Protein AF-A0A4Y8I7C8-F1 (afdb_monomer)

Structure (mmCIF, N/CA/C/O backbone):
data_AF-A0A4Y8I7C8-F1
#
_entry.id   AF-A0A4Y8I7C8-F1
#
loop_
_atom_site.group_PDB
_atom_site.id
_atom_site.type_symbol
_atom_site.label_atom_id
_atom_site.label_alt_id
_atom_site.label_comp_id
_atom_site.label_asym_id
_atom_site.label_entity_id
_atom_site.label_seq_id
_atom_site.pdbx_PDB_ins_code
_atom_site.Cartn_x
_atom_site.Cartn_y
_atom_site.Cartn_z
_atom_site.occupancy
_atom_site.B_iso_or_equiv
_atom_site.auth_seq_id
_atom_site.auth_comp_id
_atom_site.auth_asym_id
_atom_site.auth_atom_id
_atom_site.pdbx_PDB_model_num
ATOM 1 N N . MET A 1 1 ? -11.464 -66.248 90.314 1.00 51.72 1 MET A N 1
ATOM 2 C CA . MET A 1 1 ? -11.049 -64.907 89.835 1.00 51.72 1 MET A CA 1
ATOM 3 C C . MET A 1 1 ? -11.192 -64.683 88.320 1.00 51.72 1 MET A C 1
ATOM 5 O O . MET A 1 1 ? -11.511 -63.568 87.948 1.00 51.72 1 MET A O 1
ATOM 9 N N . LYS A 1 2 ? -11.080 -65.691 87.433 1.00 46.25 2 LYS A N 1
ATOM 10 C CA . LYS A 1 2 ? -11.240 -65.494 85.967 1.00 46.25 2 LYS A CA 1
ATOM 11 C C . LYS A 1 2 ? -12.678 -65.290 85.439 1.00 46.25 2 LYS A C 1
ATOM 13 O O . LYS A 1 2 ? -12.835 -64.793 84.336 1.00 46.25 2 LYS A O 1
ATOM 18 N N . ARG A 1 3 ? -13.728 -65.633 86.200 1.00 46.12 3 ARG A N 1
ATOM 19 C CA . ARG A 1 3 ? -15.135 -65.464 85.760 1.00 46.12 3 ARG A CA 1
ATOM 20 C C . ARG A 1 3 ? -15.742 -64.089 86.070 1.00 46.12 3 ARG A C 1
ATOM 22 O O . ARG A 1 3 ? -16.698 -63.704 85.417 1.00 46.12 3 ARG A O 1
ATOM 29 N N . VAL A 1 4 ? -15.163 -63.335 87.008 1.00 51.81 4 VAL A N 1
ATOM 30 C CA . VAL A 1 4 ? -15.653 -61.990 87.374 1.00 51.81 4 VAL A CA 1
ATOM 31 C C . VAL A 1 4 ? -15.088 -60.919 86.431 1.00 51.81 4 VAL A C 1
ATOM 33 O O . VAL A 1 4 ? -15.783 -59.962 86.114 1.00 51.81 4 VAL A O 1
ATOM 36 N N . LEU A 1 5 ? -13.884 -61.128 85.880 1.00 47.66 5 LEU A N 1
ATOM 37 C CA . LEU A 1 5 ? -13.314 -60.224 84.871 1.00 47.66 5 LEU A CA 1
ATOM 38 C C . LEU A 1 5 ? -14.030 -60.300 83.510 1.00 47.66 5 LEU A C 1
ATOM 40 O O . LEU A 1 5 ? -14.096 -59.296 82.810 1.00 47.66 5 LEU A O 1
ATOM 44 N N . LEU A 1 6 ? -14.594 -61.458 83.142 1.00 45.94 6 LEU A N 1
ATOM 45 C CA . LEU A 1 6 ? -15.284 -61.622 81.855 1.00 45.94 6 LEU A CA 1
ATOM 46 C C . LEU A 1 6 ? -16.668 -60.943 81.839 1.00 45.94 6 LEU A C 1
ATOM 48 O O . LEU A 1 6 ? -17.082 -60.427 80.809 1.00 45.94 6 LEU A O 1
ATOM 52 N N . LEU A 1 7 ? -17.357 -60.894 82.986 1.00 50.81 7 LEU A N 1
ATOM 53 C CA . LEU A 1 7 ? -18.635 -60.182 83.126 1.00 50.81 7 LEU A CA 1
ATOM 54 C C . LEU A 1 7 ? -18.454 -58.659 83.208 1.00 50.81 7 LEU A C 1
ATOM 56 O O . LEU A 1 7 ? -19.282 -57.929 82.677 1.00 50.81 7 LEU A O 1
ATOM 60 N N . ALA A 1 8 ? -17.356 -58.177 83.798 1.00 54.00 8 ALA A N 1
ATOM 61 C CA . ALA A 1 8 ? -17.040 -56.747 83.815 1.00 54.00 8 ALA A CA 1
ATOM 62 C C . ALA A 1 8 ? -16.600 -56.224 82.433 1.00 54.00 8 ALA A C 1
ATOM 64 O O . ALA A 1 8 ? -16.933 -55.100 82.073 1.00 54.00 8 ALA A O 1
ATOM 65 N N . ALA A 1 9 ? -15.908 -57.048 81.636 1.00 54.12 9 ALA A N 1
ATOM 66 C CA . ALA A 1 9 ? -15.546 -56.703 80.261 1.00 54.12 9 ALA A CA 1
ATOM 67 C C . ALA A 1 9 ? -16.756 -56.727 79.307 1.00 54.12 9 ALA A C 1
ATOM 69 O O . ALA A 1 9 ? -16.841 -55.883 78.424 1.00 54.12 9 ALA A O 1
ATOM 70 N N . LEU A 1 10 ? -17.724 -57.633 79.512 1.00 48.00 10 LEU A N 1
ATOM 71 C CA . LEU A 1 10 ? -18.949 -57.680 78.702 1.00 48.00 10 LEU A CA 1
ATOM 72 C C . LEU A 1 10 ? -19.930 -56.544 79.054 1.00 48.00 10 LEU A C 1
ATOM 74 O O . LEU A 1 10 ? -20.609 -56.038 78.168 1.00 48.00 10 LEU A O 1
ATOM 78 N N . ALA A 1 11 ? -19.949 -56.090 80.312 1.00 51.81 11 ALA A N 1
ATOM 79 C CA . ALA A 1 11 ? -20.750 -54.941 80.745 1.00 51.81 11 ALA A CA 1
ATOM 80 C C . ALA A 1 11 ? -20.164 -53.576 80.321 1.00 51.81 11 ALA A C 1
ATOM 82 O O . ALA A 1 11 ? -20.896 -52.593 80.264 1.00 51.81 11 ALA A O 1
ATOM 83 N N . MET A 1 12 ? -18.864 -53.499 80.004 1.00 50.66 12 MET A N 1
ATOM 84 C CA . MET A 1 12 ? -18.229 -52.268 79.506 1.00 50.66 12 MET A CA 1
ATOM 85 C C . MET A 1 12 ? -18.353 -52.072 77.988 1.00 50.66 12 MET A C 1
ATOM 87 O O . MET A 1 12 ? -18.160 -50.957 77.517 1.00 50.66 12 MET A O 1
ATOM 91 N N . VAL A 1 13 ? -18.715 -53.107 77.219 1.00 52.16 13 VAL A N 1
ATOM 92 C CA . VAL A 1 13 ? -18.935 -52.983 75.762 1.00 52.16 13 VAL A CA 1
ATOM 93 C C . VAL A 1 13 ? -20.366 -52.531 75.429 1.00 52.16 13 VAL A C 1
ATOM 95 O O . VAL A 1 13 ? -20.590 -51.950 74.375 1.00 52.16 13 VAL A O 1
ATOM 98 N N . THR A 1 14 ? -21.331 -52.694 76.341 1.00 49.69 14 THR A N 1
ATOM 99 C CA . THR A 1 14 ? -22.724 -52.243 76.138 1.00 49.69 14 THR A CA 1
ATOM 100 C C . THR A 1 14 ? -22.996 -50.811 76.616 1.00 49.69 14 THR A C 1
ATOM 102 O O . THR A 1 14 ? -24.138 -50.373 76.590 1.00 49.69 14 THR A O 1
ATOM 105 N N . LEU A 1 15 ? -21.968 -50.085 77.070 1.00 48.28 15 LEU A N 1
ATOM 106 C CA . LEU A 1 15 ? -22.030 -48.655 77.423 1.00 48.28 15 LEU A CA 1
ATOM 107 C C . LEU A 1 15 ? -21.358 -47.767 76.357 1.00 48.28 15 LEU A C 1
ATOM 109 O O . LEU A 1 15 ? -21.035 -46.609 76.612 1.00 48.28 15 LEU A O 1
ATOM 113 N N . SER A 1 16 ? -21.129 -48.315 75.162 1.00 42.41 16 SER A N 1
ATOM 114 C CA . SER A 1 16 ? -20.695 -47.558 73.990 1.00 42.41 16 SER A CA 1
ATOM 115 C C . SER A 1 16 ? -21.912 -46.909 73.334 1.00 42.41 16 SER A C 1
ATOM 117 O O . SER A 1 16 ? -22.709 -47.619 72.735 1.00 42.41 16 SER A O 1
ATOM 119 N N . CYS A 1 17 ? -22.009 -45.583 73.479 1.00 49.47 17 CYS A N 1
ATOM 120 C CA . CYS A 1 17 ? -22.892 -44.644 72.775 1.00 49.47 17 CYS A CA 1
ATOM 121 C C . CYS A 1 17 ? -24.228 -45.221 72.294 1.00 49.47 17 CYS A C 1
ATOM 123 O O . CYS A 1 17 ? -24.373 -45.641 71.149 1.00 49.47 17 CYS A O 1
ATOM 125 N N . ASP A 1 18 ? -25.220 -45.140 73.176 1.00 44.62 18 ASP A N 1
ATOM 126 C CA . ASP A 1 18 ? -26.605 -44.985 72.756 1.00 44.62 18 ASP A CA 1
ATOM 127 C C . ASP A 1 18 ? -26.711 -43.571 72.151 1.00 44.62 18 ASP A C 1
ATOM 129 O O . ASP A 1 18 ? -27.015 -42.600 72.846 1.00 44.62 18 ASP A O 1
ATOM 133 N N . ASP A 1 19 ? -26.347 -43.424 70.872 1.00 40.44 19 ASP A N 1
ATOM 134 C CA . ASP A 1 19 ? -26.856 -42.312 70.074 1.00 40.44 19 ASP A CA 1
ATOM 135 C C . ASP A 1 19 ? -28.351 -42.580 69.968 1.00 40.44 19 ASP A C 1
ATOM 137 O O . ASP A 1 19 ? -28.820 -43.302 69.086 1.00 40.44 19 ASP A O 1
ATOM 141 N N . SER A 1 20 ? -29.109 -42.057 70.933 1.00 47.56 20 SER A N 1
ATOM 142 C CA . SER A 1 20 ? -30.548 -41.965 70.797 1.00 47.56 20 SER A CA 1
ATOM 143 C C . SER A 1 20 ? -30.789 -41.271 69.464 1.00 47.56 20 SER A C 1
ATOM 145 O O . SER A 1 20 ? -30.487 -40.082 69.331 1.00 47.56 20 SER A O 1
ATOM 147 N N . ILE A 1 21 ? -31.283 -42.014 68.474 1.00 46.00 21 ILE A N 1
ATOM 148 C CA . ILE A 1 21 ? -31.892 -41.432 67.287 1.00 46.00 21 ILE A CA 1
ATOM 149 C C . ILE A 1 21 ? -33.013 -40.572 67.849 1.00 46.00 21 ILE A C 1
ATOM 151 O O . ILE A 1 21 ? -34.029 -41.074 68.330 1.00 46.00 21 ILE A O 1
ATOM 155 N N . VAL A 1 22 ? -32.752 -39.271 67.931 1.00 49.31 22 VAL A N 1
ATOM 156 C CA . VAL A 1 22 ? -33.736 -38.308 68.383 1.00 49.31 22 VAL A CA 1
ATOM 157 C C . VAL A 1 22 ? -34.758 -38.278 67.259 1.00 49.31 22 VAL A C 1
ATOM 159 O O . VAL A 1 22 ? -34.534 -37.647 66.235 1.00 49.31 22 VAL A O 1
ATOM 162 N N . ASP A 1 23 ? -35.860 -39.002 67.435 1.00 46.59 23 ASP A N 1
ATOM 163 C CA . ASP A 1 23 ? -36.986 -39.107 66.491 1.00 46.59 23 ASP A CA 1
ATOM 164 C C . ASP A 1 23 ? -37.800 -37.795 66.406 1.00 46.59 23 ASP A C 1
ATOM 166 O O . ASP A 1 23 ? -38.983 -37.764 66.081 1.00 46.59 23 ASP A O 1
ATOM 170 N N . VAL A 1 24 ? -37.162 -36.675 66.757 1.00 55.53 24 VAL A N 1
ATOM 171 C CA . VAL A 1 24 ? -37.663 -35.331 66.518 1.00 55.53 24 VAL A CA 1
ATOM 172 C C . VAL A 1 24 ? -36.840 -34.796 65.364 1.00 55.53 24 VAL A C 1
ATOM 174 O O . VAL A 1 24 ? -35.706 -34.351 65.556 1.00 55.53 24 VAL A O 1
ATOM 177 N N . LEU A 1 25 ? -37.420 -34.866 64.166 1.00 59.81 25 LEU A N 1
ATOM 178 C CA . LEU A 1 25 ? -36.919 -34.142 63.005 1.00 59.81 25 LEU A CA 1
ATOM 179 C C . LEU A 1 25 ? -36.680 -32.693 63.447 1.00 59.81 25 LEU A C 1
ATOM 181 O O . LEU A 1 25 ? -37.616 -32.010 63.875 1.00 59.81 25 LEU A O 1
ATOM 185 N N . LYS A 1 26 ? -35.419 -32.247 63.433 1.00 68.50 26 LYS A N 1
ATOM 186 C CA . LYS A 1 26 ? -35.130 -30.828 63.640 1.00 68.50 26 LYS A CA 1
ATOM 187 C C . LYS A 1 26 ? -35.803 -30.079 62.497 1.00 68.50 26 LYS A C 1
ATOM 189 O O . LYS A 1 26 ? -35.711 -30.498 61.349 1.00 68.50 26 LYS A O 1
ATOM 194 N N . GLU A 1 27 ? -36.541 -29.031 62.839 1.00 83.75 27 GLU A N 1
ATOM 195 C CA . GLU A 1 27 ? -37.168 -28.175 61.840 1.00 83.75 27 GLU A CA 1
ATOM 196 C C . GLU A 1 27 ? -36.077 -27.577 60.952 1.00 83.75 27 GLU A C 1
ATOM 198 O O . GLU A 1 27 ? -35.187 -26.906 61.476 1.00 83.75 27 GLU A O 1
ATOM 203 N N . ASN A 1 28 ? -36.173 -27.835 59.645 1.00 85.88 28 ASN A N 1
ATOM 204 C CA . ASN A 1 28 ? -35.195 -27.380 58.670 1.00 85.88 28 ASN A CA 1
ATOM 205 C C . ASN A 1 28 ? -35.090 -25.851 58.676 1.00 85.88 28 ASN A C 1
ATOM 207 O O . ASN A 1 28 ? -36.108 -25.168 58.476 1.00 85.88 28 ASN A O 1
ATOM 211 N N . LYS A 1 29 ? -33.905 -25.281 58.888 1.00 88.50 29 LYS A N 1
ATOM 212 C CA . LYS A 1 29 ? -33.698 -23.824 58.821 1.00 88.50 29 LYS A CA 1
ATOM 213 C C . LYS A 1 29 ? -33.221 -23.421 57.434 1.00 88.50 29 LYS A C 1
ATOM 215 O O . LYS A 1 29 ? -32.786 -24.241 56.656 1.00 88.50 29 LYS A O 1
ATOM 220 N N . ALA A 1 30 ? -33.434 -22.156 57.080 1.00 87.94 30 ALA A N 1
ATOM 221 C CA . ALA A 1 30 ? -32.967 -21.662 55.792 1.00 87.94 30 ALA A CA 1
ATOM 222 C C . ALA A 1 30 ? -31.438 -21.481 55.822 1.00 87.94 30 ALA A C 1
ATOM 224 O O . ALA A 1 30 ? -30.915 -20.979 56.832 1.00 87.94 30 ALA A O 1
ATOM 225 N N . PRO A 1 31 ? -30.730 -21.774 54.719 1.00 90.94 31 PRO A N 1
ATOM 226 C CA . PRO A 1 31 ? -29.319 -21.451 54.601 1.00 90.94 31 PRO A CA 1
ATOM 227 C C . PRO A 1 31 ? -29.101 -19.933 54.538 1.00 90.94 31 PRO A C 1
ATOM 229 O O . PRO A 1 31 ? -29.960 -19.163 54.108 1.00 90.94 31 PRO A O 1
ATOM 232 N N . VAL A 1 32 ? -27.909 -19.485 54.929 1.00 92.38 32 VAL A N 1
ATOM 233 C CA . VAL A 1 32 ? -27.456 -18.093 54.788 1.00 92.38 32 VAL A CA 1
ATOM 234 C C . VAL A 1 32 ? -26.463 -18.010 53.640 1.00 92.38 32 VAL A C 1
ATOM 236 O O . VAL A 1 32 ? -25.497 -18.772 53.604 1.00 92.38 32 VAL A O 1
ATOM 239 N N . VAL A 1 33 ? -26.665 -17.060 52.729 1.00 93.06 33 VAL A N 1
ATOM 240 C CA . VAL A 1 33 ? -25.825 -16.856 51.543 1.00 93.06 33 VAL A CA 1
ATOM 241 C C . VAL A 1 33 ? -25.093 -15.513 51.599 1.00 93.06 33 VAL A C 1
ATOM 243 O O . VAL A 1 33 ? -25.568 -14.546 52.193 1.00 93.06 33 VAL A O 1
ATOM 246 N N . SER A 1 34 ? -23.906 -15.456 51.000 1.00 91.62 34 SER A N 1
ATOM 247 C CA . SER A 1 34 ? -23.077 -14.253 50.892 1.00 91.62 34 SER A CA 1
ATOM 248 C C . SER A 1 34 ? -22.410 -14.173 49.520 1.00 91.62 34 SER A C 1
ATOM 250 O O . SER A 1 34 ? -22.085 -15.203 48.934 1.00 91.62 34 SER A O 1
ATOM 252 N N . VAL A 1 35 ? -22.194 -12.953 49.022 1.00 90.56 35 VAL A N 1
ATOM 253 C CA . VAL A 1 35 ? -21.525 -12.667 47.742 1.00 90.56 35 VAL A CA 1
ATOM 254 C C . VAL A 1 35 ? -20.399 -11.654 47.955 1.00 90.56 35 VAL A C 1
ATOM 256 O O . VAL A 1 35 ? -20.527 -10.751 48.785 1.00 90.56 35 VAL A O 1
ATOM 259 N N . PHE A 1 36 ? -19.291 -11.804 47.231 1.00 86.94 36 PHE A N 1
ATOM 260 C CA . PHE A 1 36 ? -18.123 -10.926 47.307 1.00 86.94 36 PHE A CA 1
ATOM 261 C C . PHE A 1 36 ? -17.328 -10.900 45.987 1.00 86.94 36 PHE A C 1
ATOM 263 O O . PHE A 1 36 ? -17.478 -11.763 45.124 1.00 86.94 36 PHE A O 1
ATOM 270 N N . LEU A 1 37 ? -16.481 -9.880 45.831 1.00 79.12 37 LEU A N 1
ATOM 271 C CA . LEU A 1 37 ? -15.563 -9.702 44.698 1.00 79.12 37 LEU A CA 1
ATOM 272 C C . LEU A 1 37 ? -14.159 -10.214 45.067 1.00 79.12 37 LEU A C 1
ATOM 274 O O . LEU A 1 37 ? -13.793 -10.206 46.245 1.00 79.12 37 LEU A O 1
ATOM 278 N N . SER A 1 38 ? -13.366 -10.640 44.075 1.00 67.06 38 SER A N 1
ATOM 279 C CA . SER A 1 38 ? -11.942 -10.955 44.300 1.00 67.06 38 SER A CA 1
ATOM 280 C C . SER A 1 38 ? -11.193 -9.736 44.844 1.00 67.06 38 SER A C 1
ATOM 282 O O . SER A 1 38 ? -11.460 -8.616 44.426 1.00 67.06 38 SER A O 1
ATOM 284 N N . ALA A 1 39 ? -10.230 -9.946 45.746 1.00 50.97 39 ALA A N 1
ATOM 285 C CA . ALA A 1 39 ? -9.396 -8.876 46.299 1.00 50.97 39 ALA A CA 1
ATOM 286 C C . ALA A 1 39 ? -8.145 -8.564 45.457 1.00 50.97 39 ALA A C 1
ATOM 288 O O . ALA A 1 39 ? -7.562 -7.504 45.651 1.00 50.97 39 ALA A O 1
ATOM 289 N N . ASP A 1 40 ? -7.747 -9.420 44.503 1.00 49.03 40 ASP A N 1
ATOM 290 C CA . ASP A 1 40 ? -6.592 -9.166 43.605 1.00 49.03 40 ASP A CA 1
ATOM 291 C C . ASP A 1 40 ? -6.833 -8.025 42.607 1.00 49.03 40 ASP A C 1
ATOM 293 O O . ASP A 1 40 ? -5.976 -7.638 41.817 1.00 49.03 40 ASP A O 1
ATOM 297 N N . SER A 1 41 ? -8.008 -7.428 42.692 1.00 44.72 41 SER A N 1
ATOM 298 C CA . SER A 1 41 ? -8.453 -6.302 41.918 1.00 44.72 41 SER A CA 1
ATOM 299 C C . SER A 1 41 ? -8.353 -5.014 42.757 1.00 44.72 41 SER A C 1
ATOM 301 O O . SER A 1 41 ? -9.243 -4.171 42.754 1.00 44.72 41 SER A O 1
ATOM 303 N N . VAL A 1 42 ? -7.256 -4.824 43.503 1.00 43.72 42 VAL A N 1
ATOM 304 C CA . VAL A 1 42 ? -6.994 -3.560 44.232 1.00 43.72 42 VAL A CA 1
ATOM 305 C C . VAL A 1 42 ? -6.870 -2.365 43.264 1.00 43.72 42 VAL A C 1
ATOM 307 O O . VAL A 1 42 ? -7.058 -1.223 43.676 1.00 43.72 42 VAL A O 1
ATOM 310 N N . GLU A 1 43 ? -6.681 -2.607 41.960 1.00 44.22 43 GLU A N 1
ATOM 311 C CA . GLU A 1 43 ? -6.890 -1.593 40.912 1.00 44.22 43 GLU A CA 1
ATOM 312 C C . GLU A 1 43 ? -8.366 -1.426 40.466 1.00 44.22 43 GLU A C 1
ATOM 314 O O . GLU A 1 43 ? -8.747 -0.360 39.983 1.00 44.22 43 GLU A O 1
ATOM 319 N N . SER A 1 44 ? -9.241 -2.417 40.682 1.00 43.78 44 SER A N 1
ATOM 320 C CA . SER A 1 44 ? -10.632 -2.441 40.191 1.00 43.78 44 SER A CA 1
ATOM 321 C C . SER A 1 44 ? -11.667 -1.755 41.077 1.00 43.78 44 SER A C 1
ATOM 323 O O . SER A 1 44 ? -12.801 -1.571 40.642 1.00 43.78 44 SER A O 1
ATOM 325 N N . LEU A 1 45 ? -11.313 -1.308 42.285 1.00 42.62 45 LEU A N 1
ATOM 326 C CA . LEU A 1 45 ? -12.215 -0.429 43.039 1.00 42.62 45 LEU A CA 1
ATOM 327 C C . LEU A 1 45 ? -12.358 0.953 42.376 1.00 42.62 45 LEU A C 1
ATOM 329 O O . LEU A 1 45 ? -13.225 1.724 42.781 1.00 42.62 45 LEU A O 1
ATOM 333 N N . ASN A 1 46 ? -11.530 1.269 41.367 1.00 41.94 46 ASN A N 1
ATOM 334 C CA . ASN A 1 46 ? -11.552 2.555 40.671 1.00 41.94 46 ASN A CA 1
ATOM 335 C C . ASN A 1 46 ? -11.913 2.487 39.176 1.00 41.94 46 ASN A C 1
ATOM 337 O O . ASN A 1 46 ? -12.222 3.537 38.613 1.00 41.94 46 ASN A O 1
ATOM 341 N N . ARG A 1 47 ? -11.871 1.313 38.524 1.00 51.06 47 ARG A N 1
ATOM 342 C CA . ARG A 1 47 ? -12.211 1.119 37.097 1.00 51.06 47 ARG A CA 1
ATOM 343 C C . ARG A 1 47 ? -12.648 -0.329 36.867 1.00 51.06 47 ARG A C 1
ATOM 345 O O . ARG A 1 47 ? -11.816 -1.226 36.786 1.00 51.06 47 ARG A O 1
ATOM 352 N N . THR A 1 48 ? -13.948 -0.574 36.866 1.00 56.22 48 THR A N 1
ATOM 353 C CA . THR A 1 48 ? -14.530 -1.900 36.653 1.00 56.22 48 THR A CA 1
ATOM 354 C C . THR A 1 48 ? -14.584 -2.186 35.158 1.00 56.22 48 THR A C 1
ATOM 356 O O . THR A 1 48 ? -15.399 -1.601 34.458 1.00 56.22 48 THR A O 1
ATOM 359 N N . SER A 1 49 ? -13.709 -3.076 34.689 1.00 61.81 49 SER A N 1
ATOM 360 C CA . SER A 1 49 ? -13.753 -3.630 33.332 1.00 61.81 49 SER A CA 1
ATOM 361 C C . SER A 1 49 ? -15.104 -4.288 33.040 1.00 61.81 49 SER A C 1
ATOM 363 O O . SER A 1 49 ? -15.734 -4.831 33.952 1.00 61.81 49 SER A O 1
ATOM 365 N N . SER A 1 50 ? -15.510 -4.350 31.775 1.00 68.06 50 SER A N 1
ATOM 366 C CA . SER A 1 50 ? -16.681 -5.129 31.328 1.00 68.06 50 SER A CA 1
ATOM 367 C C . SER A 1 50 ? -16.700 -6.580 31.846 1.00 68.06 50 SER A C 1
ATOM 369 O O . SER A 1 50 ? -17.765 -7.138 32.060 1.00 68.06 50 SER A O 1
ATOM 371 N N . ASN A 1 51 ? -15.551 -7.201 32.125 1.00 74.06 51 ASN A N 1
ATOM 372 C CA . ASN A 1 51 ? -15.483 -8.542 32.709 1.00 74.06 51 ASN A CA 1
ATOM 373 C C . ASN A 1 51 ? -15.360 -8.491 34.239 1.00 74.06 51 ASN A C 1
ATOM 375 O O . ASN A 1 51 ? -14.391 -7.945 34.771 1.00 74.06 51 ASN A O 1
ATOM 379 N N . GLN A 1 52 ? -16.321 -9.092 34.945 1.00 77.50 52 GLN A N 1
ATOM 380 C CA . GLN A 1 52 ? -16.382 -9.146 36.410 1.00 77.50 52 GLN A CA 1
ATOM 381 C C . GLN A 1 52 ? -16.353 -10.589 36.918 1.00 77.50 52 GLN A C 1
ATOM 383 O O . GLN A 1 52 ? -17.135 -11.425 36.476 1.00 77.50 52 GLN A O 1
ATOM 388 N N . ILE A 1 53 ? -15.484 -10.880 37.891 1.00 83.62 53 ILE A N 1
ATOM 389 C CA . ILE A 1 53 ? -15.422 -12.192 38.552 1.00 83.62 53 ILE A CA 1
ATOM 390 C C . ILE A 1 53 ? -16.084 -12.081 39.925 1.00 83.62 53 ILE A C 1
ATOM 392 O O . ILE A 1 53 ? -15.599 -11.354 40.798 1.00 83.62 53 ILE A O 1
ATOM 396 N N . LEU A 1 54 ? -17.173 -12.821 40.122 1.00 87.38 54 LEU A N 1
ATOM 397 C CA . LEU A 1 54 ? -17.936 -12.844 41.370 1.00 87.38 54 LEU A CA 1
ATOM 398 C C . LEU A 1 54 ? -17.762 -14.175 42.090 1.00 87.38 54 LEU A C 1
ATOM 400 O O . LEU A 1 54 ? -17.651 -15.222 41.457 1.00 87.38 54 LEU A O 1
ATOM 404 N N . TYR A 1 55 ? -17.786 -14.116 43.419 1.00 91.44 55 TYR A N 1
ATOM 405 C CA . TYR A 1 55 ? -17.709 -15.268 44.306 1.00 91.44 55 TYR A CA 1
ATOM 406 C C . TYR A 1 55 ? -18.897 -15.267 45.258 1.00 91.44 55 TYR A C 1
ATOM 408 O O . TYR A 1 55 ? -19.349 -14.212 45.707 1.00 91.44 55 TYR A O 1
ATOM 416 N N . TRP A 1 56 ? -19.378 -16.450 45.607 1.00 93.44 56 TRP A N 1
ATOM 417 C CA . TRP A 1 56 ? -20.439 -16.625 46.586 1.00 93.44 56 TRP A CA 1
ATOM 418 C C . TRP A 1 56 ? -20.208 -17.869 47.435 1.00 93.44 56 TRP A C 1
ATOM 420 O O . TRP A 1 56 ? -19.568 -18.837 47.024 1.00 93.44 56 TRP A O 1
ATOM 430 N N . ASP A 1 57 ? -20.737 -17.831 48.652 1.00 94.25 57 ASP A N 1
ATOM 431 C CA . ASP A 1 57 ? -20.717 -18.968 49.563 1.00 94.25 57 ASP A CA 1
ATOM 432 C C . ASP A 1 57 ? -21.984 -19.009 50.415 1.00 94.25 57 ASP A C 1
ATOM 434 O O . ASP A 1 57 ? -22.637 -17.985 50.644 1.00 94.25 57 ASP A O 1
ATOM 438 N N . GLY A 1 58 ? -22.316 -20.207 50.889 1.00 92.50 58 GLY A N 1
ATOM 439 C CA . GLY A 1 58 ? -23.507 -20.484 51.675 1.00 92.50 58 GLY A CA 1
ATOM 440 C C . GLY A 1 58 ? -23.192 -21.345 52.891 1.00 92.50 58 GLY A C 1
ATOM 441 O O . GLY A 1 58 ? -22.333 -22.227 52.842 1.00 92.50 58 GLY A O 1
ATOM 442 N N . LYS A 1 59 ? -23.901 -21.094 53.991 1.00 92.81 59 LYS A N 1
ATOM 443 C CA . LYS A 1 59 ? -23.821 -21.882 55.223 1.00 92.81 59 LYS A CA 1
ATOM 444 C C . LYS A 1 59 ? -25.213 -22.264 55.672 1.00 92.81 59 LYS A C 1
ATOM 446 O O . LYS A 1 59 ? -26.043 -21.382 55.872 1.00 92.81 59 LYS A O 1
ATOM 451 N N . ASP A 1 60 ? -25.418 -23.553 55.885 1.00 91.56 60 ASP A N 1
ATOM 452 C CA . ASP A 1 60 ? -26.663 -24.060 56.431 1.00 91.56 60 ASP A CA 1
ATOM 453 C C . ASP A 1 60 ? -26.516 -24.370 57.939 1.00 91.56 60 ASP A C 1
ATOM 455 O O . ASP A 1 60 ? -25.510 -24.972 58.334 1.00 91.56 60 ASP A O 1
ATOM 459 N N . PRO A 1 61 ? -27.419 -23.890 58.818 1.00 90.69 61 PRO A N 1
ATOM 460 C CA . PRO A 1 61 ? -27.300 -24.096 60.264 1.00 90.69 61 PRO A CA 1
ATOM 461 C C . PRO A 1 61 ? -27.485 -25.544 60.739 1.00 90.69 61 PRO A C 1
ATOM 463 O O . PRO A 1 61 ? -27.071 -25.860 61.863 1.00 90.69 61 PRO A O 1
ATOM 466 N N . ASP A 1 62 ? -28.146 -26.392 59.956 1.00 88.81 62 ASP A N 1
ATOM 467 C CA . ASP A 1 62 ? -28.606 -27.724 60.358 1.00 88.81 62 ASP A CA 1
ATOM 468 C C . ASP A 1 62 ? -28.364 -28.832 59.320 1.00 88.81 62 ASP A C 1
ATOM 470 O O . ASP A 1 62 ? -28.649 -29.997 59.605 1.00 88.81 62 ASP A O 1
ATOM 474 N N . GLY A 1 63 ? -27.726 -28.495 58.205 1.00 88.50 63 GLY A N 1
ATOM 475 C CA . GLY A 1 63 ? -27.421 -29.370 57.083 1.00 88.50 63 GLY A CA 1
ATOM 476 C C . GLY A 1 63 ? -26.282 -28.834 56.211 1.00 88.50 63 GLY A C 1
ATOM 477 O O . GLY A 1 63 ? -25.286 -28.285 56.702 1.00 88.50 63 GLY A O 1
ATOM 478 N N . LEU A 1 64 ? -26.385 -29.061 54.901 1.00 89.75 64 LEU A N 1
ATOM 479 C CA . LEU A 1 64 ? -25.378 -28.675 53.910 1.00 89.75 64 LEU A CA 1
ATOM 480 C C . LEU A 1 64 ? -26.015 -27.867 52.784 1.00 89.75 64 LEU A C 1
ATOM 482 O O . LEU A 1 64 ? -27.071 -28.218 52.278 1.00 89.75 64 LEU A O 1
ATOM 486 N N . VAL A 1 65 ? -25.308 -26.845 52.301 1.00 90.62 65 VAL A N 1
ATOM 487 C CA . VAL A 1 65 ? -25.677 -26.177 51.046 1.00 90.62 65 VAL A CA 1
ATOM 488 C C . VAL A 1 65 ? -25.296 -27.080 49.874 1.00 90.62 65 VAL A C 1
ATOM 490 O O . VAL A 1 65 ? -24.119 -27.406 49.701 1.00 90.62 65 VAL A O 1
ATOM 493 N N . VAL A 1 66 ? -26.285 -27.473 49.072 1.00 90.12 66 VAL A N 1
ATOM 494 C CA . VAL A 1 66 ? -26.112 -28.370 47.915 1.00 90.12 66 VAL A CA 1
ATOM 495 C C . VAL A 1 66 ? -25.974 -27.622 46.592 1.00 90.12 66 VAL A C 1
ATOM 497 O O . VAL A 1 66 ? -25.536 -28.205 45.603 1.00 90.12 66 VAL A O 1
ATOM 500 N N . GLY A 1 67 ? -26.284 -26.324 46.569 1.00 89.31 67 GLY A N 1
ATOM 501 C CA . GLY A 1 67 ? -26.046 -25.469 45.413 1.00 89.31 67 GLY A CA 1
ATOM 502 C C . GLY A 1 67 ? -26.572 -24.052 45.593 1.00 89.31 67 GLY A C 1
ATOM 503 O O . GLY A 1 67 ? -26.954 -23.635 46.690 1.00 89.31 67 GLY A O 1
ATOM 504 N N . PHE A 1 68 ? -26.583 -23.313 44.490 1.00 90.44 68 PHE A N 1
ATOM 505 C CA . PHE A 1 68 ? -26.954 -21.909 44.443 1.00 90.44 68 PHE A CA 1
ATOM 506 C C . PHE A 1 68 ? -27.835 -21.625 43.238 1.00 90.44 68 PHE A C 1
ATOM 508 O O . PHE A 1 68 ? -27.616 -22.182 42.165 1.00 90.44 68 PHE A O 1
ATOM 515 N N . TYR A 1 69 ? -28.779 -20.707 43.404 1.00 88.12 69 TYR A N 1
ATOM 516 C CA . TYR A 1 69 ? -29.460 -20.057 42.293 1.00 88.12 69 TYR A CA 1
ATOM 517 C C . TYR A 1 69 ? -28.914 -18.647 42.166 1.00 88.12 69 TYR A C 1
ATOM 519 O O . TYR A 1 69 ? -28.918 -17.922 43.154 1.00 88.12 69 TYR A O 1
ATOM 527 N N . TYR A 1 70 ? -28.483 -18.225 40.982 1.00 87.38 70 TYR A N 1
ATOM 528 C CA . TYR A 1 70 ? -28.080 -16.838 40.754 1.00 87.38 70 TYR A CA 1
ATOM 529 C C . TYR A 1 70 ? -28.815 -16.203 39.579 1.00 87.38 70 TYR A C 1
ATOM 531 O O . TYR A 1 70 ? -29.262 -16.880 38.657 1.00 87.38 70 TYR A O 1
ATOM 539 N N . THR A 1 71 ? -28.912 -14.881 39.611 1.00 84.62 71 THR A N 1
ATOM 540 C CA . THR A 1 71 ? -29.427 -14.055 38.523 1.00 84.62 71 THR A CA 1
ATOM 541 C C . THR A 1 71 ? -28.579 -12.802 38.378 1.00 84.62 71 THR A C 1
ATOM 543 O O . THR A 1 71 ? -27.966 -12.323 39.338 1.00 84.62 71 THR A O 1
ATOM 546 N N . PHE A 1 72 ? -28.547 -12.269 37.163 1.00 78.44 72 PHE A N 1
ATOM 547 C CA . PHE A 1 72 ? -27.735 -11.123 36.817 1.00 78.44 72 PHE A CA 1
ATOM 548 C C . PHE A 1 72 ? -28.410 -10.277 35.736 1.00 78.44 72 PHE A C 1
ATOM 550 O O . PHE A 1 72 ? -28.862 -10.805 34.717 1.00 78.44 72 PHE A O 1
ATOM 557 N N . GLY A 1 73 ? -28.470 -8.962 35.942 1.00 73.88 73 GLY A N 1
ATOM 558 C CA . GLY A 1 73 ? -29.084 -8.069 34.967 1.00 73.88 73 GLY A CA 1
ATOM 559 C C . GLY A 1 73 ? -28.827 -6.590 35.214 1.00 73.88 73 GLY A C 1
ATOM 560 O O . GLY A 1 73 ? -28.424 -6.166 36.304 1.00 73.88 73 GLY A O 1
ATOM 561 N N . ASN A 1 74 ? -29.059 -5.803 34.165 1.00 72.06 74 ASN A N 1
ATOM 562 C CA . ASN A 1 74 ? -28.988 -4.352 34.219 1.00 72.06 74 ASN A CA 1
ATOM 563 C C . ASN A 1 74 ? -30.148 -3.817 35.078 1.00 72.06 74 ASN A C 1
ATOM 565 O O . ASN A 1 74 ? -31.314 -4.158 34.863 1.00 72.06 74 ASN A O 1
ATOM 569 N N . THR A 1 75 ? -29.825 -2.977 36.061 1.00 69.00 75 THR A N 1
ATOM 570 C CA . THR A 1 75 ? -30.814 -2.378 36.971 1.00 69.00 75 THR A CA 1
ATOM 571 C C . THR A 1 75 ? -31.647 -1.301 36.268 1.00 69.00 75 THR A C 1
ATOM 573 O O . THR A 1 75 ? -32.801 -1.088 36.633 1.00 69.00 75 THR A O 1
ATOM 576 N N . ASP A 1 76 ? -31.084 -0.658 35.243 1.00 62.47 76 ASP A N 1
ATOM 577 C CA . ASP A 1 76 ? -31.711 0.426 34.483 1.00 62.47 76 ASP A CA 1
ATOM 578 C C . ASP A 1 76 ? -32.590 -0.095 33.333 1.00 62.47 76 ASP A C 1
ATOM 580 O O . ASP A 1 76 ? -33.521 0.582 32.898 1.00 62.47 76 ASP A O 1
ATOM 584 N N . ASN A 1 77 ? -32.343 -1.325 32.868 1.00 59.38 77 ASN A N 1
ATOM 585 C CA . ASN A 1 77 ? -33.180 -2.017 31.889 1.00 59.38 77 ASN A CA 1
ATOM 586 C C . ASN A 1 77 ? -33.430 -3.476 32.319 1.00 59.38 77 ASN A C 1
ATOM 588 O O . ASN A 1 77 ? -32.735 -4.387 31.858 1.00 59.38 77 ASN A O 1
ATOM 592 N N . PRO A 1 78 ? -34.437 -3.725 33.178 1.00 55.28 78 PRO A N 1
ATOM 593 C CA . PRO A 1 78 ? -34.722 -5.059 33.706 1.00 55.28 78 PRO A CA 1
ATOM 594 C C . PRO A 1 78 ? -35.184 -6.079 32.646 1.00 55.28 78 PRO A C 1
ATOM 596 O O . PRO A 1 78 ? -35.311 -7.260 32.949 1.00 55.28 78 PRO A O 1
ATOM 599 N N . SER A 1 79 ? -35.399 -5.653 31.399 1.00 52.12 79 SER A N 1
ATOM 600 C CA . SER A 1 79 ? -35.679 -6.527 30.249 1.00 52.12 79 SER A CA 1
ATOM 601 C C . SER A 1 79 ? -34.440 -7.277 29.730 1.00 52.12 79 SER A C 1
ATOM 603 O O . SER A 1 79 ? -34.604 -8.302 29.079 1.00 52.12 79 SER A O 1
ATOM 605 N N . ASN A 1 80 ? -33.222 -6.790 30.021 1.00 47.12 80 ASN A N 1
ATOM 606 C CA . ASN A 1 80 ? -31.933 -7.364 29.583 1.00 47.12 80 ASN A CA 1
ATOM 607 C C . ASN A 1 80 ? -31.321 -8.334 30.611 1.00 47.12 80 ASN A C 1
ATOM 609 O O . ASN A 1 80 ? -30.112 -8.561 30.637 1.00 47.12 80 ASN A O 1
ATOM 613 N N . TRP A 1 81 ? -32.129 -8.884 31.514 1.00 51.34 81 TRP A N 1
ATOM 614 C CA . TRP A 1 81 ? -31.663 -9.981 32.354 1.00 51.34 81 TRP A CA 1
ATOM 615 C C . TRP A 1 81 ? -31.369 -11.160 31.422 1.00 51.34 81 TRP A C 1
ATOM 617 O O . TRP A 1 81 ? -32.214 -11.536 30.613 1.00 51.34 81 TRP A O 1
ATOM 627 N N . VAL A 1 82 ? -30.141 -11.681 31.451 1.00 43.75 82 VAL A N 1
ATOM 628 C CA . VAL A 1 82 ? -29.703 -12.686 30.476 1.00 43.75 82 VAL A CA 1
ATOM 629 C C . VAL A 1 82 ? -30.373 -14.028 30.792 1.00 43.75 82 VAL A C 1
ATOM 631 O O . VAL A 1 82 ? -29.882 -14.830 31.593 1.00 43.75 82 VAL A O 1
ATOM 634 N N . PHE A 1 83 ? -31.494 -14.284 30.119 1.00 49.22 83 PHE A N 1
ATOM 635 C CA . PHE A 1 83 ? -32.200 -15.563 30.091 1.00 49.22 83 PHE A CA 1
ATOM 636 C C . PHE A 1 83 ? -31.482 -16.501 29.120 1.00 49.22 83 PHE A C 1
ATOM 638 O O . PHE A 1 83 ? -31.783 -16.523 27.929 1.00 49.22 83 PHE A O 1
ATOM 645 N N . LEU A 1 84 ? -30.485 -17.248 29.602 1.00 41.47 84 LEU A N 1
ATOM 646 C CA . LEU A 1 84 ? -29.983 -18.373 28.813 1.00 41.47 84 LEU A CA 1
ATOM 647 C C . LEU A 1 84 ? -30.918 -19.545 29.084 1.00 41.47 84 LEU A C 1
ATOM 649 O O . LEU A 1 84 ? -30.946 -20.078 30.193 1.00 41.47 84 LEU A O 1
ATOM 653 N N . ASP A 1 85 ? -31.691 -19.888 28.057 1.00 40.22 85 ASP A N 1
ATOM 654 C CA . ASP A 1 85 ? -32.162 -21.247 27.827 1.00 40.22 85 ASP A CA 1
ATOM 655 C C . ASP A 1 85 ? -30.937 -22.161 27.867 1.00 40.22 85 ASP A C 1
ATOM 657 O O . ASP A 1 85 ? -30.148 -22.222 26.924 1.00 40.22 85 ASP A O 1
ATOM 661 N N . ASP A 1 86 ? -30.764 -22.826 29.000 1.00 42.78 86 ASP A N 1
ATOM 662 C CA . ASP A 1 86 ? -30.080 -24.100 29.016 1.00 42.78 86 ASP A CA 1
ATOM 663 C C . ASP A 1 86 ? -30.973 -25.107 29.734 1.00 42.78 86 ASP A C 1
ATOM 665 O O . ASP A 1 86 ? -30.992 -25.235 30.960 1.00 42.78 86 ASP A O 1
ATOM 669 N N . SER A 1 87 ? -31.747 -25.818 28.921 1.00 44.88 87 SER A N 1
ATOM 670 C CA . SER A 1 87 ? -32.551 -26.985 29.294 1.00 44.88 87 SER A CA 1
ATOM 671 C C . SER A 1 87 ? -31.763 -28.157 29.918 1.00 44.88 87 SER A C 1
ATOM 673 O O . SER A 1 87 ? -32.336 -29.230 30.101 1.00 44.88 87 SER A O 1
ATOM 675 N N . THR A 1 88 ? -30.480 -27.990 30.272 1.00 43.44 88 THR A N 1
ATOM 676 C CA . THR A 1 88 ? -29.638 -29.053 30.850 1.00 43.44 88 THR A CA 1
ATOM 677 C C . THR A 1 88 ? -29.267 -28.891 32.332 1.00 43.44 88 THR A C 1
ATOM 679 O O . THR A 1 88 ? -28.645 -29.793 32.897 1.00 43.44 88 THR A O 1
ATOM 682 N N . ALA A 1 89 ? -29.686 -27.819 33.015 1.00 45.22 89 ALA A N 1
ATOM 683 C CA . ALA A 1 89 ? -29.464 -27.678 34.459 1.00 45.22 89 ALA A CA 1
ATOM 684 C C . ALA A 1 89 ? -30.522 -28.447 35.281 1.00 45.22 89 ALA A C 1
ATOM 686 O O . ALA A 1 89 ? -31.531 -27.882 35.702 1.00 45.22 89 ALA A O 1
ATOM 687 N N . GLU A 1 90 ? -30.291 -29.737 35.547 1.00 48.34 90 GLU A N 1
ATOM 688 C CA . GLU A 1 90 ? -31.052 -30.486 36.561 1.00 48.34 90 GLU A CA 1
ATOM 689 C C . GLU A 1 90 ? -30.680 -29.989 37.973 1.00 48.34 90 GLU A C 1
ATOM 691 O O . GLU A 1 90 ? -29.730 -30.460 38.598 1.00 48.34 90 GLU A O 1
ATOM 696 N N . GLY A 1 91 ? -31.411 -28.986 38.464 1.00 53.03 91 GLY A N 1
ATOM 697 C CA . GLY A 1 91 ? -31.432 -28.567 39.869 1.00 53.03 91 GLY A CA 1
ATOM 698 C C . GLY A 1 91 ? -32.712 -29.038 40.576 1.00 53.03 91 GLY A C 1
ATOM 699 O O . GLY A 1 91 ? -33.626 -29.539 39.919 1.00 53.03 91 GLY A O 1
ATOM 700 N N . PRO A 1 92 ? -32.824 -28.884 41.908 1.00 54.41 92 PRO A N 1
ATOM 701 C CA . PRO A 1 92 ? -34.065 -29.200 42.615 1.00 54.41 92 PRO A CA 1
ATOM 702 C C . PRO A 1 92 ? -35.253 -28.386 42.052 1.00 54.41 92 PRO A C 1
ATOM 704 O O . PRO A 1 92 ? -35.107 -27.207 41.733 1.00 54.41 92 PRO A O 1
ATOM 707 N N . GLU A 1 93 ? -36.435 -29.003 41.908 1.00 55.66 93 GLU A N 1
ATOM 708 C CA . GLU A 1 93 ? -37.658 -28.418 41.303 1.00 55.66 93 GLU A CA 1
ATOM 709 C C . GLU A 1 93 ? -38.320 -27.324 42.183 1.00 55.66 93 GLU A C 1
ATOM 711 O O . GLU A 1 93 ? -39.514 -27.363 42.476 1.00 55.66 93 GLU A O 1
ATOM 716 N N . LEU A 1 94 ? -37.547 -26.356 42.678 1.00 54.69 94 LEU A N 1
ATOM 717 C CA . LEU A 1 94 ? -38.004 -25.373 43.669 1.00 54.69 94 LEU A CA 1
ATOM 718 C C . LEU A 1 94 ? -38.437 -24.036 43.073 1.00 54.69 94 LEU A C 1
ATOM 720 O O . LEU A 1 94 ? -39.330 -23.387 43.615 1.00 54.69 94 LEU A O 1
ATOM 724 N N . MET A 1 95 ? -37.828 -23.615 41.965 1.00 56.31 95 MET A N 1
ATOM 725 C CA . MET A 1 95 ? -38.236 -22.409 41.246 1.00 56.31 95 MET A CA 1
ATOM 726 C C . MET A 1 95 ? -39.013 -22.818 39.993 1.00 56.31 95 MET A C 1
ATOM 728 O O . MET A 1 95 ? -38.466 -23.422 39.077 1.00 56.31 95 MET A O 1
ATOM 732 N N . ASN A 1 96 ? -40.320 -22.535 39.990 1.00 42.19 96 ASN A N 1
ATOM 733 C CA . ASN A 1 96 ? -41.250 -22.914 38.924 1.00 42.19 96 ASN A CA 1
ATOM 734 C C . ASN A 1 96 ? -40.848 -22.267 37.585 1.00 42.19 96 ASN A C 1
ATOM 736 O O . ASN A 1 96 ? -40.365 -21.138 37.585 1.00 42.19 96 ASN A O 1
ATOM 740 N N . SER A 1 97 ? -41.113 -22.944 36.464 1.00 41.31 97 SER A N 1
ATOM 741 C CA . SER A 1 97 ? -40.740 -22.559 35.084 1.00 41.31 97 SER A CA 1
ATOM 742 C C . SER A 1 97 ? -41.207 -21.171 34.595 1.00 41.31 97 SER A C 1
ATOM 744 O O . SER A 1 97 ? -40.726 -20.698 33.571 1.00 41.31 97 SER A O 1
ATOM 746 N N . ASP A 1 98 ? -42.065 -20.479 35.353 1.00 44.59 98 ASP A N 1
ATOM 747 C CA . ASP A 1 98 ? -42.439 -19.070 35.134 1.00 44.59 98 ASP A CA 1
ATOM 748 C C . ASP A 1 98 ? -41.453 -18.065 35.786 1.00 44.59 98 ASP A C 1
ATOM 750 O O . ASP A 1 98 ? -41.562 -16.854 35.603 1.00 44.59 98 ASP A O 1
ATOM 754 N N . SER A 1 99 ? -40.468 -18.560 36.545 1.00 50.72 99 SER A N 1
ATOM 755 C CA . SER A 1 99 ? -39.392 -17.809 37.215 1.00 50.72 99 SER A CA 1
ATOM 756 C C . SER A 1 99 ? -38.136 -17.781 36.333 1.00 50.72 99 SER A C 1
ATOM 758 O O . SER A 1 99 ? -37.055 -18.143 36.794 1.00 50.72 99 SER A O 1
ATOM 760 N N . ALA A 1 100 ? -38.284 -17.411 35.058 1.00 51.81 100 ALA A N 1
ATOM 761 C CA . ALA A 1 100 ? -37.344 -17.633 33.943 1.00 51.81 100 ALA A CA 1
ATOM 762 C C . ALA A 1 100 ? -35.917 -17.029 34.071 1.00 51.81 100 ALA A C 1
ATOM 764 O O . ALA A 1 100 ? -35.175 -16.974 33.094 1.00 51.81 100 ALA A O 1
ATOM 765 N N . ASN A 1 101 ? -35.511 -16.574 35.258 1.00 68.06 101 ASN A N 1
ATOM 766 C CA . ASN A 1 101 ? -34.431 -15.611 35.452 1.00 68.06 101 ASN A CA 1
ATOM 767 C C . ASN A 1 101 ? -33.287 -16.128 36.341 1.00 68.06 101 ASN A C 1
ATOM 769 O O . ASN A 1 101 ? -32.270 -15.454 36.450 1.00 68.06 101 ASN A O 1
ATOM 773 N N . TRP A 1 102 ? -33.429 -17.289 36.990 1.00 76.81 102 TRP A N 1
ATOM 774 C CA . TRP A 1 102 ? -32.447 -17.812 37.948 1.00 76.81 102 TRP A CA 1
ATOM 775 C C . TRP A 1 102 ? -31.777 -19.086 37.433 1.00 76.81 102 TRP A C 1
ATOM 777 O O . TRP A 1 102 ? -32.454 -20.015 37.001 1.00 76.81 102 TRP A O 1
ATOM 787 N N . ARG A 1 103 ? -30.446 -19.155 37.519 1.00 79.81 103 ARG A N 1
ATOM 788 C CA . ARG A 1 103 ? -29.648 -20.322 37.124 1.00 79.81 103 ARG A CA 1
ATOM 789 C C . ARG A 1 103 ? -29.150 -21.089 38.323 1.00 79.81 103 ARG A C 1
ATOM 791 O O . ARG A 1 103 ? -28.555 -20.498 39.221 1.00 79.81 103 ARG A O 1
ATOM 798 N N . PHE A 1 104 ? -29.336 -22.402 38.294 1.00 84.25 104 PHE A N 1
ATOM 799 C CA . PHE A 1 104 ? -28.738 -23.288 39.277 1.00 84.25 104 PHE A CA 1
ATOM 800 C C . PHE A 1 104 ? -27.258 -23.537 38.968 1.00 84.25 104 PHE A C 1
ATOM 802 O O . PHE A 1 104 ? -26.872 -23.735 37.817 1.00 84.25 104 PHE A O 1
ATOM 809 N N . THR A 1 105 ? -26.426 -23.564 40.002 1.00 86.88 105 THR A N 1
ATOM 810 C CA . THR A 1 105 ? -25.025 -23.968 39.916 1.00 86.88 105 THR A CA 1
ATOM 811 C C . THR A 1 105 ? -24.544 -24.533 41.245 1.00 86.88 105 THR A C 1
ATOM 813 O O . THR A 1 105 ? -24.975 -24.114 42.319 1.00 86.88 105 THR A O 1
ATOM 816 N N . THR A 1 106 ? -23.600 -25.464 41.188 1.00 91.12 106 THR A N 1
ATOM 817 C CA . THR A 1 106 ? -22.843 -25.919 42.363 1.00 91.12 106 THR A CA 1
ATOM 818 C C . THR A 1 106 ? -21.496 -25.204 42.488 1.00 91.12 106 THR A C 1
ATOM 820 O O . THR A 1 106 ? -20.768 -25.417 43.459 1.00 91.12 106 THR A O 1
ATOM 823 N N . ALA A 1 107 ? -21.127 -24.381 41.499 1.00 91.38 107 ALA A N 1
ATOM 824 C CA . ALA A 1 107 ? -19.932 -23.555 41.560 1.00 91.38 107 ALA A CA 1
ATOM 825 C C . ALA A 1 107 ? -20.101 -22.437 42.599 1.00 91.38 107 ALA A C 1
ATOM 827 O O . ALA A 1 107 ? -21.216 -22.053 42.948 1.00 91.38 107 ALA A O 1
ATOM 828 N N . ARG A 1 108 ? -18.973 -21.913 43.085 1.00 91.88 108 ARG A N 1
ATOM 829 C CA . ARG A 1 108 ? -18.899 -20.798 44.049 1.00 91.88 108 ARG A CA 1
ATOM 830 C C . ARG A 1 108 ? -18.369 -19.502 43.435 1.00 91.88 108 ARG A C 1
ATOM 832 O O . ARG A 1 108 ? -18.085 -18.546 44.151 1.00 91.88 108 ARG A O 1
ATOM 839 N N . SER A 1 109 ? -18.166 -19.492 42.125 1.00 90.38 109 SER A N 1
ATOM 840 C CA . SER A 1 109 ? -17.669 -18.340 41.387 1.00 90.38 109 SER A CA 1
ATOM 841 C C . SER A 1 109 ? -17.950 -18.494 39.905 1.00 90.38 109 SER A C 1
ATOM 843 O O . SER A 1 109 ? -17.960 -19.622 39.408 1.00 90.38 109 SER A O 1
ATOM 845 N N . ASP A 1 110 ? -18.082 -17.372 39.208 1.00 86.81 110 ASP A N 1
ATOM 846 C CA . ASP A 1 110 ? -18.177 -17.322 37.749 1.00 86.81 110 ASP A CA 1
ATOM 847 C C . ASP A 1 110 ? -17.695 -15.955 37.224 1.00 86.81 110 ASP A C 1
ATOM 849 O O . ASP A 1 110 ? -17.503 -15.011 38.002 1.00 86.81 110 ASP A O 1
ATOM 853 N N . THR A 1 111 ? -17.460 -15.866 35.914 1.00 81.38 111 THR A N 1
ATOM 854 C CA . THR A 1 111 ? -17.068 -14.636 35.213 1.00 81.38 111 THR A CA 1
ATOM 855 C C . THR A 1 111 ? -18.228 -14.126 34.368 1.00 81.38 111 THR A C 1
ATOM 857 O O . THR A 1 111 ? -18.784 -14.857 33.556 1.00 81.38 111 THR A O 1
ATOM 860 N N . PHE A 1 112 ? -18.566 -12.852 34.533 1.00 77.75 112 PHE A N 1
ATOM 861 C CA . PHE A 1 112 ? -19.670 -12.188 33.852 1.00 77.75 112 PHE A CA 1
ATOM 862 C C . PHE A 1 112 ? -19.127 -11.109 32.918 1.00 77.75 112 PHE A C 1
ATOM 864 O O . PHE A 1 112 ? -18.460 -10.182 33.378 1.00 77.75 112 PHE A O 1
ATOM 871 N N . SER A 1 113 ? -19.429 -11.221 31.624 1.00 74.62 113 SER A N 1
ATOM 872 C CA . SER A 1 113 ? -19.163 -10.178 30.627 1.00 74.62 113 SER A CA 1
ATOM 873 C C . SER A 1 113 ? -20.353 -9.226 30.564 1.00 74.62 113 SER A C 1
ATOM 875 O O . SER A 1 113 ? -21.475 -9.636 30.268 1.00 74.62 113 SER A O 1
ATOM 877 N N . LEU A 1 114 ? -20.116 -7.969 30.919 1.00 75.62 114 LEU A N 1
ATOM 878 C CA . LEU A 1 114 ? -21.130 -6.949 31.139 1.00 75.62 114 LEU A CA 1
ATOM 879 C C . LEU A 1 114 ? -21.227 -6.045 29.918 1.00 75.62 114 LEU A C 1
ATOM 881 O O . LEU A 1 114 ? -20.236 -5.446 29.511 1.00 75.62 114 LEU A O 1
ATOM 885 N N . GLU A 1 115 ? -22.427 -5.906 29.361 1.00 73.88 115 GLU A N 1
ATOM 886 C CA . GLU A 1 115 ? -22.652 -4.976 28.257 1.00 73.88 115 GLU A CA 1
ATOM 887 C C . GLU A 1 115 ? -22.615 -3.534 28.770 1.00 73.88 115 GLU A C 1
ATOM 889 O O . GLU A 1 115 ? -23.338 -3.169 29.706 1.00 73.88 115 GLU A O 1
ATOM 894 N N . ILE A 1 116 ? -21.793 -2.702 28.136 1.00 75.38 116 ILE A N 1
ATOM 895 C CA . ILE A 1 116 ? -21.680 -1.278 28.438 1.00 75.38 116 ILE A CA 1
ATOM 896 C C . ILE A 1 116 ? -22.268 -0.522 27.249 1.00 75.38 116 ILE A C 1
ATOM 898 O O . ILE A 1 116 ? -21.613 -0.331 26.238 1.00 75.38 116 ILE A O 1
ATOM 902 N N . LEU A 1 117 ? -23.544 -0.149 27.345 1.00 71.94 117 LEU A N 1
ATOM 903 C CA . LEU A 1 117 ? -24.255 0.578 26.279 1.00 71.94 117 LEU A CA 1
ATOM 904 C C . LEU A 1 117 ? -24.315 2.092 26.538 1.00 71.94 117 LEU A C 1
ATOM 906 O O . LEU A 1 117 ? -24.875 2.846 25.748 1.00 71.94 117 LEU A O 1
ATOM 910 N N . THR A 1 118 ? -23.798 2.530 27.684 1.00 78.38 118 THR A N 1
ATOM 911 C CA . THR A 1 118 ? -23.830 3.911 28.173 1.00 78.38 118 THR A CA 1
ATOM 912 C C . THR A 1 118 ? -22.566 4.205 28.977 1.00 78.38 118 THR A C 1
ATOM 914 O O . THR A 1 118 ? -21.926 3.287 29.484 1.00 78.38 118 THR A O 1
ATOM 917 N N . ASP A 1 119 ? -22.247 5.486 29.187 1.00 77.44 119 ASP A N 1
ATOM 918 C CA . ASP A 1 119 ? -21.079 5.924 29.979 1.00 77.44 119 ASP A CA 1
ATOM 919 C C . ASP A 1 119 ? -20.984 5.274 31.369 1.00 77.44 119 ASP A C 1
ATOM 921 O O . ASP A 1 119 ? -19.896 5.025 31.889 1.00 77.44 119 ASP A O 1
ATOM 925 N N . THR A 1 120 ? -22.131 5.023 31.996 1.00 79.12 120 THR A N 1
ATOM 926 C CA . THR A 1 120 ? -22.240 4.277 33.249 1.00 79.12 120 THR A CA 1
ATOM 927 C C . THR A 1 120 ? -23.465 3.391 33.206 1.00 79.12 120 THR A C 1
ATOM 929 O O . THR A 1 120 ? -24.522 3.841 32.757 1.00 79.12 120 THR A O 1
ATOM 932 N N . VAL A 1 121 ? -23.352 2.184 33.746 1.00 76.94 121 VAL A N 1
ATOM 933 C CA . VAL A 1 121 ? -24.474 1.264 33.937 1.00 76.94 121 VAL A CA 1
ATOM 934 C C . VAL A 1 121 ? -24.309 0.542 35.268 1.00 76.94 121 VAL A C 1
ATOM 936 O O . VAL A 1 121 ? -23.192 0.280 35.715 1.00 76.94 121 VAL A O 1
ATOM 939 N N . THR A 1 122 ? -25.417 0.261 35.953 1.00 82.00 122 THR A N 1
ATOM 940 C CA . THR A 1 122 ? -25.379 -0.496 37.210 1.00 82.00 122 THR A CA 1
ATOM 941 C C . THR A 1 122 ? -25.996 -1.866 37.023 1.00 82.00 122 THR A C 1
ATOM 943 O O . THR A 1 122 ? -27.202 -2.004 36.811 1.00 82.00 122 THR A O 1
ATOM 946 N N . TYR A 1 123 ? -25.186 -2.899 37.206 1.00 80.75 123 TYR A N 1
ATOM 947 C CA . TYR A 1 123 ? -25.669 -4.269 37.245 1.00 80.75 123 TYR A CA 1
ATOM 948 C C . TYR A 1 123 ? -25.963 -4.711 38.674 1.00 80.75 123 TYR A C 1
ATOM 950 O O . TYR A 1 123 ? -25.274 -4.312 39.614 1.00 80.75 123 TYR A O 1
ATOM 958 N N . THR A 1 124 ? -26.981 -5.550 38.841 1.00 84.94 124 THR A N 1
ATOM 959 C CA . THR A 1 124 ? -27.254 -6.221 40.114 1.00 84.94 124 THR A CA 1
ATOM 960 C C . THR A 1 124 ? -27.073 -7.720 39.925 1.00 84.94 124 THR A C 1
ATOM 962 O O . THR A 1 124 ? -27.730 -8.329 39.081 1.00 84.94 124 THR A O 1
ATOM 965 N N . PHE A 1 125 ? -26.180 -8.303 40.721 1.00 87.31 125 PHE A N 1
ATOM 966 C CA . PHE A 1 125 ? -26.069 -9.747 40.883 1.00 87.31 125 PHE A CA 1
ATOM 967 C C . PHE A 1 125 ? -26.789 -10.153 42.162 1.00 87.31 125 PHE A C 1
ATOM 969 O O . PHE A 1 125 ? -26.567 -9.530 43.205 1.00 87.31 125 PHE A O 1
ATOM 976 N N . SER A 1 126 ? -27.591 -11.211 42.092 1.00 87.88 126 SER A N 1
ATOM 977 C CA . SER A 1 126 ? -28.281 -11.787 43.244 1.00 87.88 126 SER A CA 1
ATOM 978 C C . SER A 1 126 ? -28.094 -13.299 43.267 1.00 87.88 126 SER A C 1
ATOM 980 O O . SER A 1 126 ? -28.177 -13.946 42.226 1.00 87.88 126 SER A O 1
ATOM 982 N N . VAL A 1 127 ? -27.867 -13.862 44.453 1.00 90.81 127 VAL A N 1
ATOM 983 C CA . VAL A 1 127 ? -27.682 -15.302 44.664 1.00 90.81 127 VAL A CA 1
ATOM 984 C C . VAL A 1 127 ? -28.471 -15.788 45.880 1.00 90.81 127 VAL A C 1
ATOM 986 O O . VAL A 1 127 ? -28.523 -15.116 46.910 1.00 90.81 127 VAL A O 1
ATOM 989 N N . LEU A 1 128 ? -29.078 -16.963 45.750 1.00 90.12 128 LEU A N 1
ATOM 990 C CA . LEU A 1 128 ? -29.752 -17.735 46.790 1.00 90.12 128 LEU A CA 1
ATOM 991 C C . LEU A 1 128 ? -28.980 -19.038 47.007 1.00 90.12 128 LEU A C 1
ATOM 993 O O . LEU A 1 128 ? -28.467 -19.616 46.050 1.00 90.12 128 LEU A O 1
ATOM 997 N N . ALA A 1 129 ? -28.920 -19.521 48.244 1.00 91.12 129 ALA A N 1
ATOM 998 C CA . ALA A 1 129 ? -28.424 -20.866 48.544 1.00 91.12 129 ALA A CA 1
ATOM 999 C C . ALA A 1 129 ? -29.600 -21.840 48.678 1.00 91.12 129 ALA A C 1
ATOM 1001 O O . ALA A 1 129 ? -30.671 -21.438 49.132 1.00 91.12 129 ALA A O 1
ATOM 1002 N N . VAL A 1 130 ? -29.392 -23.106 48.314 1.00 89.81 130 VAL A N 1
ATOM 1003 C CA . VAL A 1 130 ? -30.331 -24.207 48.576 1.00 89.81 130 VAL A CA 1
ATOM 1004 C C . VAL A 1 130 ? -29.648 -25.283 49.416 1.00 89.81 130 VAL A C 1
ATOM 1006 O O . VAL A 1 130 ? -28.497 -25.643 49.148 1.00 89.81 130 VAL A O 1
ATOM 1009 N N . ASP A 1 131 ? -30.335 -25.764 50.448 1.00 89.94 131 ASP A N 1
ATOM 1010 C CA . ASP A 1 131 ? -29.847 -26.822 51.337 1.00 89.94 131 ASP A CA 1
ATOM 1011 C C . ASP A 1 131 ? -30.197 -28.245 50.850 1.00 89.94 131 ASP A C 1
ATOM 1013 O O . ASP A 1 131 ? -30.886 -28.442 49.845 1.00 89.94 131 ASP A O 1
ATOM 1017 N N . ASP A 1 132 ? -29.721 -29.258 51.574 1.00 88.56 132 ASP A N 1
ATOM 1018 C CA . ASP A 1 132 ? -29.940 -30.683 51.303 1.00 88.56 132 ASP A CA 1
ATOM 1019 C C . ASP A 1 132 ? -31.374 -31.170 51.565 1.00 88.56 132 ASP A C 1
ATOM 1021 O O . ASP A 1 132 ? -31.715 -32.314 51.255 1.00 88.56 132 ASP A O 1
ATOM 1025 N N . GLN A 1 133 ? -32.231 -30.292 52.081 1.00 86.25 133 GLN A N 1
ATOM 1026 C CA . GLN A 1 133 ? -33.657 -30.510 52.300 1.00 86.25 133 GLN A CA 1
ATOM 1027 C C . GLN A 1 133 ? -34.522 -29.622 51.392 1.00 86.25 133 GLN A C 1
ATOM 1029 O O . GLN A 1 133 ? -35.730 -29.496 51.614 1.00 86.25 133 GLN A O 1
ATOM 1034 N N . ASN A 1 134 ? -33.927 -29.066 50.330 1.00 83.94 134 ASN A N 1
ATOM 1035 C CA . ASN A 1 134 ? -34.592 -28.261 49.313 1.00 83.94 134 ASN A CA 1
ATOM 1036 C C . ASN A 1 134 ? -35.234 -26.965 49.851 1.00 83.94 134 ASN A C 1
ATOM 1038 O O . ASN A 1 134 ? -36.242 -26.496 49.319 1.00 83.94 134 ASN A O 1
ATOM 1042 N N . LYS A 1 135 ? -34.667 -26.353 50.893 1.00 84.56 135 LYS A N 1
ATOM 1043 C CA . LYS A 1 135 ? -35.069 -25.025 51.369 1.00 84.56 135 LYS A CA 1
ATOM 1044 C C . LYS A 1 135 ? -34.092 -23.964 50.873 1.00 84.56 135 LYS A C 1
ATOM 1046 O O . LYS A 1 135 ? -32.874 -24.124 50.923 1.00 84.56 135 LYS A O 1
ATOM 1051 N N . LEU A 1 136 ? -34.656 -22.874 50.356 1.00 86.56 136 LEU A N 1
ATOM 1052 C CA . LEU A 1 136 ? -33.901 -21.710 49.903 1.00 86.56 136 LEU A CA 1
ATOM 1053 C C . LEU A 1 136 ? -33.567 -20.794 51.080 1.00 86.56 136 LEU A C 1
ATOM 1055 O O . LEU A 1 136 ? -34.295 -20.748 52.072 1.00 86.56 136 LEU A O 1
ATOM 1059 N N . SER A 1 137 ? -32.493 -20.023 50.932 1.00 87.50 137 SER A N 1
ATOM 1060 C CA . SER A 1 137 ? -32.215 -18.889 51.811 1.00 87.50 137 SER A CA 1
ATOM 1061 C C . SER A 1 137 ? -33.388 -17.904 51.823 1.00 87.50 137 SER A C 1
ATOM 1063 O O . SER A 1 137 ? -33.943 -17.609 50.765 1.00 87.50 137 SER A O 1
ATOM 1065 N N . ASP A 1 138 ? -33.722 -17.361 52.999 1.00 86.12 138 ASP A N 1
ATOM 1066 C CA . ASP A 1 138 ? -34.882 -16.469 53.177 1.00 86.12 138 ASP A CA 1
ATOM 1067 C C . ASP A 1 138 ? -34.783 -15.181 52.337 1.00 86.12 138 ASP A C 1
ATOM 1069 O O . ASP A 1 138 ? -35.796 -14.658 51.881 1.00 86.12 138 ASP A O 1
ATOM 1073 N N . GLU A 1 139 ? -33.563 -14.683 52.111 1.00 85.62 139 GLU A N 1
ATOM 1074 C CA . GLU A 1 139 ? -33.276 -13.483 51.318 1.00 85.62 139 GLU A CA 1
ATOM 1075 C C . GLU A 1 139 ? -32.064 -13.724 50.400 1.00 85.62 139 GLU A C 1
ATOM 1077 O O . GLU A 1 139 ? -31.098 -14.376 50.819 1.00 85.62 139 GLU A O 1
ATOM 1082 N N . PRO A 1 140 ? -32.056 -13.182 49.168 1.00 87.50 140 PRO A N 1
ATOM 1083 C CA . PRO A 1 140 ? -30.897 -13.262 48.292 1.00 87.50 140 PRO A CA 1
ATOM 1084 C C . PRO A 1 140 ? -29.766 -12.348 48.767 1.00 87.50 140 PRO A C 1
ATOM 1086 O O . PRO A 1 140 ? -29.973 -11.171 49.077 1.00 87.50 140 PRO A O 1
ATOM 1089 N N . ALA A 1 141 ? -28.529 -12.839 48.711 1.00 89.06 141 ALA A N 1
ATOM 1090 C CA . ALA A 1 141 ? -27.366 -11.965 48.794 1.00 89.06 141 ALA A CA 1
ATOM 1091 C C . ALA A 1 141 ? -27.214 -11.229 47.464 1.00 89.06 141 ALA A C 1
ATOM 1093 O O . ALA A 1 141 ? -27.155 -11.857 46.409 1.00 89.06 141 ALA A O 1
ATOM 1094 N N . SER A 1 142 ? -27.157 -9.898 47.513 1.00 88.06 142 SER A N 1
ATOM 1095 C CA . SER A 1 142 ? -27.061 -9.071 46.310 1.00 88.06 142 SER A CA 1
ATOM 1096 C C . SER A 1 142 ? -25.902 -8.088 46.384 1.00 88.06 142 SER A C 1
ATOM 1098 O O . SER A 1 142 ? -25.640 -7.502 47.435 1.00 88.06 142 SER A O 1
ATOM 1100 N N . ILE A 1 143 ? -25.245 -7.867 45.247 1.00 85.50 143 ILE A N 1
ATOM 1101 C CA . ILE A 1 143 ? -24.220 -6.837 45.073 1.00 85.50 143 ILE A CA 1
ATOM 1102 C C . ILE A 1 143 ? -24.552 -5.987 43.849 1.00 85.50 143 ILE A C 1
ATOM 1104 O O . ILE A 1 143 ? -24.952 -6.501 42.803 1.00 85.50 143 ILE A O 1
ATOM 1108 N N . LYS A 1 144 ? -24.404 -4.668 43.997 1.00 84.69 144 LYS A N 1
ATOM 1109 C CA . LYS A 1 144 ? -24.511 -3.720 42.887 1.00 84.69 144 LYS A CA 1
ATOM 1110 C C . LYS A 1 144 ? -23.124 -3.427 42.345 1.00 84.69 144 LYS A C 1
ATOM 1112 O O . LYS A 1 144 ? -22.231 -3.064 43.109 1.00 84.69 144 LYS A O 1
ATOM 1117 N N . LEU A 1 145 ? -22.981 -3.556 41.037 1.00 80.50 145 LEU A N 1
ATOM 1118 C CA . LEU A 1 145 ? -21.753 -3.324 40.295 1.00 80.50 145 LEU A CA 1
ATOM 1119 C C . LEU A 1 145 ? -21.962 -2.095 39.408 1.00 80.50 145 LEU A C 1
ATOM 1121 O O . LEU A 1 145 ? -22.494 -2.227 38.303 1.00 80.50 145 LEU A O 1
ATOM 1125 N N . PRO A 1 146 ? -21.617 -0.888 39.891 1.00 78.50 146 PRO A N 1
ATOM 1126 C CA . PRO A 1 146 ? -21.512 0.258 39.011 1.00 78.50 146 PRO A CA 1
ATOM 1127 C C . PRO A 1 146 ? -20.303 0.035 38.104 1.00 78.50 146 PRO A C 1
ATOM 1129 O O . PRO A 1 146 ? -19.172 -0.112 38.579 1.00 78.50 146 PRO A O 1
ATOM 1132 N N . ILE A 1 147 ? -20.545 -0.001 36.802 1.00 77.81 147 ILE A N 1
ATOM 1133 C CA . ILE A 1 147 ? -19.486 -0.012 35.803 1.00 77.81 147 ILE A CA 1
ATOM 1134 C C . ILE A 1 147 ? -19.518 1.280 35.013 1.00 77.81 147 ILE A C 1
ATOM 1136 O O . ILE A 1 147 ? -20.578 1.865 34.770 1.00 77.81 147 ILE A O 1
ATOM 1140 N N . LYS A 1 148 ? -18.324 1.765 34.696 1.00 80.44 148 LYS A N 1
ATOM 1141 C CA . LYS A 1 148 ? -18.118 2.999 33.959 1.00 80.44 148 LYS A CA 1
ATOM 1142 C C . LYS A 1 148 ? -17.292 2.661 32.737 1.00 80.44 148 LYS A C 1
ATOM 1144 O O . LYS A 1 148 ? -16.180 2.174 32.906 1.00 80.44 148 LYS A O 1
ATOM 1149 N N . ASN A 1 149 ? -17.827 2.998 31.574 1.00 84.88 149 ASN A N 1
ATOM 1150 C CA . ASN A 1 149 ? -17.158 2.812 30.303 1.00 84.88 149 ASN A CA 1
ATOM 1151 C C . ASN A 1 149 ? -15.795 3.521 30.295 1.00 84.88 149 ASN A C 1
ATOM 1153 O O . ASN A 1 149 ? -15.694 4.705 30.665 1.00 84.88 149 ASN A O 1
ATOM 1157 N N . SER A 1 150 ? -14.751 2.826 29.864 1.00 85.50 150 SER A N 1
ATOM 1158 C CA . SER A 1 150 ? -13.524 3.452 29.395 1.00 85.50 150 SER A CA 1
ATOM 1159 C C . SER A 1 150 ? -13.656 3.808 27.926 1.00 85.50 150 SER A C 1
ATOM 1161 O O . SER A 1 150 ? -14.210 3.061 27.142 1.00 85.50 150 SER A O 1
ATOM 1163 N N . ARG A 1 151 ? -13.116 4.970 27.552 1.00 90.12 151 ARG A N 1
ATOM 1164 C CA . ARG A 1 151 ? -12.957 5.294 26.134 1.00 90.12 151 ARG A CA 1
ATOM 1165 C C . ARG A 1 151 ? -11.788 4.484 25.555 1.00 90.12 151 ARG A C 1
ATOM 1167 O O . ARG A 1 151 ? -10.783 4.342 26.266 1.00 90.12 151 ARG A O 1
ATOM 1174 N N . PRO A 1 152 ? -11.835 4.102 24.271 1.00 94.38 152 PRO A N 1
ATOM 1175 C CA . PRO A 1 152 ? -10.701 3.483 23.605 1.00 94.38 152 PRO A CA 1
ATOM 1176 C C . PRO A 1 152 ? -9.483 4.411 23.526 1.00 94.38 152 PRO A C 1
ATOM 1178 O O . PRO A 1 152 ? -9.605 5.639 23.441 1.00 94.38 152 PRO A O 1
ATOM 1181 N N . GLU A 1 153 ? -8.296 3.818 23.440 1.00 94.75 153 GLU A N 1
ATOM 1182 C CA . GLU A 1 153 ? -7.037 4.492 23.125 1.00 94.75 153 GLU A CA 1
ATOM 1183 C C . GLU A 1 153 ? -6.505 4.016 21.770 1.00 94.75 153 GLU A C 1
ATOM 1185 O O . GLU A 1 153 ? -6.489 2.821 21.481 1.00 94.75 153 GLU A O 1
ATOM 1190 N N . LEU A 1 154 ? -6.063 4.955 20.929 1.00 94.38 154 LEU A N 1
ATOM 1191 C CA . LEU A 1 154 ? -5.610 4.688 19.563 1.00 94.38 154 LEU A CA 1
ATOM 1192 C C . LEU A 1 154 ? -4.195 5.222 19.338 1.00 94.38 154 LEU A C 1
ATOM 1194 O O . LEU A 1 154 ? -3.890 6.360 19.706 1.00 94.38 154 LEU A O 1
ATOM 1198 N N . PHE A 1 155 ? -3.361 4.432 18.659 1.00 91.38 155 PHE A N 1
ATOM 1199 C CA . PHE A 1 155 ? -2.003 4.813 18.268 1.00 91.38 155 PHE A CA 1
ATOM 1200 C C . PHE A 1 155 ? -1.738 4.438 16.810 1.00 91.38 155 PHE A C 1
ATOM 1202 O O . PHE A 1 155 ? -2.038 3.322 16.385 1.00 91.38 155 PHE A O 1
ATOM 1209 N N . PHE A 1 156 ? -1.150 5.354 16.041 1.00 90.81 156 PHE A N 1
ATOM 1210 C CA . PHE A 1 156 ? -0.687 5.043 14.691 1.00 90.81 156 PHE A CA 1
ATOM 1211 C C . PHE A 1 156 ? 0.560 4.153 14.729 1.00 90.81 156 PHE A C 1
ATOM 1213 O O . PHE A 1 156 ? 1.393 4.252 15.630 1.00 90.81 156 PHE A O 1
ATOM 1220 N N . LEU A 1 157 ? 0.689 3.285 13.728 1.00 87.50 157 LEU A N 1
ATOM 1221 C CA . LEU A 1 157 ? 1.865 2.454 13.507 1.00 87.50 157 LEU A CA 1
ATOM 1222 C C . LEU A 1 157 ? 2.701 3.003 12.353 1.00 87.50 157 LEU A C 1
ATOM 1224 O O . LEU A 1 157 ? 2.175 3.495 11.357 1.00 87.50 157 LEU A O 1
ATOM 1228 N N . ASN A 1 158 ? 4.018 2.841 12.455 1.00 81.94 158 ASN A N 1
ATOM 1229 C CA . ASN A 1 158 ? 4.918 3.077 11.338 1.00 81.94 158 ASN A CA 1
ATOM 1230 C C . ASN A 1 158 ? 4.936 1.844 10.413 1.00 81.94 158 ASN A C 1
ATOM 1232 O O . ASN A 1 158 ? 5.537 0.821 10.736 1.00 81.94 158 ASN A O 1
ATOM 1236 N N . GLU A 1 159 ? 4.285 1.946 9.250 1.00 76.56 159 GLU A N 1
ATOM 1237 C CA . GLU A 1 159 ? 4.194 0.854 8.263 1.00 76.56 159 GLU A CA 1
ATOM 1238 C C . GLU A 1 159 ? 5.510 0.569 7.514 1.00 76.56 159 GLU A C 1
ATOM 1240 O O . GLU A 1 159 ? 5.625 -0.445 6.819 1.00 76.56 159 GLU A O 1
ATOM 1245 N N . VAL A 1 160 ? 6.497 1.461 7.628 1.00 74.25 160 VAL A N 1
ATOM 1246 C CA . VAL A 1 160 ? 7.820 1.326 7.000 1.00 74.25 160 VAL A CA 1
ATOM 1247 C C . VAL A 1 160 ? 8.823 0.691 7.970 1.00 74.25 160 VAL A C 1
ATOM 1249 O O . VAL A 1 160 ? 9.667 -0.100 7.548 1.00 74.25 160 VAL A O 1
ATOM 1252 N N . ASP A 1 161 ? 8.711 0.996 9.265 1.00 71.62 161 ASP A N 1
ATOM 1253 C CA . ASP A 1 161 ? 9.545 0.452 10.338 1.00 71.62 161 ASP A CA 1
ATOM 1254 C C . ASP A 1 161 ? 8.742 0.262 11.636 1.00 71.62 161 ASP A C 1
ATOM 1256 O O . ASP A 1 161 ? 8.683 1.147 12.488 1.00 71.62 161 ASP A O 1
ATOM 1260 N N . PHE A 1 162 ? 8.181 -0.937 11.816 1.00 68.88 162 PHE A N 1
ATOM 1261 C CA . PHE A 1 162 ? 7.420 -1.316 13.013 1.00 68.88 162 PHE A CA 1
ATOM 1262 C C . PHE A 1 162 ? 8.245 -1.327 14.312 1.00 68.88 162 PHE A C 1
ATOM 1264 O O . PHE A 1 162 ? 7.670 -1.461 15.389 1.00 68.88 162 PHE A O 1
ATOM 1271 N N . SER A 1 163 ? 9.579 -1.224 14.237 1.00 68.69 163 SER A N 1
ATOM 1272 C CA . SER A 1 163 ? 10.436 -1.103 15.425 1.00 68.69 163 SER A CA 1
ATOM 1273 C C . SER A 1 163 ? 10.593 0.343 15.903 1.00 68.69 163 SER A C 1
ATOM 1275 O O . SER A 1 163 ? 11.087 0.580 17.008 1.00 68.69 163 SER A O 1
ATOM 1277 N N . SER A 1 164 ? 10.153 1.310 15.093 1.00 69.94 164 SER A N 1
ATOM 1278 C CA . SER A 1 164 ? 10.178 2.727 15.424 1.00 69.94 164 SER A CA 1
ATOM 1279 C C . SER A 1 164 ? 8.909 3.145 16.160 1.00 69.94 164 SER A C 1
ATOM 1281 O O . SER A 1 164 ? 7.797 2.898 15.702 1.00 69.94 164 SER A O 1
ATOM 1283 N N . SER A 1 165 ? 9.074 3.864 17.271 1.00 65.38 165 SER A N 1
ATOM 1284 C CA . SER A 1 165 ? 7.968 4.545 17.954 1.00 65.38 165 SER A CA 1
ATOM 1285 C C . SER A 1 165 ? 7.580 5.870 17.289 1.00 65.38 165 SER A C 1
ATOM 1287 O O . SER A 1 165 ? 6.635 6.514 17.728 1.00 65.38 165 SER A O 1
ATOM 1289 N N . THR A 1 166 ? 8.327 6.318 16.274 1.00 69.56 166 THR A N 1
ATOM 1290 C CA . THR A 1 166 ? 8.008 7.527 15.513 1.00 69.56 166 THR A CA 1
ATOM 1291 C C . THR A 1 166 ? 7.225 7.136 14.272 1.00 69.56 166 THR A C 1
ATOM 1293 O O . THR A 1 166 ? 7.752 6.473 13.374 1.00 69.56 166 THR A O 1
ATOM 1296 N N . VAL A 1 167 ? 5.976 7.582 14.202 1.00 76.06 167 VAL A N 1
ATOM 1297 C CA . VAL A 1 167 ? 5.164 7.471 12.994 1.00 76.06 167 VAL A CA 1
ATOM 1298 C C . VAL A 1 167 ? 5.659 8.519 12.008 1.00 76.06 167 VAL A C 1
ATOM 1300 O O . VAL A 1 167 ? 5.732 9.702 12.324 1.00 76.06 167 VAL A O 1
ATOM 1303 N N . LYS A 1 168 ? 6.060 8.076 10.817 1.00 70.56 168 LYS A N 1
ATOM 1304 C CA . LYS A 1 168 ? 6.433 8.966 9.719 1.00 70.56 168 LYS A CA 1
ATOM 1305 C C . LYS A 1 168 ? 5.477 8.724 8.574 1.00 70.56 168 LYS A C 1
ATOM 1307 O O . LYS A 1 168 ? 5.425 7.609 8.060 1.00 70.56 168 LYS A O 1
ATOM 1312 N N . ILE A 1 169 ? 4.763 9.765 8.173 1.00 75.12 169 ILE A N 1
ATOM 1313 C CA . ILE A 1 169 ? 4.108 9.778 6.871 1.00 75.12 169 ILE A CA 1
ATOM 1314 C C . ILE A 1 169 ? 5.060 10.386 5.839 1.00 75.12 169 ILE A C 1
ATOM 1316 O O . ILE A 1 169 ? 5.945 11.162 6.213 1.00 75.12 169 ILE A O 1
ATOM 1320 N N . PRO A 1 170 ? 4.926 10.026 4.556 1.00 77.25 170 PRO A N 1
ATOM 1321 C CA . PRO A 1 170 ? 5.613 10.740 3.497 1.00 77.25 170 PRO A CA 1
ATOM 1322 C C . PRO A 1 170 ? 5.250 12.222 3.503 1.00 77.25 170 PRO A C 1
ATOM 1324 O O . PRO A 1 170 ? 4.083 12.562 3.688 1.00 77.25 170 PRO A O 1
ATOM 1327 N N . ASP A 1 171 ? 6.211 13.089 3.187 1.00 84.69 171 ASP A N 1
ATOM 1328 C CA . ASP A 1 171 ? 5.912 14.502 2.915 1.00 84.69 171 ASP A CA 1
ATOM 1329 C C . ASP A 1 171 ? 5.018 14.619 1.663 1.00 84.69 171 ASP A C 1
ATOM 1331 O O . ASP A 1 171 ? 4.242 15.568 1.515 1.00 84.69 171 ASP A O 1
ATOM 1335 N N . ARG A 1 172 ? 5.136 13.644 0.746 1.00 88.25 172 ARG A N 1
ATOM 1336 C CA . ARG A 1 172 ? 4.417 13.592 -0.520 1.00 88.25 172 ARG A CA 1
ATOM 1337 C C . ARG A 1 172 ? 3.962 12.178 -0.892 1.00 88.25 172 ARG A C 1
ATOM 1339 O O . ARG A 1 172 ? 4.664 11.185 -0.723 1.00 88.25 172 ARG A O 1
ATOM 1346 N N . THR A 1 173 ? 2.772 12.089 -1.468 1.00 90.75 173 THR A N 1
ATOM 1347 C CA . THR A 1 173 ? 2.232 10.866 -2.077 1.00 90.75 173 THR A CA 1
ATOM 1348 C C . THR A 1 173 ? 1.591 11.203 -3.418 1.00 90.75 173 THR A C 1
ATOM 1350 O O . THR A 1 173 ? 1.297 12.366 -3.680 1.00 90.75 173 THR A O 1
ATOM 1353 N N . PHE A 1 174 ? 1.354 10.201 -4.269 1.00 91.25 174 PHE A N 1
ATOM 1354 C CA . PHE A 1 174 ? 0.344 10.365 -5.320 1.00 91.25 174 PHE A CA 1
ATOM 1355 C C . PHE A 1 174 ? -1.055 10.278 -4.692 1.00 91.25 174 PHE A C 1
ATOM 1357 O O . PHE A 1 174 ? -1.207 10.371 -3.477 1.00 91.25 174 PHE A O 1
ATOM 1364 N N . THR A 1 175 ? -2.090 10.012 -5.481 1.00 90.81 175 THR A N 1
ATOM 1365 C CA . THR A 1 175 ? -3.469 9.835 -4.996 1.00 90.81 175 THR A CA 1
ATOM 1366 C C . THR A 1 175 ? -3.689 8.533 -4.198 1.00 90.81 175 THR A C 1
ATOM 1368 O O . THR A 1 175 ? -4.780 7.971 -4.224 1.00 90.81 175 THR A O 1
ATOM 1371 N N . ILE A 1 176 ? -2.643 8.004 -3.550 1.00 90.12 176 ILE A N 1
ATOM 1372 C CA . ILE A 1 176 ? -2.627 6.758 -2.781 1.00 90.12 176 ILE A CA 1
ATOM 1373 C C . ILE A 1 176 ? -1.845 6.989 -1.489 1.00 90.12 176 ILE A C 1
ATOM 1375 O O . ILE A 1 176 ? -0.656 7.309 -1.534 1.00 90.12 176 ILE A O 1
ATOM 1379 N N . ALA A 1 177 ? -2.482 6.749 -0.346 1.00 89.31 177 ALA A N 1
ATOM 1380 C CA . ALA A 1 177 ? -1.836 6.750 0.965 1.00 89.31 177 ALA A CA 1
ATOM 1381 C C . ALA A 1 177 ? -2.320 5.560 1.795 1.00 89.31 177 ALA A C 1
ATOM 1383 O O . ALA A 1 177 ? -3.440 5.087 1.612 1.00 89.31 177 ALA A O 1
ATOM 1384 N N . SER A 1 178 ? -1.487 5.068 2.709 1.00 89.25 178 SER A N 1
ATOM 1385 C CA . SER A 1 178 ? -1.884 4.039 3.669 1.00 89.25 178 SER A CA 1
ATOM 1386 C C . SER A 1 178 ? -1.634 4.502 5.091 1.00 89.25 178 SER A C 1
ATOM 1388 O O . SER A 1 178 ? -0.705 5.268 5.350 1.00 89.25 178 SER A O 1
ATOM 1390 N N . PHE A 1 179 ? -2.480 4.022 5.994 1.00 89.94 179 PHE A N 1
ATOM 1391 C CA . PHE A 1 179 ? -2.366 4.274 7.420 1.00 89.94 179 PHE A CA 1
ATOM 1392 C C . PHE A 1 179 ? -2.649 2.980 8.170 1.00 89.94 179 PHE A C 1
ATOM 1394 O O . PHE A 1 179 ? -3.586 2.258 7.823 1.00 89.94 179 PHE A O 1
ATOM 1401 N N . ALA A 1 180 ? -1.881 2.707 9.221 1.00 91.31 180 ALA A N 1
ATOM 1402 C CA . ALA A 1 180 ? -2.097 1.581 10.121 1.00 91.31 180 ALA A CA 1
ATOM 1403 C C . ALA A 1 180 ? -2.132 2.050 11.574 1.00 91.31 180 ALA A C 1
ATOM 1405 O O . ALA A 1 180 ? -1.501 3.044 11.933 1.00 91.31 180 ALA A O 1
ATOM 1406 N N . TRP A 1 181 ? -2.871 1.333 12.413 1.00 92.69 181 TRP A N 1
ATOM 1407 C CA . TRP A 1 181 ? -3.078 1.692 13.811 1.00 92.69 181 TRP A CA 1
ATOM 1408 C C . TRP A 1 181 ? -3.260 0.463 14.698 1.00 92.69 181 TRP A C 1
ATOM 1410 O O . TRP A 1 181 ? -3.582 -0.636 14.241 1.00 92.69 181 TRP A O 1
ATOM 1420 N N . VAL A 1 182 ? -3.090 0.689 15.995 1.00 93.06 182 VAL A N 1
ATOM 1421 C CA . VAL A 1 182 ? -3.509 -0.206 17.075 1.00 93.06 182 VAL A CA 1
ATOM 1422 C C . VAL A 1 182 ? -4.525 0.511 17.950 1.00 93.06 182 VAL A C 1
ATOM 1424 O O . VAL A 1 182 ? -4.524 1.741 18.043 1.00 93.06 182 VAL A O 1
ATOM 1427 N N . VAL A 1 183 ? -5.397 -0.270 18.575 1.00 94.19 183 VAL A N 1
ATOM 1428 C CA . VAL A 1 183 ? -6.412 0.213 19.507 1.00 94.19 183 VAL A CA 1
ATOM 1429 C C . VAL A 1 183 ? -6.380 -0.660 20.747 1.00 94.19 183 VAL A C 1
ATOM 1431 O O . VAL A 1 183 ? -6.149 -1.860 20.638 1.00 94.19 183 VAL A O 1
ATOM 1434 N N . THR A 1 184 ? -6.603 -0.058 21.903 1.00 91.44 184 THR A N 1
ATOM 1435 C CA . THR A 1 184 ? -6.761 -0.764 23.173 1.00 91.44 184 THR A CA 1
ATOM 1436 C C . THR A 1 184 ? -7.915 -0.153 23.944 1.00 91.44 184 THR A C 1
ATOM 1438 O O . THR A 1 184 ? -8.095 1.061 23.908 1.00 91.44 184 THR A O 1
ATOM 1441 N N . ASP A 1 185 ? -8.650 -0.973 24.682 1.00 88.56 185 ASP A N 1
ATOM 1442 C CA . ASP A 1 185 ? -9.698 -0.522 25.594 1.00 88.56 185 ASP A CA 1
ATOM 1443 C C . ASP A 1 185 ? -9.572 -1.288 26.918 1.00 88.56 185 ASP A C 1
ATOM 1445 O O . ASP A 1 185 ? -9.279 -2.488 26.906 1.00 88.56 185 ASP A O 1
ATOM 1449 N N . LEU A 1 186 ? -9.762 -0.613 28.058 1.00 83.94 186 LEU A N 1
ATOM 1450 C CA . LEU A 1 186 ? -9.746 -1.282 29.367 1.00 83.94 186 LEU A CA 1
ATOM 1451 C C . LEU A 1 186 ? -10.959 -2.209 29.532 1.00 83.94 186 LEU A C 1
ATOM 1453 O O . LEU A 1 186 ? -10.879 -3.180 30.288 1.00 83.94 186 LEU A O 1
ATOM 1457 N N . ASP A 1 187 ? -12.039 -1.943 28.798 1.00 79.25 187 ASP A N 1
ATOM 1458 C CA . ASP A 1 187 ? -13.222 -2.797 28.727 1.00 79.25 187 ASP A CA 1
ATOM 1459 C C . ASP A 1 187 ? -13.062 -3.963 27.736 1.00 79.25 187 ASP A C 1
ATOM 1461 O O . ASP A 1 187 ? -13.914 -4.852 27.689 1.00 79.25 187 ASP A O 1
ATOM 1465 N N . GLY A 1 188 ? -11.927 -4.027 27.031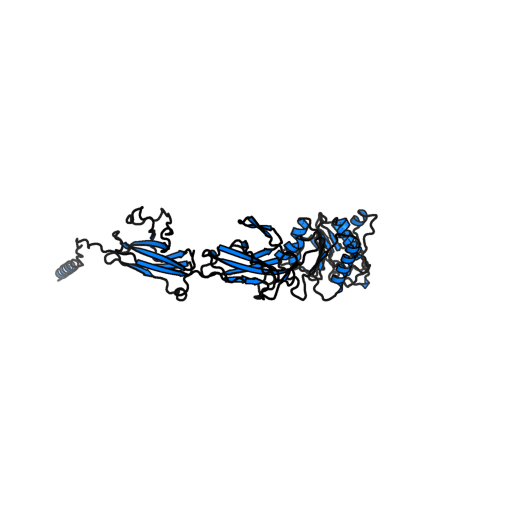 1.00 80.62 188 GLY A N 1
ATOM 1466 C CA . GLY A 1 188 ? -11.548 -5.081 26.091 1.00 80.62 188 GLY A CA 1
ATOM 1467 C C . GLY A 1 188 ? -11.668 -4.647 24.631 1.00 80.62 188 GLY A C 1
ATOM 1468 O O . GLY A 1 188 ? -12.578 -3.928 24.262 1.00 80.62 188 GLY A O 1
ATOM 1469 N N . GLU A 1 189 ? -10.773 -5.110 23.754 1.00 82.50 189 GLU A N 1
ATOM 1470 C CA . GLU A 1 189 ? -10.804 -4.712 22.331 1.00 82.50 189 GLU A CA 1
ATOM 1471 C C . GLU A 1 189 ? -12.075 -5.154 21.582 1.00 82.50 189 GLU A C 1
ATOM 1473 O O . GLU A 1 189 ? -12.408 -4.578 20.547 1.00 82.50 189 GLU A O 1
ATOM 1478 N N . ASP A 1 190 ? -12.796 -6.149 22.102 1.00 83.69 190 ASP A N 1
ATOM 1479 C CA . ASP A 1 190 ? -14.066 -6.608 21.532 1.00 83.69 190 ASP A CA 1
ATOM 1480 C C . ASP A 1 190 ? -15.215 -5.605 21.766 1.00 83.69 190 ASP A C 1
ATOM 1482 O O . ASP A 1 190 ? -16.282 -5.756 21.173 1.00 83.69 190 ASP A O 1
ATOM 1486 N N . THR A 1 191 ? -15.012 -4.567 22.593 1.00 86.31 191 THR A N 1
ATOM 1487 C CA . THR A 1 191 ? -15.980 -3.471 22.787 1.00 86.31 191 THR A CA 1
ATOM 1488 C C . THR A 1 191 ? -15.876 -2.385 21.720 1.00 86.31 191 THR A C 1
ATOM 1490 O O . THR A 1 191 ? -16.714 -1.484 21.695 1.00 86.31 191 THR A O 1
ATOM 1493 N N . ILE A 1 192 ? -14.888 -2.449 20.822 1.00 92.44 192 ILE A N 1
ATOM 1494 C CA . ILE A 1 192 ? -14.774 -1.506 19.708 1.00 92.44 192 ILE A CA 1
ATOM 1495 C C . ILE A 1 192 ? -15.890 -1.793 18.698 1.00 92.44 192 ILE A C 1
ATOM 1497 O O . ILE A 1 192 ? -15.895 -2.836 18.047 1.00 92.44 192 ILE A O 1
ATOM 1501 N N . ASP A 1 193 ? -16.809 -0.842 18.532 1.00 93.88 193 ASP A N 1
ATOM 1502 C CA . ASP A 1 193 ? -17.922 -0.927 17.580 1.00 93.88 193 ASP A CA 1
ATOM 1503 C C . ASP A 1 193 ? -17.465 -0.570 16.163 1.00 93.88 193 ASP A C 1
ATOM 1505 O O . ASP A 1 193 ? -17.802 -1.244 15.189 1.00 93.88 193 ASP A O 1
ATOM 1509 N N . LYS A 1 194 ? -16.636 0.473 16.034 1.00 95.56 194 LYS A N 1
ATOM 1510 C CA . LYS A 1 194 ? -16.133 0.958 14.741 1.00 95.56 194 LYS A CA 1
ATOM 1511 C C . LYS A 1 194 ? -14.922 1.866 14.880 1.00 95.56 194 LYS A C 1
ATOM 1513 O O . LYS A 1 194 ? -14.635 2.408 15.945 1.00 95.56 194 LYS A O 1
ATOM 1518 N N . PHE A 1 195 ? -14.253 2.110 13.757 1.00 96.88 195 PHE A N 1
ATOM 1519 C CA . PHE A 1 195 ? -13.409 3.294 13.617 1.00 96.88 195 PHE A CA 1
ATOM 1520 C C . PHE A 1 195 ? -14.091 4.311 12.722 1.00 96.88 195 PHE A C 1
ATOM 1522 O O . PHE A 1 195 ? -14.903 3.965 11.868 1.00 96.88 195 PHE A O 1
ATOM 1529 N N . GLN A 1 196 ? -13.717 5.567 12.900 1.00 95.12 196 GLN A N 1
ATOM 1530 C CA . GLN A 1 196 ? -14.130 6.651 12.033 1.00 95.12 196 GLN A CA 1
ATOM 1531 C C . GLN A 1 196 ? -12.890 7.362 11.530 1.00 95.12 196 GLN A C 1
ATOM 1533 O O . GLN A 1 196 ? -12.045 7.751 12.341 1.00 95.12 196 GLN A O 1
ATOM 1538 N N . TYR A 1 197 ? -12.786 7.545 10.218 1.00 92.88 197 TYR A N 1
ATOM 1539 C CA . TYR A 1 197 ? -11.726 8.353 9.626 1.00 92.88 197 TYR A CA 1
ATOM 1540 C C . TYR A 1 197 ? -12.285 9.568 8.894 1.00 92.88 197 TYR A C 1
ATOM 1542 O O . TYR A 1 197 ? -13.444 9.577 8.481 1.00 92.88 197 TYR A O 1
ATOM 1550 N N . ALA A 1 198 ? -11.452 10.589 8.736 1.00 90.56 198 ALA A N 1
ATOM 1551 C CA . ALA A 1 198 ? -11.758 11.761 7.934 1.00 90.56 198 ALA A CA 1
ATOM 1552 C C . ALA A 1 198 ? -10.491 12.316 7.278 1.00 90.56 198 ALA A C 1
ATOM 1554 O O . ALA A 1 198 ? -9.384 12.148 7.792 1.00 90.56 198 ALA A O 1
ATOM 1555 N N . ILE A 1 199 ? -10.665 13.005 6.155 1.00 89.25 199 ILE A N 1
ATOM 1556 C CA . ILE A 1 199 ? -9.598 13.728 5.460 1.00 89.25 199 ILE A CA 1
ATOM 1557 C C . ILE A 1 199 ? -9.987 15.202 5.456 1.00 89.25 199 ILE A C 1
ATOM 1559 O O . ILE A 1 199 ? -11.144 15.536 5.198 1.00 89.25 199 ILE A O 1
ATOM 1563 N N . THR A 1 200 ? -9.038 16.079 5.766 1.00 88.75 200 THR A N 1
ATOM 1564 C CA . THR A 1 200 ? -9.249 17.528 5.699 1.00 88.75 200 THR A CA 1
ATOM 1565 C C . THR A 1 200 ? -8.176 18.200 4.864 1.00 88.75 200 THR A C 1
ATOM 1567 O O . THR A 1 200 ? -6.988 17.931 5.062 1.00 88.75 200 THR A O 1
ATOM 1570 N N . ASP A 1 201 ? -8.594 19.151 4.038 1.00 87.75 201 ASP A N 1
ATOM 1571 C CA . ASP A 1 201 ? -7.689 19.993 3.264 1.00 87.75 201 ASP A CA 1
ATOM 1572 C C . ASP A 1 201 ? -7.155 21.165 4.096 1.00 87.75 201 ASP A C 1
ATOM 1574 O O . ASP A 1 201 ? -7.863 21.741 4.933 1.00 87.75 201 ASP A O 1
ATOM 1578 N N . SER A 1 202 ? -5.920 21.579 3.815 1.00 84.81 202 SER A N 1
ATOM 1579 C CA . SER A 1 202 ? -5.331 22.777 4.419 1.00 84.81 202 SER A CA 1
ATOM 1580 C C . SER A 1 202 ? -6.182 24.023 4.148 1.00 84.81 202 SER A C 1
ATOM 1582 O O . SER A 1 202 ? -6.527 24.335 3.007 1.00 84.81 202 SER A O 1
ATOM 1584 N N . GLY A 1 203 ? -6.522 24.754 5.212 1.00 76.06 203 GLY A N 1
ATOM 1585 C CA . GLY A 1 203 ? -7.318 25.981 5.134 1.00 76.06 203 GLY A CA 1
ATOM 1586 C C . GLY A 1 203 ? -8.820 25.769 4.917 1.00 76.06 203 GLY A C 1
ATOM 1587 O O . GLY A 1 203 ? -9.550 26.758 4.812 1.00 76.06 203 GLY A O 1
ATOM 1588 N N . SER A 1 204 ? -9.302 24.522 4.874 1.00 77.06 204 SER A N 1
ATOM 1589 C CA . SER A 1 204 ? -10.737 24.239 4.856 1.00 77.06 204 SER A CA 1
ATOM 1590 C C . SER A 1 204 ? -11.380 24.590 6.200 1.00 77.06 204 SER A C 1
ATOM 1592 O O . SER A 1 204 ? -10.868 24.251 7.263 1.00 77.06 204 SER A O 1
ATOM 1594 N N . THR A 1 205 ? -12.529 25.263 6.149 1.00 71.69 205 THR A N 1
ATOM 1595 C CA . THR A 1 205 ? -13.393 25.524 7.314 1.00 71.69 205 THR A CA 1
ATOM 1596 C C . THR A 1 205 ? -14.655 24.664 7.292 1.00 71.69 205 THR A C 1
ATOM 1598 O O . THR A 1 205 ? -15.593 24.946 8.035 1.00 71.69 205 THR A O 1
ATOM 1601 N N . ALA A 1 206 ? -14.738 23.703 6.367 1.00 73.38 206 ALA A N 1
ATOM 1602 C CA . ALA A 1 206 ? -15.876 22.802 6.275 1.00 73.38 206 ALA A CA 1
ATOM 1603 C C . ALA A 1 206 ? -15.889 21.836 7.464 1.00 73.38 206 ALA A C 1
ATOM 1605 O O . ALA A 1 206 ? -14.836 21.482 7.997 1.00 73.38 206 ALA A O 1
ATOM 1606 N N . ASP A 1 207 ? -17.084 21.395 7.853 1.00 75.06 207 ASP A N 1
ATOM 1607 C CA . ASP A 1 207 ? -17.226 20.378 8.888 1.00 75.06 207 ASP A CA 1
ATOM 1608 C C . ASP A 1 207 ? -16.516 19.087 8.462 1.00 75.06 207 ASP A C 1
ATOM 1610 O O . ASP A 1 207 ? -16.622 18.640 7.316 1.00 75.06 207 ASP A O 1
ATOM 1614 N N . THR A 1 208 ? -15.789 18.477 9.398 1.00 80.62 208 THR A N 1
ATOM 1615 C CA . THR A 1 208 ? -15.114 17.196 9.186 1.00 80.62 208 THR A CA 1
ATOM 1616 C C . THR A 1 208 ? -16.144 16.103 8.905 1.00 80.62 208 THR A C 1
ATOM 1618 O O . THR A 1 208 ? -16.961 15.770 9.767 1.00 80.62 208 THR A O 1
ATOM 1621 N N . ILE A 1 209 ? -16.086 15.520 7.708 1.00 84.12 209 ILE A N 1
ATOM 1622 C CA . ILE A 1 209 ? -16.947 14.403 7.315 1.00 84.12 209 ILE A CA 1
ATOM 1623 C C . ILE A 1 209 ? -16.286 13.100 7.764 1.00 84.12 209 ILE A C 1
ATOM 1625 O O . ILE A 1 209 ? -15.208 12.751 7.287 1.00 84.12 209 ILE A O 1
ATOM 1629 N N . TRP A 1 210 ? -16.942 12.393 8.681 1.00 89.00 210 TRP A N 1
ATOM 1630 C CA . TRP A 1 210 ? -16.475 11.118 9.218 1.00 89.00 210 TRP A CA 1
ATOM 1631 C C . TRP A 1 210 ? -17.045 9.938 8.437 1.00 89.00 210 TRP A C 1
ATOM 1633 O O . TRP A 1 210 ? -18.234 9.912 8.123 1.00 89.00 210 TRP A O 1
ATOM 1643 N N . VAL A 1 211 ? -16.197 8.945 8.186 1.00 87.94 211 VAL A N 1
ATOM 1644 C CA . VAL A 1 211 ? -16.553 7.684 7.533 1.00 87.94 211 VAL A CA 1
ATOM 1645 C C . VAL A 1 211 ? -16.337 6.534 8.491 1.00 87.94 211 VAL A C 1
ATOM 1647 O O . VAL A 1 211 ? -15.226 6.336 8.986 1.00 87.94 211 VAL A O 1
ATOM 1650 N N . ASP A 1 212 ? -17.393 5.759 8.704 1.00 91.56 212 ASP A N 1
ATOM 1651 C CA . ASP A 1 212 ? -17.364 4.568 9.540 1.00 91.56 212 ASP A CA 1
ATOM 1652 C C . ASP A 1 212 ? -16.673 3.416 8.797 1.00 91.56 212 ASP A C 1
ATOM 1654 O O . ASP A 1 212 ? -16.982 3.108 7.644 1.00 91.56 212 ASP A O 1
ATOM 1658 N N . ILE A 1 213 ? -15.740 2.748 9.472 1.00 91.62 213 ILE A N 1
ATOM 1659 C CA . ILE A 1 213 ? -15.074 1.538 8.990 1.00 91.62 213 ILE A CA 1
ATOM 1660 C C . ILE A 1 213 ? -15.119 0.447 10.059 1.00 91.62 213 ILE A C 1
ATOM 1662 O O . ILE A 1 213 ? -15.133 0.715 11.260 1.00 91.62 213 ILE A O 1
ATOM 1666 N N . SER A 1 214 ? -15.109 -0.803 9.595 1.00 93.50 214 SER A N 1
ATOM 1667 C CA . SER A 1 214 ? -15.234 -2.001 10.434 1.00 93.50 214 SER A CA 1
ATOM 1668 C C . SER A 1 214 ? -14.273 -2.010 11.638 1.00 93.50 214 SER A C 1
ATOM 1670 O O . SER A 1 214 ? -13.079 -1.742 11.450 1.00 93.50 214 SER A O 1
ATOM 1672 N N . PRO A 1 215 ? -14.728 -2.442 12.832 1.00 92.06 215 PRO A N 1
ATOM 1673 C CA . PRO A 1 215 ? -13.909 -2.524 14.050 1.00 92.06 215 PRO A CA 1
ATOM 1674 C C . PRO A 1 215 ? -12.774 -3.553 13.962 1.00 92.06 215 PRO A C 1
ATOM 1676 O O . PRO A 1 215 ? -11.832 -3.535 14.752 1.00 92.06 215 PRO A O 1
ATOM 1679 N N . THR A 1 216 ? -12.810 -4.444 12.968 1.00 92.69 216 THR A N 1
ATOM 1680 C CA . THR A 1 216 ? -11.745 -5.427 12.709 1.00 92.69 216 THR A CA 1
ATOM 1681 C C . THR A 1 216 ? -10.584 -4.868 11.886 1.00 92.69 216 THR A C 1
ATOM 1683 O O . THR A 1 216 ? -9.553 -5.527 11.738 1.00 92.69 216 THR A O 1
ATOM 1686 N N . LYS A 1 217 ? -10.717 -3.661 11.319 1.00 92.94 217 LYS A N 1
ATOM 1687 C CA . LYS A 1 217 ? -9.640 -3.034 10.546 1.00 92.94 217 LYS A CA 1
ATOM 1688 C C . LYS A 1 217 ? -8.518 -2.569 11.476 1.00 92.94 217 LYS A C 1
ATOM 1690 O O . LYS A 1 217 ? -8.747 -2.129 12.597 1.00 92.94 217 LYS A O 1
ATOM 1695 N N . ARG A 1 218 ? -7.283 -2.679 10.995 1.00 92.12 218 ARG A N 1
ATOM 1696 C CA . ARG A 1 218 ? -6.072 -2.127 11.635 1.00 92.12 218 ARG A CA 1
ATOM 1697 C C . ARG A 1 218 ? -5.213 -1.334 10.647 1.00 92.12 218 ARG A C 1
ATOM 1699 O O . ARG A 1 218 ? -4.132 -0.866 10.985 1.00 92.12 218 ARG A O 1
ATOM 1706 N N . SER A 1 219 ? -5.689 -1.214 9.411 1.00 91.81 219 SER A N 1
ATOM 1707 C CA . SER A 1 219 ? -5.110 -0.370 8.379 1.00 91.81 219 SER A CA 1
ATOM 1708 C C . SER A 1 219 ? -6.145 -0.015 7.315 1.00 91.81 219 SER A C 1
ATOM 1710 O O . SER A 1 219 ? -7.165 -0.701 7.154 1.00 91.81 219 SER A O 1
ATOM 1712 N N . ILE A 1 220 ? -5.864 1.058 6.581 1.00 89.94 220 ILE A N 1
ATOM 1713 C CA . ILE A 1 220 ? -6.634 1.529 5.433 1.00 89.94 220 ILE A CA 1
ATOM 1714 C C . ILE A 1 220 ? -5.686 1.977 4.320 1.00 89.94 220 ILE A C 1
ATOM 1716 O O . ILE A 1 220 ? -4.583 2.452 4.588 1.00 89.94 220 ILE A O 1
ATOM 1720 N N . ILE A 1 221 ? -6.125 1.814 3.073 1.00 89.12 221 ILE A N 1
ATOM 1721 C CA . ILE A 1 221 ? -5.497 2.418 1.898 1.00 89.12 221 ILE A CA 1
ATOM 1722 C C . ILE A 1 221 ? -6.526 3.371 1.299 1.00 89.12 221 ILE A C 1
ATOM 1724 O O . ILE A 1 221 ? -7.617 2.938 0.931 1.00 89.12 221 ILE A O 1
ATOM 1728 N N . LEU A 1 222 ? -6.171 4.646 1.224 1.00 88.38 222 LEU A N 1
ATOM 1729 C CA . LEU A 1 222 ? -6.936 5.680 0.539 1.00 88.38 222 LEU A CA 1
ATOM 1730 C C . LEU A 1 222 ? -6.500 5.704 -0.920 1.00 88.38 222 LEU A C 1
ATOM 1732 O O . LEU A 1 222 ? -5.300 5.641 -1.193 1.00 88.38 222 LEU A O 1
ATOM 1736 N N . SER A 1 223 ? -7.455 5.745 -1.848 1.00 79.88 223 SER A N 1
ATOM 1737 C CA . SER A 1 223 ? -7.162 5.574 -3.280 1.00 79.88 223 SER A CA 1
ATOM 1738 C C . SER A 1 223 ? -8.003 6.405 -4.244 1.00 79.88 223 SER A C 1
ATOM 1740 O O . SER A 1 223 ? -7.847 6.257 -5.457 1.00 79.88 223 SER A O 1
ATOM 1742 N N . GLY A 1 224 ? -8.877 7.281 -3.745 1.00 66.00 224 GLY A N 1
ATOM 1743 C CA . GLY A 1 224 ? -9.840 7.993 -4.591 1.00 66.00 224 GLY A CA 1
ATOM 1744 C C . GLY A 1 224 ? -10.981 7.088 -5.080 1.00 66.00 224 GLY A C 1
ATOM 1745 O O . GLY A 1 224 ? -11.516 7.306 -6.167 1.00 66.00 224 GLY A O 1
ATOM 1746 N N . THR A 1 225 ? -11.303 6.030 -4.328 1.00 56.16 225 THR A N 1
ATOM 1747 C CA . THR A 1 225 ? -12.458 5.164 -4.560 1.00 56.16 225 THR A CA 1
ATOM 1748 C C . THR A 1 225 ? -13.689 5.731 -3.851 1.00 56.16 225 THR A C 1
ATOM 1750 O O . THR A 1 225 ? -13.683 5.989 -2.650 1.00 56.16 225 THR A O 1
ATOM 1753 N N . GLN A 1 226 ? -14.792 5.862 -4.587 1.00 54.78 226 GLN A N 1
ATOM 1754 C CA . GLN A 1 226 ? -16.071 6.268 -4.009 1.00 54.78 226 GLN A CA 1
ATOM 1755 C C . GLN A 1 226 ? -16.661 5.153 -3.145 1.00 54.78 226 GLN A C 1
ATOM 1757 O O . GLN A 1 226 ? -16.817 4.020 -3.604 1.00 54.78 226 GLN A O 1
ATOM 1762 N N . TYR A 1 227 ? -17.027 5.500 -1.915 1.00 53.09 227 TYR A N 1
ATOM 1763 C CA . TYR A 1 227 ? -17.816 4.661 -1.027 1.00 53.09 227 TYR A CA 1
ATOM 1764 C C . TYR A 1 227 ? -19.251 5.187 -0.982 1.00 53.09 227 TYR A C 1
ATOM 1766 O O . TYR A 1 227 ? -19.493 6.381 -0.779 1.00 53.09 227 TYR A O 1
ATOM 1774 N N . GLU A 1 228 ? -20.216 4.290 -1.163 1.00 48.19 228 GLU A N 1
ATOM 1775 C CA . GLU A 1 228 ? -21.606 4.574 -0.821 1.00 48.19 228 GLU A CA 1
ATOM 1776 C C . GLU A 1 228 ? -21.751 4.452 0.697 1.00 48.19 228 GLU A C 1
ATOM 1778 O O . GLU A 1 228 ? -21.398 3.429 1.284 1.00 48.19 228 GLU A O 1
ATOM 1783 N N . THR A 1 229 ? -22.228 5.515 1.339 1.00 53.03 229 THR A N 1
ATOM 1784 C CA . THR A 1 229 ? -22.660 5.461 2.739 1.00 53.03 229 THR A CA 1
ATOM 1785 C C . THR A 1 229 ? -24.176 5.266 2.790 1.00 53.03 229 THR A C 1
ATOM 1787 O O . THR A 1 229 ? -24.881 5.682 1.869 1.00 53.03 229 THR A O 1
ATOM 1790 N N . ASP A 1 230 ? -24.699 4.699 3.885 1.00 50.84 230 ASP A N 1
ATOM 1791 C CA . ASP A 1 230 ? -26.144 4.479 4.113 1.00 50.84 230 ASP A CA 1
ATOM 1792 C C . ASP A 1 230 ? -27.000 5.767 4.033 1.00 50.84 230 ASP A C 1
ATOM 1794 O O . ASP A 1 230 ? -28.230 5.710 4.034 1.00 50.84 230 ASP A O 1
ATOM 1798 N N . ALA A 1 231 ? -26.364 6.941 3.959 1.00 52.41 231 ALA A N 1
ATOM 1799 C CA . ALA A 1 231 ? -26.992 8.257 3.933 1.00 52.41 231 ALA A CA 1
ATOM 1800 C C . ALA A 1 231 ? -27.193 8.854 2.523 1.00 52.41 231 ALA A C 1
ATOM 1802 O O . ALA A 1 231 ? -27.447 10.054 2.424 1.00 52.41 231 ALA A O 1
ATOM 1803 N N . ASP A 1 232 ? -27.067 8.077 1.437 1.00 44.41 232 ASP A N 1
ATOM 1804 C CA . ASP A 1 232 ? -27.121 8.596 0.049 1.00 44.41 232 ASP A CA 1
ATOM 1805 C C . ASP A 1 232 ? -26.006 9.638 -0.240 1.00 44.41 232 ASP A C 1
ATOM 1807 O O . ASP A 1 232 ? -26.047 10.399 -1.210 1.00 44.41 232 ASP A O 1
ATOM 1811 N N . VAL A 1 233 ? -24.976 9.678 0.617 1.00 48.34 233 VAL A N 1
ATOM 1812 C CA . VAL A 1 233 ? -23.781 10.510 0.460 1.00 48.34 233 VAL A CA 1
ATOM 1813 C C . VAL A 1 233 ? -22.694 9.639 -0.149 1.00 48.34 233 VAL A C 1
ATOM 1815 O O . VAL A 1 233 ? -22.192 8.708 0.485 1.00 48.34 233 VAL A O 1
ATOM 1818 N N . THR A 1 234 ? -22.315 9.949 -1.386 1.00 47.00 234 THR A N 1
ATOM 1819 C CA . THR A 1 234 ? -21.089 9.428 -1.986 1.00 47.00 234 THR A CA 1
ATOM 1820 C C . THR A 1 234 ? -19.914 10.053 -1.239 1.00 47.00 234 THR A C 1
ATOM 1822 O O . THR A 1 234 ? -19.597 11.225 -1.454 1.00 47.00 234 THR A O 1
ATOM 1825 N N . PHE A 1 235 ? -19.294 9.305 -0.325 1.00 50.03 235 PHE A N 1
ATOM 1826 C CA . PHE A 1 235 ? -18.016 9.723 0.233 1.00 50.03 235 PHE A CA 1
ATOM 1827 C C . PHE A 1 235 ? -16.950 9.386 -0.795 1.00 50.03 235 PHE A C 1
ATOM 1829 O O . PHE A 1 235 ? -16.699 8.225 -1.115 1.00 50.03 235 PHE A O 1
ATOM 1836 N N . ASP A 1 236 ? -16.350 10.424 -1.349 1.00 59.62 236 ASP A N 1
ATOM 1837 C CA . ASP A 1 236 ? -15.171 10.281 -2.171 1.00 59.62 236 ASP A CA 1
ATOM 1838 C C . ASP A 1 236 ? -13.984 10.425 -1.220 1.00 59.62 236 ASP A C 1
ATOM 1840 O O . ASP A 1 236 ? -13.781 11.509 -0.673 1.00 59.62 236 ASP A O 1
ATOM 1844 N N . ASP A 1 237 ? -13.186 9.371 -1.012 1.00 65.69 237 ASP A N 1
ATOM 1845 C CA . ASP A 1 237 ? -11.891 9.471 -0.311 1.00 65.69 237 ASP A CA 1
ATOM 1846 C C . ASP A 1 237 ? -10.855 10.214 -1.180 1.00 65.69 237 ASP A C 1
ATOM 1848 O O . ASP A 1 237 ? -9.663 9.915 -1.129 1.00 65.69 237 ASP A O 1
ATOM 1852 N N . ARG A 1 238 ? -11.349 11.153 -2.002 1.00 61.03 238 ARG A N 1
ATOM 1853 C CA . ARG A 1 238 ? -10.729 11.897 -3.086 1.00 61.03 238 ARG A CA 1
ATOM 1854 C C . ARG A 1 238 ? -9.432 12.484 -2.561 1.00 61.03 238 ARG A C 1
ATOM 1856 O O . ARG A 1 238 ? -9.385 13.597 -2.051 1.00 61.03 238 ARG A O 1
ATOM 1863 N N . MET A 1 239 ? -8.368 11.708 -2.716 1.00 80.69 239 MET A N 1
ATOM 1864 C CA . MET A 1 239 ? -6.985 12.135 -2.579 1.00 80.69 239 MET A CA 1
ATOM 1865 C C . MET A 1 239 ? -6.702 13.080 -3.751 1.00 80.69 239 MET A C 1
ATOM 1867 O O . MET A 1 239 ? -6.014 12.718 -4.703 1.00 80.69 239 MET A O 1
ATOM 1871 N N . THR A 1 240 ? -7.340 14.250 -3.753 1.00 84.19 240 THR A N 1
ATOM 1872 C CA . THR A 1 240 ? -7.149 15.282 -4.769 1.00 84.19 240 THR A CA 1
ATOM 1873 C C . THR A 1 240 ? -5.796 15.927 -4.582 1.00 84.19 240 THR A C 1
ATOM 1875 O O . THR A 1 240 ? -5.261 15.944 -3.477 1.00 84.19 240 THR A O 1
ATOM 1878 N N . GLU A 1 241 ? -5.252 16.507 -5.645 1.00 89.00 241 GLU A N 1
ATOM 1879 C CA . GLU A 1 241 ? -4.026 17.281 -5.515 1.00 89.00 241 GLU A CA 1
ATOM 1880 C C . GLU A 1 241 ? -4.187 18.394 -4.467 1.00 89.00 241 GLU A C 1
ATOM 1882 O O . GLU A 1 241 ? -5.170 19.139 -4.492 1.00 89.00 241 GLU A O 1
ATOM 1887 N N . GLY A 1 242 ? -3.242 18.493 -3.531 1.00 91.44 242 GLY A N 1
ATOM 1888 C CA . GLY A 1 242 ? -3.307 19.472 -2.449 1.00 91.44 242 GLY A CA 1
ATOM 1889 C C . GLY A 1 242 ? -2.682 19.006 -1.140 1.00 91.44 242 GLY A C 1
ATOM 1890 O O . GLY A 1 242 ? -2.035 17.966 -1.069 1.00 91.44 242 GLY A O 1
ATOM 1891 N N . LEU A 1 243 ? -2.854 19.820 -0.100 1.00 92.56 243 LEU A N 1
ATOM 1892 C CA . LEU A 1 243 ? -2.356 19.554 1.248 1.00 92.56 243 LEU A CA 1
ATOM 1893 C C . LEU A 1 243 ? -3.457 18.937 2.103 1.00 92.56 243 LEU A C 1
ATOM 1895 O O . LEU A 1 243 ? -4.510 19.552 2.265 1.00 92.56 243 LEU A O 1
ATOM 1899 N N . HIS A 1 244 ? -3.171 17.781 2.695 1.00 91.38 244 HIS A N 1
ATOM 1900 C CA . HIS A 1 244 ? -4.141 16.963 3.418 1.00 91.38 244 HIS A CA 1
ATOM 1901 C C . HIS A 1 244 ? -3.680 16.615 4.830 1.00 91.38 244 HIS A C 1
ATOM 1903 O O . HIS A 1 244 ? -2.484 16.608 5.140 1.00 91.38 244 HIS A O 1
ATOM 1909 N N . ALA A 1 245 ? -4.661 16.321 5.679 1.00 91.88 245 ALA A N 1
ATOM 1910 C CA . ALA A 1 245 ? -4.479 15.734 6.996 1.00 91.88 245 ALA A CA 1
ATOM 1911 C C . ALA A 1 245 ? -5.501 14.615 7.239 1.00 91.88 245 ALA A C 1
ATOM 1913 O O . ALA A 1 245 ? -6.672 14.725 6.871 1.00 91.88 245 ALA A O 1
ATOM 1914 N N . PHE A 1 246 ? -5.053 13.536 7.875 1.00 92.81 246 PHE A N 1
ATOM 1915 C CA . PHE A 1 246 ? -5.794 12.298 8.060 1.00 92.81 246 PHE A CA 1
ATOM 1916 C C . PHE A 1 246 ? -6.143 12.191 9.526 1.00 92.81 246 PHE A C 1
ATOM 1918 O O . PHE A 1 246 ? -5.260 12.279 10.375 1.00 92.81 246 PHE A O 1
ATOM 1925 N N . HIS A 1 247 ? -7.419 11.996 9.811 1.00 93.50 247 HIS A N 1
ATOM 1926 C CA . HIS A 1 247 ? -7.951 11.924 11.157 1.00 93.50 247 HIS A CA 1
ATOM 1927 C C . HIS A 1 247 ? -8.527 10.540 11.394 1.00 93.50 247 HIS A C 1
ATOM 1929 O O . HIS A 1 247 ? -9.173 9.980 10.510 1.00 93.50 247 HIS A O 1
ATOM 1935 N N . LEU A 1 248 ? -8.322 10.004 12.591 1.00 95.94 248 LEU A N 1
ATOM 1936 C CA . LEU A 1 248 ? -8.823 8.694 12.979 1.00 95.94 248 LEU A CA 1
ATOM 1937 C C . LEU A 1 248 ? -9.231 8.691 14.449 1.00 95.94 248 LEU A C 1
ATOM 1939 O O . LEU A 1 248 ? -8.518 9.217 15.306 1.00 95.94 248 LEU A O 1
ATOM 1943 N N . ARG A 1 249 ? -10.360 8.053 14.745 1.00 97.12 249 ARG A N 1
ATOM 1944 C CA . ARG A 1 249 ? -10.790 7.736 16.109 1.00 97.12 249 ARG A CA 1
ATOM 1945 C C . ARG A 1 249 ? -11.469 6.374 16.160 1.00 97.12 249 ARG A C 1
ATOM 1947 O O . ARG A 1 249 ? -12.064 5.941 15.175 1.00 97.12 249 ARG A O 1
ATOM 1954 N N . ALA A 1 250 ? -11.382 5.714 17.305 1.00 97.50 250 ALA A N 1
ATOM 1955 C CA . ALA A 1 250 ? -12.172 4.526 17.609 1.00 97.50 250 ALA A CA 1
ATOM 1956 C C . ALA A 1 250 ? -13.442 4.934 18.361 1.00 97.50 250 ALA A C 1
ATOM 1958 O O . ALA A 1 250 ? -13.426 5.925 19.093 1.00 97.50 250 ALA A O 1
ATOM 1959 N N . VAL A 1 251 ? -14.523 4.186 18.170 1.00 95.88 251 VAL A N 1
ATOM 1960 C CA . VAL A 1 251 ? -15.790 4.339 18.891 1.00 95.88 251 VAL A CA 1
ATOM 1961 C C . VAL A 1 251 ? -16.167 2.973 19.449 1.00 95.88 251 VAL A C 1
ATOM 1963 O O . VAL A 1 251 ? -16.148 1.984 18.715 1.00 95.88 251 VAL A O 1
ATOM 1966 N N . ASP A 1 252 ? -16.465 2.917 20.741 1.00 93.25 252 ASP A N 1
ATOM 1967 C CA . ASP A 1 252 ? -16.923 1.697 21.405 1.00 93.25 252 ASP A CA 1
ATOM 1968 C C . ASP A 1 252 ? -18.446 1.492 21.289 1.00 93.25 252 ASP A C 1
ATOM 1970 O O . ASP A 1 252 ? -19.182 2.342 20.779 1.00 93.25 252 ASP A O 1
ATOM 1974 N N . VAL A 1 253 ? -18.927 0.352 21.785 1.00 88.75 253 VAL A N 1
ATOM 1975 C CA . VAL A 1 253 ? -20.353 -0.019 21.827 1.00 88.75 253 VAL A CA 1
ATOM 1976 C C . VAL A 1 253 ? -21.214 0.885 22.722 1.00 88.75 253 VAL A C 1
ATOM 1978 O O . VAL A 1 253 ? -22.435 0.913 22.554 1.00 88.75 253 VAL A O 1
ATOM 1981 N N . ALA A 1 254 ? -20.610 1.652 23.635 1.00 87.31 254 ALA A N 1
ATOM 1982 C CA . ALA A 1 254 ? -21.294 2.677 24.427 1.00 87.31 254 ALA A CA 1
ATOM 1983 C C . ALA A 1 254 ? -21.384 4.027 23.689 1.00 87.31 254 ALA A C 1
ATOM 1985 O O . ALA A 1 254 ? -22.025 4.965 24.172 1.00 87.31 254 ALA A O 1
ATOM 1986 N N . GLY A 1 255 ? -20.747 4.138 22.519 1.00 90.19 255 GLY A N 1
ATOM 1987 C CA . GLY A 1 255 ? -20.662 5.347 21.712 1.00 90.19 255 GLY A CA 1
ATOM 1988 C C . GLY A 1 255 ? -19.577 6.326 22.163 1.00 90.19 255 GLY A C 1
ATOM 1989 O O . GLY A 1 255 ? -19.509 7.433 21.615 1.00 90.19 255 GLY A O 1
ATOM 1990 N N . ALA A 1 256 ? -18.729 5.970 23.133 1.00 91.38 256 ALA A N 1
ATOM 1991 C CA . ALA A 1 256 ? -17.627 6.832 23.528 1.00 91.38 256 ALA A CA 1
ATOM 1992 C C . ALA A 1 256 ? -16.500 6.747 22.493 1.00 91.38 256 ALA A C 1
ATOM 1994 O O . ALA A 1 256 ? -16.089 5.680 22.038 1.00 91.38 256 ALA A O 1
ATOM 1995 N N . ALA A 1 257 ? -16.005 7.917 22.093 1.00 95.19 257 ALA A N 1
ATOM 1996 C CA . ALA A 1 257 ? -14.922 8.024 21.130 1.00 95.19 257 ALA A CA 1
ATOM 1997 C C . ALA A 1 257 ? -13.569 8.171 21.833 1.00 95.19 257 ALA A C 1
ATOM 1999 O O . ALA A 1 257 ? -13.450 8.867 22.851 1.00 95.19 257 ALA A O 1
ATOM 2000 N N . SER A 1 258 ? -12.532 7.585 21.237 1.00 97.00 258 SER A N 1
ATOM 2001 C CA . SER A 1 258 ? -11.146 7.910 21.567 1.00 97.00 258 SER A CA 1
ATOM 2002 C C . SER A 1 258 ? -10.848 9.381 21.275 1.00 97.00 258 SER A C 1
ATOM 2004 O O . SER A 1 258 ? -11.561 10.053 20.517 1.00 97.00 258 SER A O 1
ATOM 2006 N N . ASP A 1 259 ? -9.720 9.871 21.789 1.00 95.94 259 ASP A N 1
ATOM 2007 C CA . ASP A 1 259 ? -9.148 11.105 21.257 1.00 95.94 259 ASP A CA 1
ATOM 2008 C C . ASP A 1 259 ? -8.922 10.942 19.746 1.00 95.94 259 ASP A C 1
ATOM 2010 O O . ASP A 1 259 ? -8.528 9.871 19.268 1.00 95.94 259 ASP A O 1
ATOM 2014 N N . THR A 1 260 ? -9.192 12.004 18.988 1.00 95.56 260 THR A N 1
ATOM 2015 C CA . THR A 1 260 ? -8.920 12.010 17.550 1.00 95.56 260 THR A CA 1
ATOM 2016 C C . THR A 1 260 ? -7.419 12.109 17.332 1.00 95.56 260 THR A C 1
ATOM 2018 O O . THR A 1 260 ? -6.777 13.046 17.805 1.00 95.56 260 THR A O 1
ATOM 2021 N N . LYS A 1 261 ? -6.856 11.137 16.617 1.00 94.56 261 LYS A N 1
ATOM 2022 C CA . LYS A 1 261 ? -5.468 11.175 16.160 1.00 94.56 261 LYS A CA 1
ATOM 2023 C C . LYS A 1 261 ? -5.405 11.764 14.761 1.00 94.56 261 LYS A C 1
ATOM 2025 O O . LYS A 1 261 ? -6.308 11.533 13.960 1.00 94.56 261 LYS A O 1
ATOM 2030 N N . ARG A 1 262 ? -4.336 12.508 14.483 1.00 92.19 262 ARG A N 1
ATOM 2031 C CA . ARG A 1 262 ? -4.099 13.206 13.217 1.00 92.19 262 ARG A CA 1
ATOM 2032 C C . ARG A 1 262 ? -2.733 12.833 12.645 1.00 92.19 262 ARG A C 1
ATOM 2034 O O . ARG A 1 262 ? -1.791 12.638 13.409 1.00 92.19 262 ARG A O 1
ATOM 2041 N N . LEU A 1 263 ? -2.637 12.748 11.320 1.00 91.06 263 LEU A N 1
ATOM 2042 C CA . LEU A 1 263 ? -1.376 12.687 10.584 1.00 91.06 263 LEU A CA 1
ATOM 2043 C C . LEU A 1 263 ? -1.343 13.753 9.468 1.00 91.06 263 LEU A C 1
ATOM 2045 O O . LEU A 1 263 ? -2.269 13.769 8.652 1.00 91.06 263 LEU A O 1
ATOM 2049 N N . PRO A 1 264 ? -0.299 14.612 9.403 1.00 90.31 264 PRO A N 1
ATOM 2050 C CA . PRO A 1 264 ? 0.780 14.781 10.395 1.00 90.31 264 PRO A CA 1
ATOM 2051 C C . PRO A 1 264 ? 0.276 15.082 11.816 1.00 90.31 264 PRO A C 1
ATOM 2053 O O . PRO A 1 264 ? -0.868 15.490 11.995 1.00 90.31 264 PRO A O 1
ATOM 2056 N N . GLU A 1 265 ? 1.103 14.853 12.837 1.00 89.50 265 GLU A N 1
ATOM 2057 C CA . GLU A 1 265 ? 0.694 15.107 14.231 1.00 89.50 265 GLU A CA 1
ATOM 2058 C C . GLU A 1 265 ? 0.607 16.608 14.550 1.00 89.50 265 GLU A C 1
ATOM 2060 O O . GLU A 1 265 ? -0.256 17.015 15.324 1.00 89.50 265 GLU A O 1
ATOM 2065 N N . ASP A 1 266 ? 1.466 17.429 13.937 1.00 88.44 266 ASP A N 1
ATOM 2066 C CA . ASP A 1 266 ? 1.431 18.887 14.067 1.00 88.44 266 ASP A CA 1
ATOM 2067 C C . ASP A 1 266 ? 0.282 19.471 13.227 1.00 88.44 266 ASP A C 1
ATOM 2069 O O . ASP A 1 266 ? 0.193 19.227 12.022 1.00 88.44 266 ASP A O 1
ATOM 2073 N N . GLU A 1 267 ? -0.606 20.244 13.858 1.00 87.81 267 GLU A N 1
ATOM 2074 C CA . GLU A 1 267 ? -1.771 20.873 13.220 1.00 87.81 267 GLU A CA 1
ATOM 2075 C C . GLU A 1 267 ? -1.392 21.896 12.133 1.00 87.81 267 GLU A C 1
ATOM 2077 O O . GLU A 1 267 ? -2.195 22.165 11.231 1.00 87.81 267 GLU A O 1
ATOM 2082 N N . GLU A 1 268 ? -0.172 22.439 12.185 1.00 88.31 268 GLU A N 1
ATOM 2083 C CA . GLU A 1 268 ? 0.372 23.340 11.166 1.00 88.31 268 GLU A CA 1
ATOM 2084 C C . GLU A 1 268 ? 0.943 22.581 9.952 1.00 88.31 268 GLU A C 1
ATOM 2086 O O . GLU A 1 268 ? 1.123 23.169 8.881 1.00 88.31 268 GLU A O 1
ATOM 2091 N N . GLU A 1 269 ? 1.180 21.272 10.077 1.00 90.50 269 GLU A N 1
ATOM 2092 C CA . GLU A 1 269 ? 1.736 20.425 9.022 1.00 90.50 269 GLU A CA 1
ATOM 2093 C C . GLU A 1 269 ? 0.659 19.643 8.258 1.00 90.50 269 GLU A C 1
ATOM 2095 O O . GLU A 1 269 ? -0.374 19.235 8.796 1.00 90.50 269 GLU A O 1
ATOM 2100 N N . TYR A 1 270 ? 0.930 19.400 6.974 1.00 91.44 270 TYR A N 1
ATOM 2101 C CA . TYR A 1 270 ? 0.087 18.645 6.045 1.00 91.44 270 TYR A CA 1
ATOM 2102 C C . TYR A 1 270 ? 0.986 17.834 5.108 1.00 91.44 270 TYR A C 1
ATOM 2104 O O . TYR A 1 270 ? 2.076 18.300 4.764 1.00 91.44 270 TYR A O 1
ATOM 2112 N N . TRP A 1 271 ? 0.534 16.663 4.648 1.00 91.56 271 TRP A N 1
ATOM 2113 C CA . TRP A 1 271 ? 1.220 15.983 3.541 1.00 91.56 271 TRP A CA 1
ATOM 2114 C C . TRP A 1 271 ? 0.656 16.455 2.206 1.00 91.56 271 TRP A C 1
ATOM 2116 O O . TRP A 1 271 ? -0.522 16.803 2.099 1.00 91.56 271 TRP A O 1
ATOM 2126 N N . TYR A 1 272 ? 1.493 16.459 1.173 1.00 91.88 272 TYR A N 1
ATOM 2127 C CA . TYR A 1 272 ? 1.065 16.817 -0.172 1.00 91.88 272 TYR A CA 1
ATOM 2128 C C . TYR A 1 272 ? 0.628 15.580 -0.959 1.00 91.88 272 TYR A C 1
ATOM 2130 O O . TYR A 1 272 ? 1.372 14.605 -1.088 1.00 91.88 272 TYR A O 1
ATOM 2138 N N . VAL A 1 273 ? -0.563 15.635 -1.536 1.00 92.00 273 VAL A N 1
ATOM 2139 C CA . VAL A 1 273 ? -1.026 14.700 -2.559 1.00 92.00 273 VAL A CA 1
ATOM 2140 C C . VAL A 1 273 ? -0.759 15.320 -3.921 1.00 92.00 273 VAL A C 1
ATOM 2142 O O . VAL A 1 273 ? -1.182 16.440 -4.188 1.00 92.00 273 VAL A O 1
ATOM 2145 N N . GLU A 1 274 ? -0.056 14.590 -4.778 1.00 90.88 274 GLU A N 1
ATOM 2146 C CA . GLU A 1 274 ? 0.242 14.967 -6.159 1.00 90.88 274 GLU A CA 1
ATOM 2147 C C . GLU A 1 274 ? -0.641 14.167 -7.126 1.00 90.88 274 GLU A C 1
ATOM 2149 O O . GLU A 1 274 ? -0.756 12.942 -7.012 1.00 90.88 274 GLU A O 1
ATOM 2154 N N . GLU A 1 275 ? -1.247 14.834 -8.112 1.00 89.50 275 GLU A N 1
ATOM 2155 C CA . GLU A 1 275 ? -1.947 14.123 -9.182 1.00 89.50 275 GLU A CA 1
ATOM 2156 C C . GLU A 1 275 ? -0.924 13.479 -10.144 1.00 89.50 275 GLU A C 1
ATOM 2158 O O . GLU A 1 275 ? -0.070 14.173 -10.702 1.00 89.50 275 GLU A O 1
ATOM 2163 N N . PRO A 1 276 ? -0.963 12.150 -10.362 1.00 89.00 276 PRO A N 1
ATOM 2164 C CA . PRO A 1 276 ? 0.021 11.464 -11.188 1.00 89.00 276 PRO A CA 1
ATOM 2165 C C . PRO A 1 276 ? -0.179 11.747 -12.680 1.00 89.00 276 PRO A C 1
ATOM 2167 O O . PRO A 1 276 ? -1.291 11.716 -13.214 1.00 89.00 276 PRO A O 1
ATOM 2170 N N . ALA A 1 277 ? 0.931 11.851 -13.401 1.00 83.44 277 ALA A N 1
ATOM 2171 C CA . ALA A 1 277 ? 0.966 11.720 -14.846 1.00 83.44 277 ALA A CA 1
ATOM 2172 C C . ALA A 1 277 ? 0.795 10.240 -15.234 1.00 83.44 277 ALA A C 1
ATOM 2174 O O . ALA A 1 277 ? 1.748 9.465 -15.263 1.00 83.44 277 ALA A O 1
ATOM 2175 N N . ARG A 1 278 ? -0.447 9.839 -15.519 1.00 80.06 278 ARG A N 1
ATOM 2176 C CA . ARG A 1 278 ? -0.921 8.438 -15.590 1.00 80.06 278 ARG A CA 1
ATOM 2177 C C . ARG A 1 278 ? -0.302 7.534 -16.675 1.00 80.06 278 ARG A C 1
ATOM 2179 O O . ARG A 1 278 ? -0.684 6.368 -16.776 1.00 80.06 278 ARG A O 1
ATOM 2186 N N . ASP A 1 279 ? 0.615 8.015 -17.514 1.00 88.56 279 ASP A N 1
ATOM 2187 C CA . ASP A 1 279 ? 1.200 7.185 -18.576 1.00 88.56 279 ASP A CA 1
ATOM 2188 C C . ASP A 1 279 ? 2.404 6.383 -18.068 1.00 88.56 279 ASP A C 1
ATOM 2190 O O . ASP A 1 279 ? 2.393 5.151 -18.144 1.00 88.56 279 ASP A O 1
ATOM 2194 N N . ILE A 1 280 ? 3.427 7.055 -17.533 1.00 93.62 280 ILE A N 1
ATOM 2195 C CA . ILE A 1 280 ? 4.699 6.421 -17.165 1.00 93.62 280 ILE A CA 1
ATOM 2196 C C . ILE A 1 280 ? 5.085 6.778 -15.727 1.00 93.62 280 ILE A C 1
ATOM 2198 O O . ILE A 1 280 ? 5.174 7.948 -15.366 1.00 93.62 280 ILE A O 1
ATOM 2202 N N . LEU A 1 281 ? 5.418 5.773 -14.922 1.00 95.62 281 LEU A N 1
ATOM 2203 C CA . LEU A 1 281 ? 6.104 5.964 -13.649 1.00 95.62 281 LEU A CA 1
ATOM 2204 C C . LEU A 1 281 ? 7.594 5.675 -13.805 1.00 95.62 281 LEU A C 1
ATOM 2206 O O . LEU A 1 281 ? 7.979 4.551 -14.128 1.00 95.62 281 LEU A O 1
ATOM 2210 N N . LEU A 1 282 ? 8.439 6.659 -13.516 1.00 94.75 282 LEU A N 1
ATOM 2211 C CA . LEU A 1 282 ? 9.868 6.445 -13.313 1.00 94.75 282 LEU A CA 1
ATOM 2212 C C . LEU A 1 282 ? 10.124 6.159 -11.829 1.00 94.75 282 LEU A C 1
ATOM 2214 O O . LEU A 1 282 ? 9.984 7.048 -10.993 1.00 94.75 282 LEU A O 1
ATOM 2218 N N . VAL A 1 283 ? 10.525 4.933 -11.501 1.00 94.19 283 VAL A N 1
ATOM 2219 C CA . VAL A 1 283 ? 10.936 4.561 -10.144 1.00 94.19 283 VAL A CA 1
ATOM 2220 C C . VAL A 1 283 ? 12.448 4.712 -10.013 1.00 94.19 283 VAL A C 1
ATOM 2222 O O . VAL A 1 283 ? 13.221 4.004 -10.663 1.00 94.19 283 VAL A O 1
ATOM 2225 N N . ASP A 1 284 ? 12.843 5.651 -9.160 1.00 91.00 284 ASP A N 1
ATOM 2226 C CA . ASP A 1 284 ? 14.218 5.962 -8.788 1.00 91.00 284 ASP A CA 1
ATOM 2227 C C . ASP A 1 284 ? 14.597 5.157 -7.537 1.00 91.00 284 ASP A C 1
ATOM 2229 O O . ASP A 1 284 ? 14.309 5.541 -6.402 1.00 91.00 284 ASP A O 1
ATOM 2233 N N . ASP A 1 285 ? 15.202 3.989 -7.756 1.00 90.00 285 ASP A N 1
ATOM 2234 C CA . ASP A 1 285 ? 15.697 3.076 -6.718 1.00 90.00 285 ASP A CA 1
ATOM 2235 C C . ASP A 1 285 ? 17.236 3.095 -6.673 1.00 90.00 285 ASP A C 1
ATOM 2237 O O . ASP A 1 285 ? 17.917 2.074 -6.528 1.00 90.00 285 ASP A O 1
ATOM 2241 N N . TRP A 1 286 ? 17.824 4.276 -6.841 1.00 85.06 286 TRP A N 1
ATOM 2242 C CA . TRP A 1 286 ? 19.268 4.469 -6.905 1.00 85.06 286 TRP A CA 1
ATOM 2243 C C . TRP A 1 286 ? 19.780 5.214 -5.670 1.00 85.06 286 TRP A C 1
ATOM 2245 O O . TRP A 1 286 ? 19.375 6.338 -5.399 1.00 85.06 286 TRP A O 1
ATOM 2255 N N . ALA A 1 287 ? 20.686 4.601 -4.901 1.00 70.50 287 ALA A N 1
ATOM 2256 C CA . ALA A 1 287 ? 21.071 5.104 -3.577 1.00 70.50 287 ALA A CA 1
ATOM 2257 C C . ALA A 1 287 ? 22.108 6.240 -3.598 1.00 70.50 287 ALA A C 1
ATOM 2259 O O . ALA A 1 287 ? 22.348 6.870 -2.569 1.00 70.50 287 ALA A O 1
ATOM 2260 N N . THR A 1 288 ? 22.817 6.450 -4.713 1.00 62.38 288 THR A N 1
ATOM 2261 C CA . THR A 1 288 ? 24.004 7.323 -4.713 1.00 62.38 288 THR A CA 1
ATOM 2262 C C . THR A 1 288 ? 23.706 8.734 -5.206 1.00 62.38 288 THR A C 1
ATOM 2264 O O . THR A 1 288 ? 23.021 8.922 -6.204 1.00 62.38 288 THR A O 1
ATOM 2267 N N . ASN A 1 289 ? 24.358 9.720 -4.580 1.00 51.16 289 ASN A N 1
ATOM 2268 C CA . ASN A 1 289 ? 24.374 11.142 -4.961 1.00 51.16 289 ASN A CA 1
ATOM 2269 C C . ASN A 1 289 ? 25.013 11.423 -6.338 1.00 51.16 289 ASN A C 1
ATOM 2271 O O . ASN A 1 289 ? 25.377 12.564 -6.627 1.00 51.16 289 ASN A O 1
ATOM 2275 N N . SER A 1 290 ? 25.221 10.403 -7.176 1.00 54.09 290 SER A N 1
ATOM 2276 C CA . SER A 1 290 ? 25.613 10.633 -8.560 1.00 54.09 290 SER A CA 1
ATOM 2277 C C . SER A 1 290 ? 24.369 11.083 -9.317 1.00 54.09 290 SER A C 1
ATOM 2279 O O . SER A 1 290 ? 23.443 10.315 -9.554 1.00 54.09 290 SER A O 1
ATOM 2281 N N . SER A 1 291 ? 24.357 12.356 -9.699 1.00 51.28 291 SER A N 1
ATOM 2282 C CA . SER A 1 291 ? 23.323 13.011 -10.505 1.00 51.28 291 SER A CA 1
ATOM 2283 C C . SER A 1 291 ? 23.049 12.343 -11.860 1.00 51.28 291 SER A C 1
ATOM 2285 O O . SER A 1 291 ? 22.198 12.812 -12.603 1.00 51.28 291 SER A O 1
ATOM 2287 N N . ASP A 1 292 ? 23.756 11.272 -12.211 1.00 66.94 292 ASP A N 1
ATOM 2288 C CA . ASP A 1 292 ? 23.840 10.777 -13.579 1.00 66.94 292 ASP A CA 1
ATOM 2289 C C . ASP A 1 292 ? 22.645 9.897 -13.968 1.00 66.94 292 ASP A C 1
ATOM 2291 O O . ASP A 1 292 ? 22.165 10.000 -15.092 1.00 66.94 292 ASP A O 1
ATOM 2295 N N . GLY A 1 293 ? 22.139 9.052 -13.059 1.00 78.25 293 GLY A N 1
ATOM 2296 C CA . GLY A 1 293 ? 21.032 8.130 -13.349 1.00 78.25 293 GLY A CA 1
ATOM 2297 C C . GLY A 1 293 ? 19.709 8.865 -13.569 1.00 78.25 293 GLY A C 1
ATOM 2298 O O . GLY A 1 293 ? 19.174 8.864 -14.680 1.00 78.25 293 GLY A O 1
ATOM 2299 N N . ARG A 1 294 ? 19.216 9.543 -12.522 1.00 85.69 294 ARG A N 1
ATOM 2300 C CA . ARG A 1 294 ? 17.959 10.305 -12.560 1.00 85.69 294 ARG A CA 1
ATOM 2301 C C . ARG A 1 294 ? 17.968 11.351 -13.667 1.00 85.69 294 ARG A C 1
ATOM 2303 O O . ARG A 1 294 ? 17.067 11.350 -14.497 1.00 85.69 294 ARG A O 1
ATOM 2310 N N . ALA A 1 295 ? 19.006 12.191 -13.734 1.00 86.75 295 ALA A N 1
ATOM 2311 C CA . ALA A 1 295 ? 19.070 13.244 -14.746 1.00 86.75 295 ALA A CA 1
ATOM 2312 C C . ALA A 1 295 ? 19.057 12.676 -16.170 1.00 86.75 295 ALA A C 1
ATOM 2314 O O . ALA A 1 295 ? 18.419 13.260 -17.043 1.00 86.75 295 ALA A O 1
ATOM 2315 N N . LEU A 1 296 ? 19.704 11.529 -16.410 1.00 86.88 296 LEU A N 1
ATOM 2316 C CA . LEU A 1 296 ? 19.671 10.889 -17.720 1.00 86.88 296 LEU A CA 1
ATOM 2317 C C . LEU A 1 296 ? 18.274 10.368 -18.074 1.00 86.88 296 LEU A C 1
ATOM 2319 O O . LEU A 1 296 ? 17.803 10.628 -19.181 1.00 86.88 296 LEU A O 1
ATOM 2323 N N . TYR A 1 297 ? 17.613 9.633 -17.175 1.00 90.44 297 TYR A N 1
ATOM 2324 C CA . TYR A 1 297 ? 16.267 9.121 -17.452 1.00 90.44 297 TYR A CA 1
ATOM 2325 C C . TYR A 1 297 ? 15.258 10.258 -17.622 1.00 90.44 297 TYR A C 1
ATOM 2327 O O . TYR A 1 297 ? 14.500 10.234 -18.586 1.00 90.44 297 TYR A O 1
ATOM 2335 N N . THR A 1 298 ? 15.302 11.289 -16.774 1.00 90.50 298 THR A N 1
ATOM 2336 C CA . THR A 1 298 ? 14.486 12.504 -16.917 1.00 90.50 298 THR A CA 1
ATOM 2337 C C . THR A 1 298 ? 14.754 13.190 -18.261 1.00 90.50 298 THR A C 1
ATOM 2339 O O . THR A 1 298 ? 13.812 13.438 -19.004 1.00 90.50 298 THR A O 1
ATOM 2342 N N . GLN A 1 299 ? 16.019 13.390 -18.660 1.00 90.38 299 GLN A N 1
ATOM 2343 C CA . GLN A 1 299 ? 16.365 13.971 -19.967 1.00 90.38 299 GLN A CA 1
ATOM 2344 C C . GLN A 1 299 ? 15.805 13.151 -21.140 1.00 90.38 299 GLN A C 1
ATOM 2346 O O . GLN A 1 299 ? 15.338 13.712 -22.138 1.00 90.38 299 GLN A O 1
ATOM 2351 N N . ILE A 1 300 ? 15.876 11.821 -21.047 1.00 89.44 300 ILE A N 1
ATOM 2352 C CA . ILE A 1 300 ? 15.323 10.922 -22.058 1.00 89.44 300 ILE A CA 1
ATOM 2353 C C . ILE A 1 300 ? 13.802 11.054 -22.106 1.00 89.44 300 ILE A C 1
ATOM 2355 O O . ILE A 1 300 ? 13.262 11.266 -23.189 1.00 89.44 300 ILE A O 1
ATOM 2359 N N . LEU A 1 301 ? 13.117 10.955 -20.967 1.00 91.19 301 LEU A N 1
ATOM 2360 C CA . LEU A 1 301 ? 11.658 11.020 -20.901 1.00 91.19 301 LEU A CA 1
ATOM 2361 C C . LEU A 1 301 ? 11.132 12.390 -21.337 1.00 91.19 301 LEU A C 1
ATOM 2363 O O . LEU A 1 301 ? 10.179 12.444 -22.106 1.00 91.19 301 LEU A O 1
ATOM 2367 N N . ASP A 1 302 ? 11.808 13.482 -20.980 1.00 90.88 302 ASP A N 1
ATOM 2368 C CA . ASP A 1 302 ? 11.501 14.824 -21.483 1.00 90.88 302 ASP A CA 1
ATOM 2369 C C . ASP A 1 302 ? 11.632 14.907 -23.007 1.00 90.88 302 ASP A C 1
ATOM 2371 O O . ASP A 1 302 ? 10.762 15.465 -23.681 1.00 90.88 302 ASP A O 1
ATOM 2375 N N . SER A 1 303 ? 12.687 14.307 -23.567 1.00 87.81 303 SER A N 1
ATOM 2376 C CA . SER A 1 303 ? 12.873 14.236 -25.019 1.00 87.81 303 SER A CA 1
ATOM 2377 C C . SER A 1 303 ? 11.754 13.422 -25.677 1.00 87.81 303 SER A C 1
ATOM 2379 O O . SER A 1 303 ? 11.175 13.867 -26.664 1.00 87.81 303 SER A O 1
ATOM 2381 N N . LEU A 1 304 ? 11.394 12.262 -25.122 1.00 84.75 304 LEU A N 1
ATOM 2382 C CA . LEU A 1 304 ? 10.322 11.414 -25.651 1.00 84.75 304 LEU A CA 1
ATOM 2383 C C . LEU A 1 304 ? 8.944 12.077 -25.548 1.00 84.75 304 LEU A C 1
ATOM 2385 O O . LEU A 1 304 ? 8.159 11.968 -26.492 1.00 84.75 304 LEU A O 1
ATOM 2389 N N . ARG A 1 305 ? 8.678 12.796 -24.454 1.00 81.94 305 ARG A N 1
ATOM 2390 C CA . ARG A 1 305 ? 7.485 13.628 -24.264 1.00 81.94 305 ARG A CA 1
ATOM 2391 C C . ARG A 1 305 ? 7.402 14.743 -25.300 1.00 81.94 305 ARG A C 1
ATOM 2393 O O . ARG A 1 305 ? 6.345 14.955 -25.883 1.00 81.94 305 ARG A O 1
ATOM 2400 N N . SER A 1 306 ? 8.519 15.411 -25.597 1.00 72.00 306 SER A N 1
ATOM 2401 C CA . SER A 1 306 ? 8.557 16.478 -26.611 1.00 72.00 306 SER A CA 1
ATOM 2402 C C . SER A 1 306 ? 8.227 15.997 -28.033 1.00 72.00 306 SER A C 1
ATOM 2404 O O . SER A 1 306 ?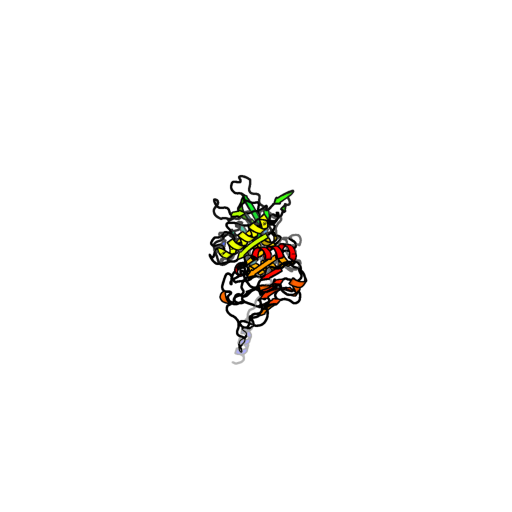 7.861 16.803 -28.886 1.00 72.00 306 SER A O 1
ATOM 2406 N N . ILE A 1 307 ? 8.341 14.689 -28.286 1.00 67.62 307 ILE A N 1
ATOM 2407 C CA . ILE A 1 307 ? 8.120 14.069 -29.598 1.00 67.62 307 ILE A CA 1
ATOM 2408 C C . ILE A 1 307 ? 6.669 13.580 -29.763 1.00 67.62 307 ILE A C 1
ATOM 2410 O O . ILE A 1 307 ? 6.142 13.617 -30.875 1.00 67.62 307 ILE A O 1
ATOM 2414 N N . LYS A 1 308 ? 6.005 13.131 -28.688 1.00 67.25 308 LYS A N 1
ATOM 2415 C CA . LYS A 1 308 ? 4.638 12.581 -28.725 1.00 67.25 308 LYS A CA 1
ATOM 2416 C C . LYS A 1 308 ? 3.854 13.034 -27.489 1.00 67.25 308 LYS A C 1
ATOM 2418 O O . LYS A 1 308 ? 4.231 12.704 -26.368 1.00 67.25 308 LYS A O 1
ATOM 2423 N N . ALA A 1 309 ? 2.738 13.735 -27.704 1.00 62.00 309 ALA A N 1
ATOM 2424 C CA . ALA A 1 309 ? 1.766 14.020 -26.646 1.00 62.00 309 ALA A CA 1
ATOM 2425 C C . ALA A 1 309 ? 1.215 12.704 -26.051 1.00 62.00 309 ALA A C 1
ATOM 2427 O O . ALA A 1 309 ? 0.997 11.749 -26.799 1.00 62.00 309 ALA A O 1
ATOM 2428 N N . GLY A 1 310 ? 0.991 12.648 -24.730 1.00 62.09 310 GLY A N 1
ATOM 2429 C CA . GLY A 1 310 ? 0.578 11.415 -24.027 1.00 62.09 310 GLY A CA 1
ATOM 2430 C C . GLY A 1 310 ? 1.741 10.521 -23.573 1.00 62.09 310 GLY A C 1
ATOM 2431 O O . GLY A 1 310 ? 1.650 9.297 -23.628 1.00 62.09 310 GLY A O 1
ATOM 2432 N N . ARG A 1 311 ? 2.869 11.137 -23.201 1.00 73.44 311 ARG A N 1
ATOM 2433 C CA . ARG A 1 311 ? 4.021 10.502 -22.533 1.00 73.44 311 ARG A CA 1
ATOM 2434 C C . ARG A 1 311 ? 4.405 11.286 -21.284 1.00 73.44 311 ARG A C 1
ATOM 2436 O O . ARG A 1 311 ? 5.585 11.518 -21.015 1.00 73.44 311 ARG A O 1
ATOM 2443 N N . GLU A 1 312 ? 3.394 11.770 -20.576 1.00 86.31 312 GLU A N 1
ATOM 2444 C CA . GLU A 1 312 ? 3.635 12.408 -19.292 1.00 86.31 312 GLU A CA 1
ATOM 2445 C C . GLU A 1 312 ? 4.138 11.348 -18.312 1.00 86.31 312 GLU A C 1
ATOM 2447 O O . GLU A 1 312 ? 3.767 10.173 -18.387 1.00 86.31 312 GLU A O 1
ATOM 2452 N N . TYR A 1 313 ? 5.023 11.749 -17.413 1.00 92.75 313 TYR A N 1
ATOM 2453 C CA . TYR A 1 313 ? 5.591 10.824 -16.451 1.00 92.75 313 TYR A CA 1
AT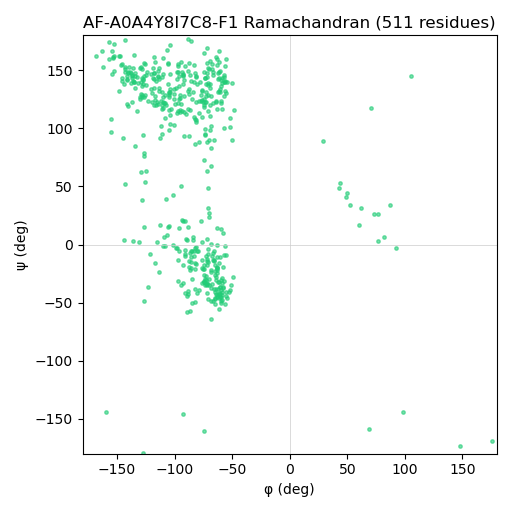OM 2454 C C . TYR A 1 313 ? 5.678 11.454 -15.075 1.00 92.75 313 TYR A C 1
ATOM 2456 O O . TYR A 1 313 ? 5.910 12.656 -14.942 1.00 92.75 313 TYR A O 1
ATOM 2464 N N . SER A 1 314 ? 5.524 10.616 -14.058 1.00 93.19 314 SER A N 1
ATOM 2465 C CA . SER A 1 314 ? 5.801 10.974 -12.672 1.00 93.19 314 SER A CA 1
ATOM 2466 C C . SER A 1 314 ? 7.035 10.232 -12.180 1.00 93.19 314 SER A C 1
ATOM 2468 O O . SER A 1 314 ? 7.444 9.221 -12.756 1.00 93.19 314 SER A O 1
ATOM 2470 N N . ILE A 1 315 ? 7.645 10.738 -11.110 1.00 91.81 315 ILE A N 1
ATOM 2471 C CA . ILE A 1 315 ? 8.827 10.127 -10.505 1.00 91.81 315 ILE A CA 1
ATOM 2472 C C . ILE A 1 315 ? 8.490 9.690 -9.085 1.00 91.81 315 ILE A C 1
ATOM 2474 O O . ILE A 1 315 ? 8.043 10.505 -8.285 1.00 91.81 315 ILE A O 1
ATOM 2478 N N . LEU A 1 316 ? 8.771 8.430 -8.763 1.00 91.62 316 LEU A N 1
ATOM 2479 C CA . LEU A 1 316 ? 8.736 7.910 -7.401 1.00 91.62 316 LEU A CA 1
ATOM 2480 C C . LEU A 1 316 ? 10.160 7.614 -6.940 1.00 91.62 316 LEU A C 1
ATOM 2482 O O . LEU A 1 316 ? 10.832 6.762 -7.516 1.00 91.62 316 LEU A O 1
ATOM 2486 N N . ASN A 1 317 ? 10.618 8.303 -5.898 1.00 88.81 317 ASN A N 1
ATOM 2487 C CA . ASN A 1 317 ? 11.934 8.066 -5.312 1.00 88.81 317 ASN A CA 1
ATOM 2488 C C . ASN A 1 317 ? 11.827 7.110 -4.121 1.00 88.81 317 ASN A C 1
ATOM 2490 O O . ASN A 1 317 ? 11.254 7.471 -3.101 1.00 88.81 317 ASN A O 1
ATOM 2494 N N . LEU A 1 318 ? 12.393 5.907 -4.230 1.00 86.94 318 LEU A N 1
ATOM 2495 C CA . LEU A 1 318 ? 12.356 4.898 -3.159 1.00 86.94 318 LEU A CA 1
ATOM 2496 C C . LEU A 1 318 ? 13.548 4.973 -2.203 1.00 86.94 318 LEU A C 1
ATOM 2498 O O . LEU A 1 318 ? 13.564 4.299 -1.168 1.00 86.94 318 LEU A O 1
ATOM 2502 N N . LYS A 1 319 ? 14.559 5.774 -2.540 1.00 82.38 319 LYS A N 1
ATOM 2503 C CA . LYS A 1 319 ? 15.722 6.041 -1.689 1.00 82.38 319 LYS A CA 1
ATOM 2504 C C . LYS A 1 319 ? 15.903 7.554 -1.490 1.00 82.38 319 LYS A C 1
ATOM 2506 O O . LYS A 1 319 ? 16.983 8.080 -1.773 1.00 82.38 319 LYS A O 1
ATOM 2511 N N . PRO A 1 320 ? 14.863 8.276 -1.029 1.00 74.69 320 PRO A N 1
ATOM 2512 C CA . PRO A 1 320 ? 14.963 9.711 -0.822 1.00 74.69 320 PRO A CA 1
ATOM 2513 C C . PRO A 1 320 ? 15.948 10.023 0.314 1.00 74.69 320 PRO A C 1
ATOM 2515 O O . PRO A 1 320 ? 16.105 9.246 1.257 1.00 74.69 320 PRO A O 1
ATOM 2518 N N . GLN A 1 321 ? 16.637 11.167 0.225 1.00 68.69 321 GLN A N 1
ATOM 2519 C CA . GLN A 1 321 ? 17.484 11.654 1.329 1.00 68.69 321 GLN A CA 1
ATOM 2520 C C . GLN A 1 321 ? 16.646 12.167 2.518 1.00 68.69 321 GLN A C 1
ATOM 2522 O O . GLN A 1 321 ? 17.151 12.313 3.629 1.00 68.69 321 GLN A O 1
ATOM 2527 N N . ASN A 1 322 ? 15.371 12.442 2.262 1.00 68.44 322 ASN A N 1
ATOM 2528 C CA . ASN A 1 322 ? 14.333 13.001 3.122 1.00 68.44 322 ASN A CA 1
ATOM 2529 C C . ASN A 1 322 ? 13.082 12.096 3.097 1.00 68.44 322 ASN A C 1
ATOM 2531 O O . ASN A 1 322 ? 13.075 11.063 2.437 1.00 68.44 322 ASN A O 1
ATOM 2535 N N . SER A 1 323 ? 12.012 12.444 3.811 1.00 66.25 323 SER A N 1
ATOM 2536 C CA . SER A 1 323 ? 10.772 11.651 3.893 1.00 66.25 323 SER A CA 1
ATOM 2537 C C . SER A 1 323 ? 9.857 11.767 2.663 1.00 66.25 323 SER A C 1
ATOM 2539 O O . SER A 1 323 ? 8.684 11.432 2.757 1.00 66.25 323 SER A O 1
ATOM 2541 N N . GLU A 1 324 ? 10.369 12.183 1.499 1.00 63.91 324 GLU A N 1
ATOM 2542 C CA . GLU A 1 324 ? 9.547 12.592 0.348 1.00 63.91 324 GLU A CA 1
ATOM 2543 C C . GLU A 1 324 ? 8.537 11.519 -0.096 1.00 63.91 324 GLU A C 1
ATOM 2545 O O . GLU A 1 324 ? 7.395 11.861 -0.352 1.00 63.91 324 GLU A O 1
ATOM 2550 N N . TYR A 1 325 ? 8.921 10.235 -0.123 1.00 67.56 325 TYR A N 1
ATOM 2551 C CA . TYR A 1 325 ? 8.074 9.126 -0.597 1.00 67.56 325 TYR A CA 1
ATOM 2552 C C . TYR A 1 325 ? 8.261 7.835 0.222 1.00 67.56 325 TYR A C 1
ATOM 2554 O O . TYR A 1 325 ? 8.523 6.754 -0.313 1.00 67.56 325 TYR A O 1
ATOM 2562 N N . LEU A 1 326 ? 8.149 7.924 1.549 1.00 72.81 326 LEU A N 1
ATOM 2563 C CA . LEU A 1 326 ? 8.228 6.755 2.439 1.00 72.81 326 LEU A CA 1
ATOM 2564 C C . LEU A 1 326 ? 6.948 5.895 2.391 1.00 72.81 326 LEU A C 1
ATOM 2566 O O . LEU A 1 326 ? 6.141 5.903 3.314 1.00 72.81 326 LEU A O 1
ATOM 2570 N N . LEU A 1 327 ? 6.742 5.158 1.301 1.00 80.69 327 LEU A N 1
ATOM 2571 C CA . LEU A 1 327 ? 5.547 4.333 1.109 1.00 80.69 327 LEU A CA 1
ATOM 2572 C C . LEU A 1 327 ? 5.660 2.970 1.802 1.00 80.69 327 LEU A C 1
ATOM 2574 O O . LEU A 1 327 ? 6.682 2.283 1.712 1.00 80.69 327 LEU A O 1
ATOM 2578 N N . SER A 1 328 ? 4.559 2.527 2.410 1.00 85.56 328 SER A N 1
ATOM 2579 C CA . SER A 1 328 ? 4.390 1.126 2.792 1.00 85.56 328 SER A CA 1
ATOM 2580 C C . SER A 1 328 ? 4.387 0.227 1.545 1.00 85.56 328 SER A C 1
ATOM 2582 O O . SER A 1 328 ? 4.111 0.659 0.421 1.00 85.56 328 SER A O 1
ATOM 2584 N N . LYS A 1 329 ? 4.658 -1.071 1.726 1.00 86.06 329 LYS A N 1
ATOM 2585 C CA . LYS A 1 329 ? 4.630 -2.038 0.612 1.00 86.06 329 LYS A CA 1
ATOM 2586 C C . LYS A 1 329 ? 3.235 -2.169 -0.017 1.00 86.06 329 LYS A C 1
ATOM 2588 O O . LYS A 1 329 ? 3.129 -2.417 -1.217 1.00 86.06 329 LYS A O 1
ATOM 2593 N N . SER A 1 330 ? 2.179 -2.018 0.780 1.00 85.69 330 SER A N 1
ATOM 2594 C CA . SER A 1 330 ? 0.787 -2.030 0.323 1.00 85.69 330 SER A CA 1
ATOM 2595 C C . SER A 1 330 ? 0.453 -0.769 -0.474 1.00 85.69 330 SER A C 1
ATOM 2597 O O . SER A 1 330 ? -0.065 -0.892 -1.581 1.00 85.69 330 SER A O 1
ATOM 2599 N N . ALA A 1 331 ? 0.827 0.417 0.018 1.00 89.06 331 ALA A N 1
ATOM 2600 C CA . ALA A 1 331 ? 0.655 1.665 -0.722 1.00 89.06 331 ALA A CA 1
ATOM 2601 C C . ALA A 1 331 ? 1.427 1.640 -2.046 1.00 89.06 331 ALA A C 1
ATOM 2603 O O . ALA A 1 331 ? 0.859 1.949 -3.084 1.00 89.06 331 ALA A O 1
ATOM 2604 N N . LEU A 1 332 ? 2.686 1.183 -2.050 1.00 91.62 332 LEU A N 1
ATOM 2605 C CA . LEU A 1 332 ? 3.480 1.050 -3.274 1.00 91.62 332 LEU A CA 1
ATOM 2606 C C . LEU A 1 332 ? 2.779 0.183 -4.331 1.00 91.62 332 LEU A C 1
ATOM 2608 O O . LEU A 1 332 ? 2.754 0.553 -5.505 1.00 91.62 332 LEU A O 1
ATOM 2612 N N . ARG A 1 333 ? 2.206 -0.956 -3.921 1.00 91.56 333 ARG A N 1
ATOM 2613 C CA . ARG A 1 333 ? 1.473 -1.859 -4.817 1.00 91.56 333 ARG A CA 1
ATOM 2614 C C . ARG A 1 333 ? 0.278 -1.173 -5.477 1.00 91.56 333 ARG A C 1
ATOM 2616 O O . ARG A 1 333 ? 0.019 -1.442 -6.645 1.00 91.56 333 ARG A O 1
ATOM 2623 N N . GLU A 1 334 ? -0.452 -0.332 -4.755 1.00 91.19 334 GLU A N 1
ATOM 2624 C CA . GLU A 1 334 ? -1.590 0.398 -5.319 1.00 91.19 334 GLU A CA 1
ATOM 2625 C C . GLU A 1 334 ? -1.129 1.605 -6.152 1.00 91.19 334 GLU A C 1
ATOM 2627 O O . GLU A 1 334 ? -1.627 1.813 -7.257 1.00 91.19 334 GLU A O 1
ATOM 2632 N N . THR A 1 335 ? -0.091 2.321 -5.711 1.00 92.12 335 THR A N 1
ATOM 2633 C CA . THR A 1 335 ? 0.507 3.461 -6.421 1.00 92.12 335 THR A CA 1
ATOM 2634 C C . THR A 1 335 ? 0.929 3.115 -7.843 1.00 92.12 335 THR A C 1
ATOM 2636 O O . THR A 1 335 ? 0.630 3.855 -8.776 1.00 92.12 335 THR A O 1
ATOM 2639 N N . ILE A 1 336 ? 1.604 1.983 -8.053 1.00 94.00 336 ILE A N 1
ATOM 2640 C CA . ILE A 1 336 ? 2.064 1.617 -9.400 1.00 94.00 336 ILE A CA 1
ATOM 2641 C C . ILE A 1 336 ? 0.909 1.345 -10.381 1.00 94.00 336 ILE A C 1
ATOM 2643 O O . ILE A 1 336 ? 1.097 1.484 -11.588 1.00 94.00 336 ILE A O 1
ATOM 2647 N N . LYS A 1 337 ? -0.295 1.003 -9.891 1.00 92.50 337 LYS A N 1
ATOM 2648 C CA . LYS A 1 337 ? -1.476 0.742 -10.735 1.00 92.50 337 LYS A CA 1
ATOM 2649 C C . LYS A 1 337 ? -2.051 2.015 -11.350 1.00 92.50 337 LYS A C 1
ATOM 2651 O O . LYS A 1 337 ? -2.830 1.926 -12.294 1.00 92.50 337 LYS A O 1
ATOM 2656 N N . LEU A 1 338 ? -1.652 3.187 -10.853 1.00 91.38 338 LEU A N 1
ATOM 2657 C CA . LEU A 1 338 ? -2.031 4.482 -11.419 1.00 91.38 338 LEU A CA 1
ATOM 2658 C C . LEU A 1 338 ? -1.426 4.722 -12.815 1.00 91.38 338 LEU A C 1
ATOM 2660 O O . LEU A 1 338 ? -1.859 5.643 -13.510 1.00 91.38 338 LEU A O 1
ATOM 2664 N N . PHE A 1 339 ? -0.443 3.912 -13.226 1.00 93.56 339 PHE A N 1
ATOM 2665 C CA . PHE A 1 339 ? 0.361 4.123 -14.428 1.00 93.56 339 PHE A CA 1
ATOM 2666 C C . PHE A 1 339 ? 0.246 2.964 -15.421 1.00 93.56 339 PHE A C 1
ATOM 2668 O O . PHE A 1 339 ? 0.162 1.795 -15.035 1.00 93.56 339 PHE A O 1
ATOM 2675 N N . LYS A 1 340 ? 0.312 3.268 -16.723 1.00 93.12 340 LYS A N 1
ATOM 2676 C CA . LYS A 1 340 ? 0.311 2.248 -17.793 1.00 93.12 340 LYS A CA 1
ATOM 2677 C C . LYS A 1 340 ? 1.639 1.502 -17.896 1.00 93.12 340 LYS A C 1
ATOM 2679 O O . LYS A 1 340 ? 1.648 0.312 -18.215 1.00 93.12 340 LYS A O 1
ATOM 2684 N N . ALA A 1 341 ? 2.744 2.203 -17.645 1.00 94.81 341 ALA A N 1
ATOM 2685 C CA . ALA A 1 341 ? 4.083 1.634 -17.632 1.00 94.81 341 ALA A CA 1
ATOM 2686 C C . ALA A 1 341 ? 4.899 2.088 -16.420 1.00 94.81 341 ALA A C 1
ATOM 2688 O O . ALA A 1 341 ? 4.807 3.232 -15.983 1.00 94.81 341 ALA A O 1
ATOM 2689 N N . VAL A 1 342 ? 5.769 1.205 -15.941 1.00 97.12 342 VAL A N 1
ATOM 2690 C CA . VAL A 1 342 ? 6.741 1.451 -14.879 1.00 97.12 342 VAL A CA 1
ATOM 2691 C C . VAL A 1 342 ? 8.144 1.221 -15.431 1.00 97.12 342 VAL A C 1
ATOM 2693 O O . VAL A 1 342 ? 8.473 0.132 -15.900 1.00 97.12 342 VAL A O 1
ATOM 2696 N N . ILE A 1 343 ? 8.990 2.243 -15.347 1.00 96.19 343 ILE A N 1
ATOM 2697 C CA . ILE A 1 343 ? 10.428 2.151 -15.596 1.00 96.19 343 ILE A CA 1
ATOM 2698 C C . ILE A 1 343 ? 11.114 2.185 -14.239 1.00 96.19 343 ILE A C 1
ATOM 2700 O O . ILE A 1 343 ? 11.234 3.240 -13.624 1.00 96.19 343 ILE A O 1
ATOM 2704 N N . TRP A 1 344 ? 11.567 1.031 -13.769 1.00 95.50 344 TRP A N 1
ATOM 2705 C CA . TRP A 1 344 ? 12.264 0.897 -12.499 1.00 95.50 344 TRP A CA 1
ATOM 2706 C C . TRP A 1 344 ? 13.747 0.700 -12.757 1.00 95.50 344 TRP A C 1
ATOM 2708 O O . TRP A 1 344 ? 14.156 -0.313 -13.330 1.00 95.50 344 TRP A O 1
ATOM 2718 N N . TYR A 1 345 ? 14.570 1.649 -12.318 1.00 92.25 345 TYR A N 1
ATOM 2719 C CA . TYR A 1 345 ? 16.019 1.507 -12.393 1.00 92.25 345 TYR A CA 1
ATOM 2720 C C . TYR A 1 345 ? 16.645 1.529 -11.002 1.00 92.25 345 TYR A C 1
ATOM 2722 O O . TYR A 1 345 ? 16.229 2.282 -10.126 1.00 92.25 345 TYR A O 1
ATOM 2730 N N . SER A 1 346 ? 17.671 0.705 -10.815 1.00 89.50 346 SER A N 1
ATOM 2731 C CA . SER A 1 346 ? 18.391 0.594 -9.552 1.00 89.50 346 SER A CA 1
ATOM 2732 C C . SER A 1 346 ? 19.890 0.366 -9.754 1.00 89.50 346 SER A C 1
ATOM 2734 O O . SER A 1 346 ? 20.371 0.281 -10.886 1.00 89.50 346 SER A O 1
ATOM 2736 N N . ASP A 1 347 ? 20.628 0.341 -8.646 1.00 81.75 347 ASP A N 1
ATOM 2737 C CA . ASP A 1 347 ? 22.059 0.077 -8.544 1.00 81.75 347 ASP A CA 1
ATOM 2738 C C . ASP A 1 347 ? 22.342 -1.414 -8.281 1.00 81.75 347 ASP A C 1
ATOM 2740 O O . ASP A 1 347 ? 21.688 -2.297 -8.831 1.00 81.75 347 ASP A O 1
ATOM 2744 N N . VAL A 1 348 ? 23.392 -1.709 -7.514 1.00 80.31 348 VAL A N 1
ATOM 2745 C CA . VAL A 1 348 ? 23.764 -3.068 -7.089 1.00 80.31 348 VAL A CA 1
ATOM 2746 C C . VAL A 1 348 ? 22.950 -3.571 -5.892 1.00 80.31 348 VAL A C 1
ATOM 2748 O O . VAL A 1 348 ? 23.126 -4.728 -5.503 1.00 80.31 348 VAL A O 1
ATOM 2751 N N . ASN A 1 349 ? 22.103 -2.712 -5.313 1.00 82.00 349 ASN A N 1
ATOM 2752 C CA . ASN A 1 349 ? 21.294 -2.940 -4.119 1.00 82.00 349 ASN A CA 1
ATOM 2753 C C . ASN A 1 349 ? 19.815 -2.566 -4.376 1.00 82.00 349 ASN A C 1
ATOM 2755 O O . ASN A 1 349 ? 19.299 -1.647 -3.725 1.00 82.00 349 ASN A O 1
ATOM 2759 N N . PRO A 1 350 ? 19.118 -3.232 -5.313 1.00 86.06 350 PRO A N 1
ATOM 2760 C CA . PRO A 1 350 ? 17.707 -2.957 -5.568 1.00 86.06 350 PRO A CA 1
ATOM 2761 C C . PRO A 1 350 ? 16.819 -3.246 -4.362 1.00 86.06 350 PRO A C 1
ATOM 2763 O O . PRO A 1 350 ? 17.047 -4.201 -3.615 1.00 86.06 350 PRO A O 1
ATOM 2766 N N . LYS A 1 351 ? 15.751 -2.458 -4.227 1.00 87.75 351 LYS A N 1
ATOM 2767 C CA . LYS A 1 351 ? 14.603 -2.699 -3.341 1.00 87.75 351 LYS A CA 1
ATOM 2768 C C . LYS A 1 351 ? 13.757 -3.854 -3.893 1.00 87.75 351 LYS A C 1
ATOM 2770 O O . LYS A 1 351 ? 12.631 -3.685 -4.356 1.00 87.75 351 LYS A O 1
ATOM 2775 N N . LEU A 1 352 ? 14.364 -5.042 -3.941 1.00 86.88 352 LEU A N 1
ATOM 2776 C CA . LEU A 1 352 ? 13.840 -6.199 -4.666 1.00 86.88 352 LEU A CA 1
ATOM 2777 C C . LEU A 1 352 ? 12.592 -6.792 -4.005 1.00 86.88 352 LEU A C 1
ATOM 2779 O O . LEU A 1 352 ? 11.680 -7.230 -4.702 1.00 86.88 352 LEU A O 1
ATOM 2783 N N . ASP A 1 353 ? 12.520 -6.759 -2.674 1.00 85.62 353 ASP A N 1
ATOM 2784 C CA . ASP A 1 353 ? 11.331 -7.189 -1.938 1.00 85.62 353 ASP A CA 1
ATOM 2785 C C . ASP A 1 353 ? 10.131 -6.294 -2.282 1.00 85.62 353 ASP A C 1
ATOM 2787 O O . ASP A 1 353 ? 9.033 -6.791 -2.524 1.00 85.62 353 ASP A O 1
ATOM 2791 N N . GLU A 1 354 ? 10.330 -4.979 -2.337 1.00 88.81 354 GLU A N 1
ATOM 2792 C CA . GLU A 1 354 ? 9.324 -3.996 -2.735 1.00 88.81 354 GLU A CA 1
ATOM 2793 C C . GLU A 1 354 ? 8.914 -4.179 -4.201 1.00 88.81 354 GLU A C 1
ATOM 2795 O O . GLU A 1 354 ? 7.721 -4.260 -4.502 1.00 88.81 354 GLU A O 1
ATOM 2800 N N . ALA A 1 355 ? 9.892 -4.336 -5.099 1.00 91.19 355 ALA A N 1
ATOM 2801 C CA . ALA A 1 355 ? 9.658 -4.603 -6.515 1.00 91.19 355 ALA A CA 1
ATOM 2802 C C . ALA A 1 355 ? 8.842 -5.889 -6.724 1.00 91.19 355 ALA A C 1
ATOM 2804 O O . ALA A 1 355 ? 7.889 -5.886 -7.501 1.00 91.19 355 ALA A O 1
ATOM 2805 N N . SER A 1 356 ? 9.150 -6.967 -5.993 1.00 88.81 356 SER A N 1
ATOM 2806 C CA . SER A 1 356 ? 8.418 -8.238 -6.088 1.00 88.81 356 SER A CA 1
ATOM 2807 C C . SER A 1 356 ? 6.949 -8.104 -5.676 1.00 88.81 356 SER A C 1
ATOM 2809 O O . SER A 1 356 ? 6.065 -8.678 -6.311 1.00 88.81 356 SER A O 1
ATOM 2811 N N . VAL A 1 357 ? 6.674 -7.301 -4.640 1.00 87.44 357 VAL A N 1
ATOM 2812 C CA . VAL A 1 357 ? 5.326 -7.077 -4.099 1.00 87.44 357 VAL A CA 1
ATOM 2813 C C . VAL A 1 357 ? 4.470 -6.224 -5.023 1.00 87.44 357 VAL A C 1
ATOM 2815 O O . VAL A 1 357 ? 3.252 -6.422 -5.066 1.00 87.44 357 VAL A O 1
ATOM 2818 N N . ALA A 1 358 ? 5.095 -5.275 -5.714 1.00 92.44 358 ALA A N 1
ATOM 2819 C CA . ALA A 1 358 ? 4.416 -4.326 -6.574 1.00 92.44 358 ALA A CA 1
ATOM 2820 C C . ALA A 1 358 ? 4.292 -4.881 -8.010 1.00 92.44 358 ALA A C 1
ATOM 2822 O O . ALA A 1 358 ? 3.192 -5.077 -8.520 1.00 92.44 358 ALA A O 1
ATOM 2823 N N . LEU A 1 359 ? 5.408 -5.218 -8.660 1.00 94.00 359 LEU A N 1
ATOM 2824 C CA . LEU A 1 359 ? 5.460 -5.469 -10.106 1.00 94.00 359 LEU A CA 1
ATOM 2825 C C . LEU A 1 359 ? 4.852 -6.814 -10.538 1.00 94.00 359 LEU A C 1
ATOM 2827 O O . LEU A 1 359 ? 4.400 -6.942 -11.681 1.00 94.00 359 LEU A O 1
ATOM 2831 N N . GLY A 1 360 ? 4.835 -7.815 -9.652 1.00 87.06 360 GLY A N 1
ATOM 2832 C CA . GLY A 1 360 ? 4.372 -9.165 -9.982 1.00 87.06 360 GLY A CA 1
ATOM 2833 C C . GLY A 1 360 ? 2.905 -9.217 -10.407 1.00 87.06 360 GLY A C 1
ATOM 2834 O O . GLY A 1 360 ? 2.598 -9.677 -11.505 1.00 87.06 360 GLY A O 1
ATOM 2835 N N . ASP A 1 361 ? 1.997 -8.709 -9.574 1.00 87.94 361 ASP A N 1
ATOM 2836 C CA . ASP A 1 361 ? 0.567 -8.666 -9.911 1.00 87.94 361 ASP A CA 1
ATOM 2837 C C . ASP A 1 361 ? 0.260 -7.580 -10.946 1.00 87.94 361 ASP A C 1
ATOM 2839 O O . ASP A 1 361 ? -0.627 -7.747 -11.780 1.00 87.94 361 ASP A O 1
ATOM 2843 N N . TYR A 1 362 ? 1.009 -6.477 -10.931 1.00 95.31 362 TYR A N 1
ATOM 2844 C CA . TYR A 1 362 ? 0.840 -5.387 -11.887 1.00 95.31 362 TYR A CA 1
ATOM 2845 C C . TYR A 1 362 ? 1.052 -5.837 -13.337 1.00 95.31 362 TYR A C 1
ATOM 2847 O O . TYR A 1 362 ? 0.181 -5.621 -14.180 1.00 95.31 362 TYR A O 1
ATOM 2855 N N . SER A 1 363 ? 2.162 -6.526 -13.619 1.00 94.25 363 SER A N 1
ATOM 2856 C CA . SER A 1 363 ? 2.466 -7.022 -14.970 1.00 94.25 363 SER A CA 1
ATOM 2857 C C . SER A 1 363 ? 1.466 -8.078 -15.450 1.00 94.25 363 SER A C 1
ATOM 2859 O O . SER A 1 363 ? 0.979 -8.013 -16.579 1.00 94.25 363 SER A O 1
ATOM 2861 N N . LYS A 1 364 ? 1.060 -9.000 -14.564 1.00 89.75 364 LYS A N 1
ATOM 2862 C CA . LYS A 1 364 ? 0.024 -10.010 -14.854 1.00 89.75 364 LYS A CA 1
ATOM 2863 C C . LYS A 1 364 ? -1.330 -9.395 -15.218 1.00 89.75 364 LYS A C 1
ATOM 2865 O O . LYS A 1 364 ? -2.063 -9.986 -16.005 1.00 89.75 364 LYS A O 1
ATOM 2870 N N . ASN A 1 365 ? -1.647 -8.216 -14.683 1.00 91.19 365 ASN A N 1
ATOM 2871 C CA . ASN A 1 365 ? -2.883 -7.482 -14.964 1.00 91.19 365 ASN A CA 1
ATOM 2872 C C . ASN A 1 365 ? -2.743 -6.468 -16.117 1.00 91.19 365 ASN A C 1
ATOM 2874 O O . ASN A 1 365 ? -3.547 -5.547 -16.238 1.00 91.19 365 ASN A O 1
ATOM 2878 N N . GLY A 1 366 ? -1.737 -6.636 -16.983 1.00 91.75 366 GLY A N 1
ATOM 2879 C CA . GLY A 1 366 ? -1.560 -5.841 -18.202 1.00 91.75 366 GLY A CA 1
ATOM 2880 C C . GLY A 1 366 ? -0.683 -4.599 -18.045 1.00 91.75 366 GLY A C 1
ATOM 2881 O O . GLY A 1 366 ? -0.397 -3.943 -19.049 1.00 91.75 366 GLY A O 1
ATOM 2882 N N . GLY A 1 367 ? -0.216 -4.306 -16.828 1.00 95.69 367 GLY A N 1
ATOM 2883 C CA . GLY A 1 367 ? 0.796 -3.286 -16.579 1.00 95.69 367 GLY A CA 1
ATOM 2884 C C . GLY A 1 367 ? 2.103 -3.599 -17.307 1.00 95.69 367 GLY A C 1
ATOM 2885 O O . GLY A 1 367 ? 2.439 -4.760 -17.549 1.00 95.69 367 GLY A O 1
ATOM 2886 N N . LYS A 1 368 ? 2.843 -2.559 -17.689 1.00 96.81 368 LYS A N 1
ATOM 2887 C CA . LYS A 1 368 ? 4.070 -2.699 -18.480 1.00 96.81 368 LYS A CA 1
ATOM 2888 C C . LYS A 1 368 ? 5.295 -2.336 -17.654 1.00 96.81 368 LYS A C 1
ATOM 2890 O O . LYS A 1 368 ? 5.304 -1.298 -17.007 1.00 96.81 368 LYS A O 1
ATOM 2895 N N . VAL A 1 369 ? 6.333 -3.166 -17.655 1.00 97.69 369 VAL A N 1
ATOM 2896 C CA . VAL A 1 369 ? 7.482 -3.007 -16.752 1.00 97.69 369 VAL A CA 1
ATOM 2897 C C . VAL A 1 369 ? 8.797 -3.063 -17.517 1.00 97.69 369 VAL A C 1
ATOM 2899 O O . VAL A 1 369 ? 9.095 -4.056 -18.171 1.00 97.69 369 VAL A O 1
ATOM 2902 N N . ILE A 1 370 ? 9.626 -2.031 -17.364 1.00 96.75 370 ILE A N 1
ATOM 2903 C CA . ILE A 1 370 ? 11.059 -2.079 -17.671 1.00 96.75 370 ILE A CA 1
ATOM 2904 C C . ILE A 1 370 ? 11.789 -2.066 -16.333 1.00 96.75 370 ILE A C 1
ATOM 2906 O O . ILE A 1 370 ? 11.820 -1.036 -15.664 1.00 96.75 370 ILE A O 1
ATOM 2910 N N . PHE A 1 371 ? 12.383 -3.190 -15.941 1.00 95.50 371 PHE A N 1
ATOM 2911 C CA . PHE A 1 371 ? 13.152 -3.293 -14.705 1.00 95.50 371 PHE A CA 1
ATOM 2912 C C . PHE A 1 371 ? 14.638 -3.453 -15.017 1.00 95.50 371 PHE A C 1
ATOM 2914 O O . PHE A 1 371 ? 15.046 -4.372 -15.724 1.00 95.50 371 PHE A O 1
ATOM 2921 N N . SER A 1 372 ? 15.465 -2.545 -14.508 1.00 92.12 372 SER A N 1
ATOM 2922 C CA . SER A 1 372 ? 16.886 -2.467 -14.833 1.00 92.12 372 SER A CA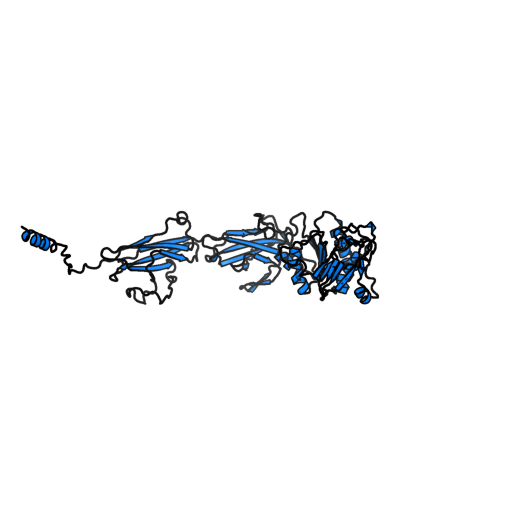 1
ATOM 2923 C C . SER A 1 372 ? 17.729 -2.322 -13.573 1.00 92.12 372 SER A C 1
ATOM 2925 O O . SER A 1 372 ? 17.658 -1.314 -12.877 1.00 92.12 372 SER A O 1
ATOM 2927 N N . THR A 1 373 ? 18.548 -3.329 -13.277 1.00 88.69 373 THR A N 1
ATOM 2928 C CA . THR A 1 373 ? 19.329 -3.376 -12.032 1.00 88.69 373 THR A CA 1
ATOM 2929 C C . THR A 1 373 ? 20.598 -4.207 -12.196 1.00 88.69 373 THR A C 1
ATOM 2931 O O . THR A 1 373 ? 20.686 -5.015 -13.118 1.00 88.69 373 THR A O 1
ATOM 2934 N N . LEU A 1 374 ? 21.582 -4.034 -11.305 1.00 82.19 374 LEU A N 1
ATOM 2935 C CA . LEU A 1 374 ? 22.666 -5.007 -11.130 1.00 82.19 374 LEU A CA 1
ATOM 2936 C C . LEU A 1 374 ? 22.312 -5.997 -10.023 1.00 82.19 374 LEU A C 1
ATOM 2938 O O . LEU A 1 374 ? 21.713 -5.633 -9.014 1.00 82.19 374 LEU A O 1
ATOM 2942 N N . PHE A 1 375 ? 22.766 -7.238 -10.183 1.00 74.00 375 PHE A N 1
ATOM 2943 C CA . PHE A 1 375 ? 22.622 -8.287 -9.179 1.00 74.00 375 PHE A CA 1
ATOM 2944 C C . PHE A 1 375 ? 23.998 -8.628 -8.611 1.00 74.00 375 PHE A C 1
ATOM 2946 O O . PHE A 1 375 ? 24.799 -9.307 -9.255 1.00 74.00 375 PHE A O 1
ATOM 2953 N N . SER A 1 376 ? 24.295 -8.126 -7.411 1.00 61.09 376 SER A N 1
ATOM 2954 C CA . SER A 1 376 ? 25.582 -8.369 -6.758 1.00 61.09 376 SER A CA 1
ATOM 2955 C C . SER A 1 376 ? 25.613 -9.726 -6.042 1.00 61.09 376 SER A C 1
ATOM 2957 O O . SER A 1 376 ? 26.549 -10.490 -6.281 1.00 61.09 376 SER A O 1
ATOM 2959 N N . GLN A 1 377 ? 24.603 -10.052 -5.218 1.00 56.62 377 GLN A N 1
ATOM 2960 C CA . GLN A 1 377 ? 24.424 -11.332 -4.502 1.00 56.62 377 GLN A CA 1
ATOM 2961 C C . GLN A 1 377 ? 22.928 -11.584 -4.195 1.00 56.62 377 GLN A C 1
ATOM 2963 O O . GLN A 1 377 ? 22.185 -10.632 -3.969 1.00 56.62 377 GLN A O 1
ATOM 2968 N N . PHE A 1 378 ? 22.480 -12.850 -4.192 1.00 55.44 378 PHE A N 1
ATOM 2969 C CA . PHE A 1 378 ? 21.090 -13.217 -3.873 1.00 55.44 378 PHE A CA 1
ATOM 2970 C C . PHE A 1 378 ? 20.842 -13.216 -2.368 1.00 55.44 378 PHE A C 1
ATOM 2972 O O . PHE A 1 378 ? 21.470 -13.970 -1.629 1.00 55.44 378 PHE A O 1
ATOM 2979 N N . GLY A 1 379 ? 19.862 -12.428 -1.946 1.00 52.06 379 GLY A N 1
ATOM 2980 C CA . GLY A 1 379 ? 19.207 -12.556 -0.655 1.00 52.06 379 GLY A CA 1
ATOM 2981 C C . GLY A 1 379 ? 17.818 -11.951 -0.766 1.00 52.06 379 GLY A C 1
ATOM 2982 O O . GLY A 1 379 ? 17.690 -10.739 -0.889 1.00 52.06 379 GLY A O 1
ATOM 2983 N N . SER A 1 380 ? 16.789 -12.793 -0.770 1.00 55.91 380 SER A N 1
ATOM 2984 C CA . SER A 1 380 ? 15.411 -12.369 -0.531 1.00 55.91 380 SER A CA 1
ATOM 2985 C C . SER A 1 380 ? 14.937 -13.093 0.722 1.00 55.91 380 SER A C 1
ATOM 2987 O O . SER A 1 380 ? 15.276 -14.260 0.937 1.00 55.91 380 SER A O 1
ATOM 2989 N N . ASN A 1 381 ? 14.132 -12.423 1.538 1.00 58.88 381 ASN A N 1
ATOM 2990 C CA . ASN A 1 381 ? 13.489 -13.063 2.684 1.00 58.88 381 ASN A CA 1
ATOM 2991 C C . ASN A 1 381 ? 12.182 -13.781 2.282 1.00 58.88 381 ASN A C 1
ATOM 2993 O O . ASN A 1 381 ? 11.435 -14.217 3.156 1.00 58.88 381 ASN A O 1
ATOM 2997 N N . ARG A 1 382 ? 11.861 -13.860 0.978 1.00 61.12 382 ARG A N 1
ATOM 2998 C CA . ARG A 1 382 ? 10.530 -14.223 0.454 1.00 61.12 382 ARG A CA 1
ATOM 2999 C C . ARG A 1 382 ? 10.507 -15.377 -0.556 1.00 61.12 382 ARG A C 1
ATOM 3001 O O . ARG A 1 382 ? 9.486 -15.586 -1.199 1.00 61.12 382 ARG A O 1
ATOM 3008 N N . GLY A 1 383 ? 11.577 -16.162 -0.662 1.00 69.50 383 GLY A N 1
ATOM 3009 C CA . GLY A 1 383 ? 11.661 -17.269 -1.623 1.00 69.50 383 GLY A CA 1
ATOM 3010 C C . GLY A 1 383 ? 12.430 -16.870 -2.878 1.00 69.50 383 GLY A C 1
ATOM 3011 O O . GLY A 1 383 ? 13.416 -16.140 -2.770 1.00 69.50 383 GLY A O 1
ATOM 3012 N N . ASP A 1 384 ? 12.022 -17.367 -4.048 1.00 79.88 384 ASP A N 1
ATOM 3013 C CA . ASP A 1 384 ? 12.717 -17.086 -5.307 1.00 79.88 384 ASP A CA 1
ATOM 3014 C C . ASP A 1 384 ? 12.544 -15.606 -5.719 1.00 79.88 384 ASP A C 1
ATOM 3016 O O . ASP A 1 384 ? 11.447 -15.195 -6.104 1.00 79.88 384 ASP A O 1
ATOM 3020 N N . PRO A 1 385 ? 13.613 -14.784 -5.679 1.00 77.88 385 PRO A N 1
ATOM 3021 C CA . PRO A 1 385 ? 13.537 -13.368 -6.032 1.00 77.88 385 PRO A CA 1
ATOM 3022 C C . PRO A 1 385 ? 13.237 -13.100 -7.512 1.00 77.88 385 PRO A C 1
ATOM 3024 O O . PRO A 1 385 ? 13.072 -11.940 -7.885 1.00 77.88 385 PRO A O 1
ATOM 3027 N N . LEU A 1 386 ? 13.211 -14.123 -8.369 1.00 86.19 386 LEU A N 1
ATOM 3028 C CA . LEU A 1 386 ? 12.982 -13.983 -9.808 1.00 86.19 386 LEU A CA 1
ATOM 3029 C C . LEU A 1 386 ? 11.631 -14.495 -10.268 1.00 86.19 386 LEU A C 1
ATOM 3031 O O . LEU A 1 386 ? 11.298 -14.345 -11.449 1.00 86.19 386 LEU A O 1
ATOM 3035 N N . GLU A 1 387 ? 10.823 -15.025 -9.352 1.00 88.69 387 GLU A N 1
ATOM 3036 C CA . GLU A 1 387 ? 9.517 -15.593 -9.668 1.00 88.69 387 GLU A CA 1
ATOM 3037 C C . GLU A 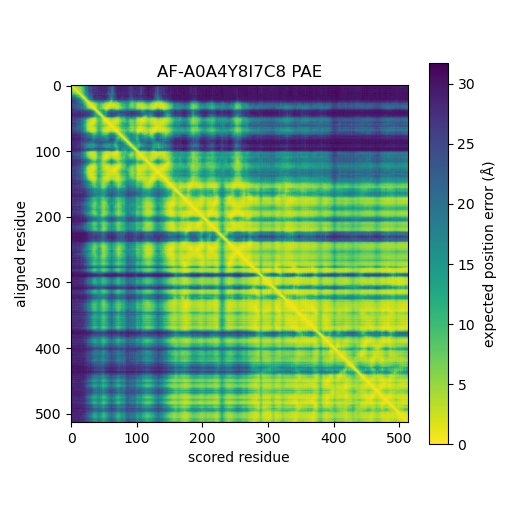1 387 ? 8.645 -14.610 -10.469 1.00 88.69 387 GLU A C 1
ATOM 3039 O O . GLU A 1 387 ? 8.026 -14.993 -11.463 1.00 88.69 387 GLU A O 1
ATOM 3044 N N . PHE A 1 388 ? 8.672 -13.325 -10.106 1.00 90.50 388 PHE A N 1
ATOM 3045 C CA . PHE A 1 388 ? 7.893 -12.262 -10.748 1.00 90.50 388 PHE A CA 1
ATOM 3046 C C . PHE A 1 388 ? 8.510 -11.703 -12.044 1.00 90.50 388 PHE A C 1
ATOM 3048 O O . PHE A 1 388 ? 7.923 -10.828 -12.674 1.00 90.50 388 PHE A O 1
ATOM 3055 N N . THR A 1 389 ? 9.688 -12.185 -12.444 1.00 93.31 389 THR A N 1
ATOM 3056 C CA . THR A 1 389 ? 10.449 -11.700 -13.606 1.00 93.31 389 THR A CA 1
ATOM 3057 C C . THR A 1 389 ? 10.380 -12.698 -14.773 1.00 93.31 389 THR A C 1
ATOM 3059 O O . THR A 1 389 ? 10.002 -13.856 -14.576 1.00 93.31 389 THR A O 1
ATOM 3062 N N . PRO A 1 390 ? 10.785 -12.328 -16.002 1.00 95.50 390 PRO A N 1
ATOM 3063 C CA . PRO A 1 390 ? 10.873 -13.276 -17.117 1.00 95.50 390 PRO A CA 1
ATOM 3064 C C . PRO A 1 390 ? 12.089 -14.220 -17.060 1.00 95.50 390 PRO A C 1
ATOM 3066 O O . PRO A 1 390 ? 12.294 -15.022 -17.976 1.00 95.50 390 PRO A O 1
ATOM 3069 N N . VAL A 1 391 ? 12.914 -14.132 -16.019 1.00 94.00 391 VAL A N 1
ATOM 3070 C CA . VAL A 1 391 ? 14.164 -14.882 -15.870 1.00 94.00 391 VAL A CA 1
ATOM 3071 C C . VAL A 1 391 ? 13.981 -15.993 -14.842 1.00 94.00 391 VAL A C 1
ATOM 3073 O O . VAL A 1 391 ? 13.313 -15.802 -13.834 1.00 94.00 391 VAL A O 1
ATOM 3076 N N . ASP A 1 392 ? 14.530 -17.167 -15.141 1.00 92.19 392 ASP A N 1
ATOM 3077 C CA . ASP A 1 392 ? 14.472 -18.358 -14.286 1.00 92.19 392 ASP A CA 1
ATOM 3078 C C . ASP A 1 392 ? 15.645 -18.379 -13.302 1.00 92.19 392 ASP A C 1
ATOM 3080 O O . ASP A 1 392 ? 15.502 -18.665 -12.121 1.00 92.19 392 ASP A O 1
ATOM 3084 N N . SER A 1 393 ? 16.834 -18.031 -13.791 1.00 90.50 393 SER A N 1
ATOM 3085 C CA . SER A 1 393 ? 18.041 -17.970 -12.977 1.00 90.50 393 SER A CA 1
ATOM 3086 C C . SER A 1 393 ? 19.079 -17.038 -13.592 1.00 90.50 393 SER A C 1
ATOM 3088 O O . SER A 1 393 ? 18.927 -16.520 -14.702 1.00 90.50 393 SER A O 1
ATOM 3090 N N . PHE A 1 394 ? 20.171 -16.825 -12.867 1.00 87.12 394 PHE A N 1
ATOM 3091 C CA . PHE A 1 394 ? 21.355 -16.176 -13.408 1.00 87.12 394 PHE A CA 1
ATOM 3092 C C . PHE A 1 394 ? 22.510 -17.155 -13.439 1.00 87.12 394 PHE A C 1
ATOM 3094 O O . PHE A 1 394 ? 22.697 -17.940 -12.510 1.00 87.12 394 PHE A O 1
ATOM 3101 N N . ASP A 1 395 ? 23.337 -17.037 -14.468 1.00 87.44 395 ASP A N 1
ATOM 3102 C CA . ASP A 1 395 ? 24.621 -17.723 -14.526 1.00 87.44 395 ASP A CA 1
ATOM 3103 C C . ASP A 1 395 ? 25.758 -16.698 -14.579 1.00 87.44 395 ASP A C 1
ATOM 3105 O O . ASP A 1 395 ? 25.583 -15.507 -14.869 1.00 87.44 395 ASP A O 1
ATOM 3109 N N . VAL A 1 396 ? 26.951 -17.167 -14.252 1.00 86.88 396 VAL A N 1
ATOM 3110 C CA . VAL A 1 396 ? 28.164 -16.363 -14.263 1.00 86.88 396 VAL A CA 1
ATOM 3111 C C . VAL A 1 396 ? 28.707 -16.255 -15.682 1.00 86.88 396 VAL A C 1
ATOM 3113 O O . VAL A 1 396 ? 28.779 -17.235 -16.429 1.00 86.88 396 VAL A O 1
ATOM 3116 N N . ILE A 1 397 ? 29.155 -15.059 -16.055 1.00 88.06 397 ILE A N 1
ATOM 3117 C CA . ILE A 1 397 ? 29.935 -14.888 -17.280 1.00 88.06 397 ILE A CA 1
ATOM 3118 C C . ILE A 1 397 ? 31.330 -15.441 -17.004 1.00 88.06 397 ILE A C 1
ATOM 3120 O O . ILE A 1 397 ? 32.025 -14.952 -16.116 1.00 88.06 397 ILE A O 1
ATOM 3124 N N . ARG A 1 398 ? 31.742 -16.470 -17.747 1.00 90.12 398 ARG A N 1
ATOM 3125 C CA . ARG A 1 398 ? 33.049 -17.118 -17.569 1.00 90.12 398 ARG A CA 1
ATOM 3126 C C . ARG A 1 398 ? 34.072 -16.566 -18.550 1.00 90.12 398 ARG A C 1
ATOM 3128 O O . ARG A 1 398 ? 33.774 -16.387 -19.735 1.00 90.12 398 ARG A O 1
ATOM 3135 N N . ASP A 1 399 ? 35.275 -16.311 -18.050 1.00 88.38 399 ASP A N 1
ATOM 3136 C CA . ASP A 1 399 ? 36.416 -15.960 -18.880 1.00 88.38 399 ASP A CA 1
ATOM 3137 C C . ASP A 1 399 ? 36.803 -17.121 -19.811 1.00 88.38 399 ASP A C 1
ATOM 3139 O O . ASP A 1 399 ? 36.408 -18.271 -19.616 1.00 88.38 399 ASP A O 1
ATOM 3143 N N . THR A 1 400 ? 37.559 -16.825 -20.867 1.00 86.50 400 THR A N 1
ATOM 3144 C CA . THR A 1 400 ? 38.024 -17.856 -21.811 1.00 86.50 400 THR A CA 1
ATOM 3145 C C . THR A 1 400 ? 39.347 -18.501 -21.402 1.00 86.50 400 THR A C 1
ATOM 3147 O O . THR A 1 400 ? 39.998 -19.155 -22.220 1.00 86.50 400 THR A O 1
ATOM 3150 N N . THR A 1 401 ? 39.778 -18.319 -20.149 1.00 80.62 401 THR A N 1
ATOM 3151 C CA . THR A 1 401 ? 40.993 -18.966 -19.646 1.00 80.62 401 THR A CA 1
ATOM 3152 C C . THR A 1 401 ? 40.739 -20.449 -19.382 1.00 80.62 401 THR A C 1
ATOM 3154 O O . THR A 1 401 ? 39.598 -20.896 -19.275 1.00 80.62 401 THR A O 1
ATOM 3157 N N . SER A 1 402 ? 41.807 -21.236 -19.221 1.00 69.19 402 SER A N 1
ATOM 3158 C CA . SER A 1 402 ? 41.705 -22.678 -18.943 1.00 69.19 402 SER A CA 1
ATOM 3159 C C . SER A 1 402 ? 40.908 -23.019 -17.677 1.00 69.19 402 SER A C 1
ATOM 3161 O O . SER A 1 402 ? 40.474 -24.155 -17.529 1.00 69.19 402 SER A O 1
ATOM 3163 N N . ASN A 1 403 ? 40.733 -22.055 -16.768 1.00 79.38 403 ASN A N 1
ATOM 3164 C CA . ASN A 1 403 ? 40.022 -22.237 -15.505 1.00 79.38 403 ASN A CA 1
ATOM 3165 C C . ASN A 1 403 ? 38.587 -21.682 -15.528 1.00 79.38 403 ASN A C 1
ATOM 3167 O O . ASN A 1 403 ? 37.923 -21.768 -14.498 1.00 79.38 403 ASN A O 1
ATOM 3171 N N . ALA A 1 404 ? 38.139 -21.095 -16.650 1.00 83.69 404 ALA A N 1
ATOM 3172 C CA . ALA A 1 404 ? 36.791 -20.552 -16.861 1.00 83.69 404 ALA A CA 1
ATOM 3173 C C . ALA A 1 404 ? 36.255 -19.757 -15.653 1.00 83.69 404 ALA A C 1
ATOM 3175 O O . ALA A 1 404 ? 35.154 -20.013 -15.153 1.00 83.69 404 ALA A O 1
ATOM 3176 N N . ARG A 1 405 ? 37.073 -18.832 -15.134 1.00 88.25 405 ARG A N 1
ATOM 3177 C CA . ARG A 1 405 ? 36.749 -18.087 -13.909 1.00 88.25 405 ARG A CA 1
ATOM 3178 C C . ARG A 1 405 ? 35.620 -17.102 -14.172 1.00 88.25 405 ARG A C 1
ATOM 3180 O O . ARG A 1 405 ? 35.481 -16.598 -15.282 1.00 88.25 405 ARG A O 1
ATOM 3187 N N . GLU A 1 406 ? 34.839 -16.793 -13.144 1.00 89.25 406 GLU A N 1
ATOM 3188 C CA . GLU A 1 406 ? 33.836 -15.732 -13.232 1.00 89.25 406 GLU A CA 1
ATOM 3189 C C . GLU A 1 406 ? 34.497 -14.381 -13.540 1.00 89.25 406 GLU A C 1
ATOM 3191 O O . GLU A 1 406 ? 35.471 -13.967 -12.903 1.00 89.25 406 GLU A O 1
ATOM 3196 N N . VAL A 1 407 ? 33.944 -13.680 -14.527 1.00 88.12 407 VAL A N 1
ATOM 3197 C CA . VAL A 1 407 ? 34.297 -12.304 -14.855 1.00 88.12 407 VAL A CA 1
ATOM 3198 C C . VAL A 1 407 ? 33.705 -11.399 -13.785 1.00 88.12 407 VAL A C 1
ATOM 3200 O O . VAL A 1 407 ? 32.530 -11.057 -13.830 1.00 88.12 407 VAL A O 1
ATOM 3203 N N . GLY A 1 408 ? 34.531 -10.987 -12.825 1.00 86.00 408 GLY A N 1
ATOM 3204 C CA . GLY A 1 408 ? 34.093 -10.102 -11.741 1.00 86.00 408 GLY A CA 1
ATOM 3205 C C . GLY A 1 408 ? 33.898 -8.640 -12.154 1.00 86.00 408 GLY A C 1
ATOM 3206 O O . GLY A 1 408 ? 33.196 -7.909 -11.467 1.00 86.00 408 GLY A O 1
ATOM 3207 N N . LEU A 1 409 ? 34.510 -8.193 -13.256 1.00 87.94 409 LEU A N 1
ATOM 3208 C CA . LEU A 1 409 ? 34.413 -6.818 -13.753 1.00 87.94 409 LEU A CA 1
ATOM 3209 C C . LEU A 1 409 ? 34.444 -6.800 -15.283 1.00 87.94 409 LEU A C 1
ATOM 3211 O O . LEU A 1 409 ? 35.279 -7.473 -15.892 1.00 87.94 409 LEU A O 1
ATOM 3215 N N . ILE A 1 410 ? 33.629 -5.942 -15.895 1.00 85.81 410 ILE A N 1
ATOM 3216 C CA . ILE A 1 410 ? 33.812 -5.518 -17.285 1.00 85.81 410 ILE A CA 1
ATOM 3217 C C . ILE A 1 410 ? 34.312 -4.072 -17.298 1.00 85.81 410 ILE A C 1
ATOM 3219 O O . ILE A 1 410 ? 33.652 -3.149 -16.815 1.00 85.81 410 ILE A O 1
ATOM 3223 N N . PHE A 1 411 ? 35.499 -3.871 -17.870 1.00 83.75 411 PHE A N 1
ATOM 3224 C CA . PHE A 1 411 ? 36.143 -2.561 -17.941 1.00 83.75 411 PHE A CA 1
ATOM 3225 C C . PHE A 1 411 ? 35.686 -1.770 -19.167 1.00 83.75 411 PHE A C 1
ATOM 3227 O O . PHE A 1 411 ? 35.542 -2.326 -20.257 1.00 83.75 411 PHE A O 1
ATOM 3234 N N . ARG A 1 412 ? 35.601 -0.439 -19.028 1.00 78.56 412 ARG A N 1
ATOM 3235 C CA . ARG A 1 412 ? 35.329 0.477 -20.154 1.00 78.56 412 ARG A CA 1
ATOM 3236 C C . ARG A 1 412 ? 36.266 0.248 -21.346 1.00 78.56 412 ARG A C 1
ATOM 3238 O O . ARG A 1 412 ? 35.829 0.264 -22.491 1.00 78.56 412 ARG A O 1
ATOM 3245 N N . SER A 1 413 ? 37.547 -0.026 -21.080 1.00 82.25 413 SER A N 1
ATOM 3246 C CA . SER A 1 413 ? 38.581 -0.246 -22.103 1.00 82.25 413 SER A CA 1
ATOM 3247 C C . SER A 1 413 ? 38.375 -1.500 -22.954 1.00 82.25 413 SER A C 1
ATOM 3249 O O . SER A 1 413 ? 39.038 -1.653 -23.977 1.00 82.25 413 SER A O 1
ATOM 3251 N N . TRP A 1 414 ? 37.479 -2.408 -22.558 1.00 84.06 414 TRP A N 1
ATOM 3252 C CA . TRP A 1 414 ? 37.155 -3.586 -23.362 1.00 84.06 414 TRP A CA 1
ATOM 3253 C C . TRP A 1 414 ? 36.257 -3.249 -24.552 1.00 84.06 414 TRP A C 1
ATOM 3255 O O . TRP A 1 414 ? 36.150 -4.080 -25.448 1.00 84.06 414 TRP A O 1
ATOM 3265 N N . ASN A 1 415 ? 35.655 -2.049 -24.571 1.00 79.25 415 ASN A N 1
ATOM 3266 C CA . ASN A 1 415 ? 34.780 -1.570 -25.643 1.00 79.25 415 ASN A CA 1
ATOM 3267 C C . ASN A 1 415 ? 33.702 -2.599 -26.022 1.00 79.25 415 ASN A C 1
ATOM 3269 O O . ASN A 1 415 ? 33.448 -2.850 -27.197 1.00 79.25 415 ASN A O 1
ATOM 3273 N N . VAL A 1 416 ? 33.124 -3.245 -25.009 1.00 81.38 416 VAL A N 1
ATOM 3274 C CA . VAL A 1 416 ? 32.078 -4.246 -25.212 1.00 81.38 416 VAL A CA 1
ATOM 3275 C C . VAL A 1 416 ? 30.820 -3.539 -25.704 1.00 81.38 416 VAL A C 1
ATOM 3277 O O . VAL A 1 416 ? 30.460 -2.481 -25.178 1.00 81.38 416 VAL A O 1
ATOM 3280 N N . ALA A 1 417 ? 30.154 -4.146 -26.681 1.00 81.38 417 ALA A N 1
ATOM 3281 C CA . ALA A 1 417 ? 28.827 -3.741 -27.109 1.00 81.38 417 ALA A CA 1
ATOM 3282 C C . ALA A 1 417 ? 27.749 -4.719 -26.619 1.00 81.38 417 ALA A C 1
ATOM 3284 O O . ALA A 1 417 ? 28.031 -5.891 -26.354 1.00 81.38 417 ALA A O 1
ATOM 3285 N N . VAL A 1 418 ? 26.512 -4.238 -26.517 1.00 84.88 418 VAL A N 1
ATOM 3286 C CA . VAL A 1 418 ? 25.311 -5.068 -26.370 1.00 84.88 418 VAL A CA 1
ATOM 3287 C C . VAL A 1 418 ? 24.493 -4.931 -27.649 1.00 84.88 418 VAL A C 1
ATOM 3289 O O . VAL A 1 418 ? 24.166 -3.816 -28.058 1.00 84.88 418 VAL A O 1
ATOM 3292 N N . TRP A 1 419 ? 24.216 -6.065 -28.286 1.00 84.94 419 TRP A N 1
ATOM 3293 C CA . TRP A 1 419 ? 23.552 -6.169 -29.582 1.00 84.94 419 TRP A CA 1
ATOM 3294 C C . TRP A 1 419 ? 22.184 -6.826 -29.442 1.00 84.94 419 TRP A C 1
ATOM 3296 O O . TRP A 1 419 ? 22.002 -7.647 -28.533 1.00 84.94 419 TRP A O 1
ATOM 3306 N N . PRO A 1 420 ? 21.233 -6.501 -30.329 1.00 87.12 420 PRO A N 1
ATOM 3307 C CA . PRO A 1 420 ? 19.976 -7.224 -30.392 1.00 87.12 420 PRO A CA 1
ATOM 3308 C C . PRO A 1 420 ? 20.210 -8.718 -30.627 1.00 87.12 420 PRO A C 1
ATOM 3310 O O . PRO A 1 420 ? 21.147 -9.119 -31.323 1.00 87.12 420 PRO A O 1
ATOM 3313 N N . ASP A 1 421 ? 19.356 -9.554 -30.044 1.00 89.38 421 ASP A N 1
ATOM 3314 C CA . ASP A 1 421 ? 19.337 -10.980 -30.347 1.00 89.38 421 ASP A CA 1
ATOM 3315 C C . ASP A 1 421 ? 19.002 -11.191 -31.831 1.00 89.38 421 ASP A C 1
ATOM 3317 O O . ASP A 1 421 ? 18.186 -10.475 -32.414 1.00 89.38 421 ASP A O 1
ATOM 3321 N N . THR A 1 422 ? 19.628 -12.192 -32.451 1.00 83.25 422 THR A N 1
ATOM 3322 C CA . THR A 1 422 ? 19.456 -12.485 -33.879 1.00 83.25 422 THR A CA 1
ATOM 3323 C C . THR A 1 422 ? 17.993 -12.737 -34.254 1.00 83.25 422 THR A C 1
ATOM 3325 O O . THR A 1 422 ? 17.588 -12.387 -35.362 1.00 83.25 422 THR A O 1
ATOM 3328 N N . LEU A 1 423 ? 17.188 -13.296 -33.344 1.00 79.50 423 LEU A N 1
ATOM 3329 C CA . LEU A 1 423 ? 15.755 -13.499 -33.566 1.00 79.50 423 LEU A CA 1
ATOM 3330 C C . LEU A 1 423 ? 14.986 -12.171 -33.611 1.00 79.50 423 LEU A C 1
ATOM 3332 O O . LEU A 1 423 ? 14.106 -12.016 -34.451 1.00 79.50 423 LEU A O 1
ATOM 3336 N N . ILE A 1 424 ? 15.362 -11.192 -32.782 1.00 79.38 424 ILE A N 1
ATOM 3337 C CA . ILE A 1 424 ? 14.753 -9.853 -32.787 1.00 79.38 424 ILE A CA 1
ATOM 3338 C C . ILE A 1 424 ? 15.167 -9.066 -34.028 1.00 79.38 424 ILE A C 1
ATOM 3340 O O . ILE A 1 424 ? 14.334 -8.421 -34.659 1.00 79.38 424 ILE A O 1
ATOM 3344 N N . THR A 1 425 ? 16.437 -9.144 -34.433 1.00 76.31 425 THR A N 1
ATOM 3345 C CA . THR A 1 425 ? 16.886 -8.503 -35.680 1.00 76.31 425 THR A CA 1
ATOM 3346 C C . THR A 1 425 ? 16.124 -9.033 -36.898 1.00 76.31 425 THR A C 1
ATOM 3348 O O . THR A 1 425 ? 15.862 -8.280 -37.831 1.00 76.31 425 THR A O 1
ATOM 3351 N N . ALA A 1 426 ? 15.741 -10.313 -36.891 1.00 76.50 426 ALA A N 1
ATOM 3352 C CA . ALA A 1 426 ? 14.933 -10.908 -37.952 1.00 76.50 426 ALA A CA 1
ATOM 3353 C C . ALA A 1 426 ? 13.453 -10.474 -37.917 1.00 76.50 426 ALA A C 1
ATOM 3355 O O . ALA A 1 426 ? 12.824 -10.424 -38.971 1.00 76.50 426 ALA A O 1
ATOM 3356 N N . GLU A 1 427 ? 12.903 -10.158 -36.740 1.00 75.69 427 GLU A N 1
ATOM 3357 C CA . GLU A 1 427 ? 11.534 -9.640 -36.572 1.00 75.69 427 GLU A CA 1
ATOM 3358 C C . GLU A 1 427 ? 11.412 -8.184 -37.050 1.00 75.69 427 GLU A C 1
ATOM 3360 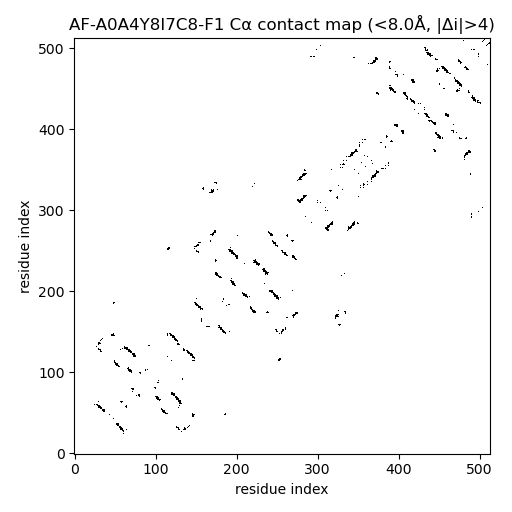O O . GLU A 1 427 ? 10.376 -7.792 -37.588 1.00 75.69 427 GLU A O 1
ATOM 3365 N N . PHE A 1 428 ? 12.494 -7.406 -36.935 1.00 70.31 428 PHE A N 1
ATOM 3366 C CA . PHE A 1 428 ? 12.541 -5.995 -37.320 1.00 70.31 428 PHE A CA 1
ATOM 3367 C C . PHE A 1 428 ? 13.677 -5.684 -38.313 1.00 70.31 428 PHE A C 1
ATOM 3369 O O . PHE A 1 428 ? 14.573 -4.899 -37.993 1.00 70.31 428 PHE A O 1
ATOM 3376 N N . PRO A 1 429 ? 13.655 -6.255 -39.533 1.00 62.53 429 PRO A N 1
ATOM 3377 C CA . PRO A 1 429 ? 14.766 -6.142 -40.483 1.00 62.53 429 PRO A CA 1
ATOM 3378 C C . PRO A 1 429 ? 15.003 -4.705 -40.977 1.00 62.53 429 PRO A C 1
ATOM 3380 O O . PRO A 1 429 ? 16.129 -4.359 -41.330 1.00 62.53 429 PRO A O 1
ATOM 3383 N N . ASP A 1 430 ? 13.960 -3.869 -40.965 1.00 57.78 430 ASP A N 1
ATOM 3384 C CA . ASP A 1 430 ? 14.003 -2.470 -41.408 1.00 57.78 430 ASP A CA 1
ATOM 3385 C C . ASP A 1 430 ? 14.178 -1.470 -40.246 1.00 57.78 430 ASP A C 1
ATOM 3387 O O . ASP A 1 430 ? 14.311 -0.263 -40.471 1.00 57.78 430 ASP A O 1
ATOM 3391 N N . THR A 1 431 ? 14.206 -1.948 -38.996 1.00 59.75 431 THR A N 1
ATOM 3392 C CA . THR A 1 431 ? 14.402 -1.105 -37.812 1.00 59.75 431 THR A CA 1
ATOM 3393 C C . THR A 1 431 ? 15.865 -1.144 -37.401 1.00 59.75 431 THR A C 1
ATOM 3395 O O . THR A 1 431 ? 16.406 -2.194 -37.060 1.00 59.75 431 THR A O 1
ATOM 3398 N N . LEU A 1 432 ? 16.516 0.022 -37.358 1.00 59.94 432 LEU A N 1
ATOM 3399 C CA . LEU A 1 432 ? 17.840 0.131 -36.750 1.00 59.94 432 LEU A CA 1
ATOM 3400 C C . LEU A 1 432 ? 17.702 0.011 -35.229 1.00 59.94 432 LEU A C 1
ATOM 3402 O O . LEU A 1 432 ? 17.550 1.010 -34.520 1.00 59.94 432 LEU A O 1
ATOM 3406 N N . LEU A 1 433 ? 17.741 -1.225 -34.742 1.00 64.06 433 LEU A N 1
ATOM 3407 C CA . LEU A 1 433 ? 17.773 -1.508 -33.319 1.00 64.06 433 LEU A CA 1
ATOM 3408 C C . LEU A 1 433 ? 19.050 -0.893 -32.721 1.00 64.06 433 LEU A C 1
ATOM 3410 O O . LEU A 1 433 ? 20.133 -1.029 -33.295 1.00 64.06 433 LEU A O 1
ATOM 3414 N N . PRO A 1 434 ? 18.947 -0.161 -31.603 1.00 62.88 434 PRO A N 1
ATOM 3415 C CA . PRO A 1 434 ? 20.091 0.537 -31.036 1.00 62.88 434 PRO A CA 1
ATOM 3416 C C . PRO A 1 434 ? 21.145 -0.451 -30.516 1.00 62.88 434 PRO A C 1
ATOM 3418 O O . PRO A 1 434 ? 20.862 -1.234 -29.615 1.00 62.88 434 PRO A O 1
ATOM 3421 N N . ASP A 1 435 ? 22.371 -0.360 -31.037 1.00 66.38 435 ASP A N 1
ATOM 3422 C CA . ASP A 1 435 ? 23.548 -1.033 -30.473 1.00 66.38 435 ASP A CA 1
ATOM 3423 C C . ASP A 1 435 ? 24.121 -0.223 -29.311 1.00 66.38 435 ASP A C 1
ATOM 3425 O O . ASP A 1 435 ? 24.535 0.926 -29.494 1.00 66.38 435 ASP A O 1
ATOM 3429 N N . PHE A 1 436 ? 24.234 -0.796 -28.117 1.00 67.56 436 PHE A N 1
ATOM 3430 C CA . PHE A 1 436 ? 24.866 -0.089 -26.999 1.00 67.56 436 PHE A CA 1
ATOM 3431 C C . PHE A 1 436 ? 26.362 -0.327 -27.022 1.00 67.56 436 PHE A C 1
ATOM 3433 O O . PHE A 1 436 ? 26.850 -1.313 -26.477 1.00 67.56 436 PHE A O 1
ATOM 3440 N N . ALA A 1 437 ? 27.096 0.573 -27.667 1.00 58.47 437 ALA A N 1
ATOM 3441 C CA . ALA A 1 437 ? 28.548 0.591 -27.604 1.00 58.47 437 ALA A CA 1
ATOM 3442 C C . ALA A 1 437 ? 29.026 1.497 -26.460 1.00 58.47 437 ALA A C 1
ATOM 3444 O O . ALA A 1 437 ? 28.496 2.591 -26.265 1.00 58.47 437 ALA A O 1
ATOM 3445 N N . GLN A 1 438 ? 30.094 1.055 -25.788 1.00 61.06 438 GLN A N 1
ATOM 3446 C CA . GLN A 1 438 ? 30.858 1.793 -24.775 1.00 61.06 438 GLN A CA 1
ATOM 3447 C C . GLN A 1 438 ? 30.129 1.997 -23.447 1.00 61.06 438 GLN A C 1
ATOM 3449 O O . GLN A 1 438 ? 29.135 2.713 -23.336 1.00 61.06 438 GLN A O 1
ATOM 3454 N N . PHE A 1 439 ? 30.703 1.423 -22.392 1.00 63.03 439 PHE A N 1
ATOM 3455 C CA . PHE A 1 439 ? 30.197 1.650 -21.051 1.00 63.03 439 PHE A CA 1
ATOM 3456 C C . PHE A 1 439 ? 30.532 3.051 -20.558 1.00 63.03 439 PHE A C 1
ATOM 3458 O O . PHE A 1 439 ? 31.695 3.475 -20.546 1.00 63.03 439 PHE A O 1
ATOM 3465 N N . ALA A 1 440 ? 29.514 3.720 -20.035 1.00 62.94 440 ALA A N 1
ATOM 3466 C CA . ALA A 1 440 ? 29.676 4.937 -19.263 1.00 62.94 440 ALA A CA 1
ATOM 3467 C C . ALA A 1 440 ? 30.295 4.674 -17.880 1.00 62.94 440 ALA A C 1
ATOM 3469 O O . ALA A 1 440 ? 30.630 5.642 -17.211 1.00 62.94 440 ALA A O 1
ATOM 3470 N N . SER A 1 441 ? 30.469 3.410 -17.449 1.00 72.12 441 SER A N 1
ATOM 3471 C CA . SER A 1 441 ? 31.121 3.010 -16.190 1.00 72.12 441 SER A CA 1
ATOM 3472 C C . SER A 1 441 ? 31.763 1.613 -16.245 1.00 72.12 441 SER A C 1
ATOM 3474 O O . SER A 1 441 ? 31.637 0.903 -17.234 1.00 72.12 441 SER A O 1
ATOM 3476 N N . ILE A 1 442 ? 32.510 1.219 -15.211 1.00 78.81 442 ILE A N 1
ATOM 3477 C CA . ILE A 1 442 ? 32.886 -0.193 -15.012 1.00 78.81 442 ILE A CA 1
ATOM 3478 C C . ILE A 1 442 ? 31.621 -0.945 -14.587 1.00 78.81 442 ILE A C 1
ATOM 3480 O O . ILE A 1 442 ? 30.884 -0.437 -13.745 1.00 78.81 442 ILE A O 1
ATOM 3484 N N . ILE A 1 443 ? 31.387 -2.143 -15.127 1.00 82.31 443 ILE A N 1
ATOM 3485 C CA . ILE A 1 443 ? 30.293 -3.010 -14.670 1.00 82.31 443 ILE A CA 1
ATOM 3486 C C . ILE A 1 443 ? 30.849 -4.024 -13.671 1.00 82.31 443 ILE A C 1
ATOM 3488 O O . ILE A 1 443 ? 31.658 -4.870 -14.071 1.00 82.31 443 ILE A O 1
ATOM 3492 N N . PRO A 1 444 ? 30.434 -3.968 -12.397 1.00 83.75 444 PRO A N 1
ATOM 3493 C CA . PRO A 1 444 ? 30.776 -4.991 -11.428 1.00 83.75 444 PRO A CA 1
ATOM 3494 C C . PRO A 1 444 ? 29.861 -6.212 -11.546 1.00 83.75 444 PRO A C 1
ATOM 3496 O O . PRO A 1 444 ? 28.671 -6.083 -11.823 1.00 83.75 444 PRO A O 1
ATOM 3499 N N . SER A 1 445 ? 30.441 -7.390 -11.310 1.00 83.31 445 SER A N 1
ATOM 3500 C CA . SER A 1 445 ? 29.763 -8.688 -11.201 1.00 83.31 445 SER A CA 1
ATOM 3501 C C . SER A 1 445 ? 28.688 -8.937 -12.271 1.00 83.31 445 SER A C 1
ATOM 3503 O O . SER A 1 445 ? 27.546 -9.243 -11.927 1.00 83.31 445 SER A O 1
ATOM 3505 N N . PRO A 1 446 ? 29.009 -8.794 -13.571 1.00 86.50 446 PRO A N 1
ATOM 3506 C CA . PRO A 1 446 ? 28.031 -8.984 -14.633 1.00 86.50 446 PRO A CA 1
ATOM 3507 C C . PRO A 1 446 ? 27.457 -10.407 -14.615 1.00 86.50 446 PRO A C 1
ATOM 3509 O O . PRO A 1 4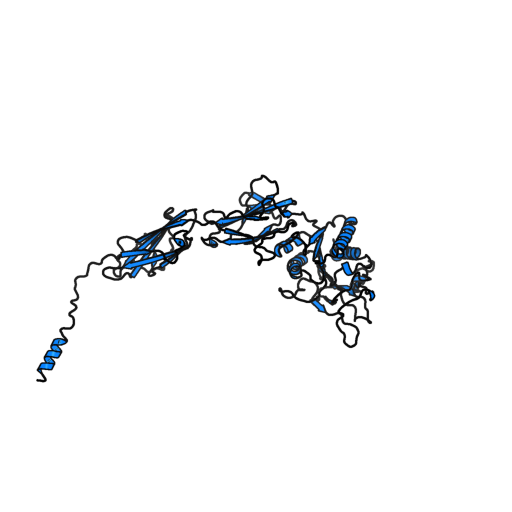46 ? 28.190 -11.398 -14.553 1.00 86.50 446 PRO A O 1
ATOM 3512 N N . LYS A 1 447 ? 26.132 -10.504 -14.726 1.00 86.75 447 LYS A N 1
ATOM 3513 C CA . LYS A 1 447 ? 25.408 -11.777 -14.761 1.00 86.75 447 LYS A CA 1
ATOM 3514 C C . LYS A 1 447 ? 24.802 -12.036 -16.133 1.00 86.75 447 LYS A C 1
ATOM 3516 O O . LYS A 1 447 ? 24.333 -11.115 -16.805 1.00 86.75 447 LYS A O 1
ATOM 3521 N N . MET A 1 448 ? 24.808 -13.306 -16.527 1.00 90.38 448 MET A N 1
ATOM 3522 C CA . MET A 1 448 ? 24.044 -13.802 -17.663 1.00 90.38 448 MET A CA 1
ATOM 3523 C C . MET A 1 448 ? 22.618 -14.100 -17.211 1.00 90.38 448 MET A C 1
ATOM 3525 O O . MET A 1 448 ? 22.429 -14.802 -16.219 1.00 90.38 448 MET A O 1
ATOM 3529 N N . LEU A 1 449 ? 21.629 -13.611 -17.957 1.00 93.38 449 LEU A N 1
ATOM 3530 C CA . LEU A 1 449 ? 20.235 -13.994 -17.751 1.00 93.38 449 LEU A CA 1
ATOM 3531 C C . LEU A 1 449 ? 19.971 -15.383 -18.337 1.00 93.38 449 LEU A C 1
ATOM 3533 O O . LEU A 1 449 ? 20.251 -15.617 -19.514 1.00 93.38 449 LEU A O 1
ATOM 3537 N N . VAL A 1 450 ? 19.393 -16.281 -17.541 1.00 94.31 450 VAL A N 1
ATOM 3538 C CA . VAL A 1 450 ? 18.824 -17.542 -18.024 1.00 94.31 450 VAL A CA 1
ATOM 3539 C C . VAL A 1 450 ? 17.305 -17.351 -18.116 1.00 94.31 450 VAL A C 1
ATOM 3541 O O . VAL A 1 450 ? 16.632 -17.302 -17.085 1.00 94.31 450 VAL A O 1
ATOM 3544 N N . PRO A 1 451 ? 16.743 -17.154 -19.322 1.00 95.69 451 PRO A N 1
ATOM 3545 C CA . PRO A 1 451 ? 15.319 -16.875 -19.487 1.00 95.69 451 PRO A CA 1
ATOM 3546 C C . PRO A 1 451 ? 14.461 -18.087 -19.101 1.00 95.69 451 PRO A C 1
ATOM 3548 O O . PRO A 1 451 ? 14.875 -19.232 -19.294 1.00 95.69 451 PRO A O 1
ATOM 3551 N N . LYS A 1 452 ? 13.232 -17.837 -18.632 1.00 95.62 452 LYS A N 1
ATOM 3552 C CA . LYS A 1 452 ? 12.194 -18.879 -18.550 1.00 95.62 452 LYS A CA 1
ATOM 3553 C C . LYS A 1 452 ? 11.883 -19.416 -19.951 1.00 95.62 452 LYS A C 1
ATOM 3555 O O . LYS A 1 452 ? 12.087 -18.726 -20.947 1.00 95.62 452 LYS A O 1
ATOM 3560 N N . SER A 1 453 ? 11.342 -20.629 -20.037 1.00 94.00 453 SER A N 1
ATOM 3561 C CA . SER A 1 453 ? 11.076 -21.304 -21.320 1.00 94.00 453 SER A CA 1
ATOM 3562 C C . SER A 1 453 ? 10.142 -20.534 -22.262 1.00 94.00 453 SER A C 1
ATOM 3564 O O . SER A 1 453 ? 10.253 -20.676 -23.476 1.00 94.00 453 SER A O 1
ATOM 3566 N N . SER A 1 454 ? 9.233 -19.726 -21.714 1.00 92.94 454 SER A N 1
ATOM 3567 C CA . SER A 1 454 ? 8.295 -18.887 -22.468 1.00 92.94 454 SER A CA 1
ATOM 3568 C C . SER A 1 454 ? 8.820 -17.477 -22.756 1.00 92.94 454 SER A C 1
ATOM 3570 O O . SER A 1 454 ? 8.167 -16.720 -23.466 1.00 92.94 454 SER A O 1
ATOM 3572 N N . SER A 1 455 ? 9.955 -17.099 -22.173 1.00 95.75 455 SER A N 1
ATOM 3573 C CA . SER A 1 455 ? 10.541 -15.767 -22.307 1.00 95.75 455 SER A CA 1
ATOM 3574 C C . SER A 1 455 ? 11.441 -15.690 -23.533 1.00 95.75 455 SER A C 1
ATOM 3576 O O . SER A 1 455 ? 12.003 -16.697 -23.973 1.00 95.75 455 SER A O 1
ATOM 3578 N N . ARG A 1 456 ? 11.647 -14.481 -24.059 1.00 92.88 456 ARG A N 1
ATOM 3579 C CA . ARG A 1 456 ? 12.577 -14.255 -25.173 1.00 92.88 456 ARG A CA 1
ATOM 3580 C C . ARG A 1 456 ? 13.720 -13.337 -24.781 1.00 92.88 456 ARG A C 1
ATOM 3582 O O . ARG A 1 456 ? 13.573 -12.426 -23.973 1.00 92.88 456 ARG A O 1
ATOM 3589 N N . VAL A 1 457 ? 14.880 -13.576 -25.381 1.00 94.94 457 VAL A N 1
ATOM 3590 C CA . VAL A 1 457 ? 16.052 -12.712 -25.218 1.00 94.94 457 VAL A CA 1
ATOM 3591 C C . VAL A 1 457 ? 15.947 -11.569 -26.218 1.00 94.94 457 VAL A C 1
ATOM 3593 O O . VAL A 1 457 ? 15.825 -11.821 -27.413 1.00 94.94 457 VAL A O 1
ATOM 3596 N N . LEU A 1 458 ? 16.021 -10.329 -25.735 1.00 92.00 458 LEU A N 1
ATOM 3597 C CA . LEU A 1 458 ? 16.015 -9.140 -26.585 1.00 92.00 458 LEU A CA 1
ATOM 3598 C C . LEU A 1 458 ? 17.425 -8.708 -26.982 1.00 92.00 458 LEU A C 1
ATOM 3600 O O . LEU A 1 458 ? 17.661 -8.345 -28.130 1.00 92.00 458 LEU A O 1
ATOM 3604 N N . TYR A 1 459 ? 18.365 -8.756 -26.035 1.00 92.25 459 TYR A N 1
ATOM 3605 C CA . TYR A 1 459 ? 19.733 -8.286 -26.240 1.00 92.25 459 TYR A CA 1
ATOM 3606 C C . TYR A 1 459 ? 20.766 -9.191 -25.572 1.00 92.25 459 TYR A C 1
ATOM 3608 O O . TYR A 1 459 ? 20.540 -9.753 -24.493 1.00 92.25 459 TYR A O 1
ATOM 3616 N N . ARG A 1 460 ? 21.943 -9.272 -26.196 1.00 92.12 460 ARG A N 1
ATOM 3617 C CA . ARG A 1 460 ? 23.106 -10.034 -25.736 1.00 92.12 460 ARG A CA 1
ATOM 3618 C C . ARG A 1 460 ? 24.358 -9.180 -25.731 1.00 92.12 460 ARG A C 1
ATOM 3620 O O . ARG A 1 460 ? 24.517 -8.278 -26.548 1.00 92.12 460 ARG A O 1
ATOM 3627 N N . TYR A 1 461 ? 25.300 -9.524 -24.868 1.00 88.88 461 TYR A N 1
ATOM 3628 C CA . TYR A 1 461 ? 26.662 -9.037 -25.022 1.00 88.88 461 TYR A CA 1
ATOM 3629 C C . TYR A 1 461 ? 27.274 -9.526 -26.338 1.00 88.88 461 TYR A C 1
ATOM 3631 O O . TYR A 1 461 ? 27.091 -10.677 -26.743 1.00 88.88 461 TYR A O 1
ATOM 3639 N N . GLN A 1 462 ? 28.066 -8.658 -26.961 1.00 87.44 462 GLN A N 1
ATOM 3640 C CA . GLN A 1 462 ? 28.944 -9.005 -28.069 1.00 87.44 462 GLN A CA 1
ATOM 3641 C C . GLN A 1 462 ? 29.871 -10.165 -27.679 1.00 87.44 462 GLN A C 1
ATOM 3643 O O . GLN A 1 462 ? 30.442 -10.183 -26.592 1.00 87.44 462 GLN A O 1
ATOM 3648 N N . ALA A 1 463 ? 30.112 -11.102 -28.595 1.00 88.50 463 ALA A N 1
ATOM 3649 C CA . ALA A 1 463 ? 31.113 -12.136 -28.362 1.00 88.50 463 ALA A CA 1
ATOM 3650 C C . ALA A 1 463 ? 32.519 -11.529 -28.247 1.00 88.50 463 ALA A C 1
ATOM 3652 O O . ALA A 1 463 ? 33.026 -10.921 -29.193 1.00 88.50 463 ALA A O 1
ATOM 3653 N N . LEU A 1 464 ? 33.192 -11.772 -27.119 1.00 88.50 464 LEU A N 1
ATOM 3654 C CA . LEU A 1 464 ? 34.587 -11.381 -26.906 1.00 88.50 464 LEU A CA 1
ATOM 3655 C C . LEU A 1 464 ? 35.436 -12.578 -26.464 1.00 88.50 464 LEU A C 1
ATOM 3657 O O . LEU A 1 464 ? 35.850 -12.634 -25.307 1.00 88.50 464 LEU A O 1
ATOM 3661 N N . PRO A 1 465 ? 35.807 -13.494 -27.381 1.00 86.19 465 PRO A N 1
ATOM 3662 C CA . PRO A 1 465 ? 36.486 -14.752 -27.045 1.00 86.19 465 PRO A CA 1
ATOM 3663 C C . PRO A 1 465 ? 37.851 -14.609 -26.354 1.00 86.19 465 PRO A C 1
ATOM 3665 O O . PRO A 1 465 ? 38.415 -15.590 -25.889 1.00 86.19 465 PRO A O 1
ATOM 3668 N N . ARG A 1 466 ? 38.430 -13.404 -26.294 1.00 87.12 466 ARG A N 1
ATOM 3669 C CA . ARG A 1 466 ? 39.658 -13.118 -25.525 1.00 87.12 466 ARG A CA 1
ATOM 3670 C C . ARG A 1 466 ? 39.387 -12.664 -24.085 1.00 87.12 466 ARG A C 1
ATOM 3672 O O . ARG A 1 466 ? 40.334 -12.398 -23.350 1.00 87.12 466 ARG A O 1
ATOM 3679 N N . ARG A 1 467 ? 38.120 -12.481 -23.716 1.00 87.75 467 ARG A N 1
ATOM 3680 C CA . ARG A 1 467 ? 37.664 -11.941 -22.429 1.00 87.75 467 ARG A CA 1
ATOM 3681 C C . ARG A 1 467 ? 36.662 -12.874 -21.761 1.00 87.75 467 ARG A C 1
ATOM 3683 O O . ARG A 1 467 ? 36.854 -13.176 -20.594 1.00 87.75 467 ARG A O 1
ATOM 3690 N N . TYR A 1 468 ? 35.647 -13.337 -22.490 1.00 90.12 468 TYR A N 1
ATOM 3691 C CA . TYR A 1 468 ? 34.622 -14.258 -21.998 1.00 90.12 468 TYR A CA 1
ATOM 3692 C C . TYR A 1 468 ? 33.996 -15.095 -23.114 1.00 90.12 468 TYR A C 1
ATOM 3694 O O . TYR A 1 468 ? 34.103 -14.774 -24.300 1.00 90.12 468 TYR A O 1
ATOM 3702 N N . ALA A 1 469 ? 33.378 -16.206 -22.726 1.00 87.44 469 ALA A N 1
ATOM 3703 C CA . ALA A 1 469 ? 32.774 -17.148 -23.657 1.00 87.44 469 ALA A CA 1
ATOM 3704 C C . ALA A 1 469 ? 31.371 -16.708 -24.116 1.00 87.44 469 ALA A C 1
ATOM 3706 O O . ALA A 1 469 ? 30.578 -16.191 -23.332 1.00 87.44 469 ALA A O 1
ATOM 3707 N N . GLY A 1 470 ? 31.052 -16.990 -25.383 1.00 90.19 470 GLY A N 1
ATOM 3708 C CA . GLY A 1 470 ? 29.700 -16.868 -25.936 1.00 90.19 470 GLY A CA 1
ATOM 3709 C C . GLY A 1 470 ? 29.169 -15.436 -26.069 1.00 90.19 470 GLY A C 1
ATOM 3710 O O . GLY A 1 470 ? 29.933 -14.475 -26.138 1.00 90.19 470 GLY A O 1
ATOM 3711 N N . MET A 1 471 ? 27.838 -15.330 -26.131 1.00 91.69 471 MET A N 1
ATOM 3712 C CA . MET A 1 471 ? 27.066 -14.080 -26.178 1.00 91.69 471 MET A CA 1
ATOM 3713 C C . MET A 1 471 ? 26.011 -14.096 -25.054 1.00 91.69 471 MET A C 1
ATOM 3715 O O . MET A 1 471 ? 24.851 -14.456 -25.296 1.00 91.69 471 MET A O 1
ATOM 3719 N N . PRO A 1 472 ? 26.407 -13.810 -23.801 1.00 92.50 472 PRO A N 1
ATOM 3720 C CA . PRO A 1 472 ? 25.494 -13.881 -22.662 1.00 92.50 472 PRO A CA 1
ATOM 3721 C C . PRO A 1 472 ? 24.282 -12.952 -22.831 1.00 92.50 472 PRO A C 1
ATOM 3723 O O . PRO A 1 472 ? 24.431 -11.821 -23.296 1.00 92.50 472 PRO A O 1
ATOM 3726 N N . ALA A 1 473 ? 23.088 -13.424 -22.459 1.00 93.88 473 ALA A N 1
ATOM 3727 C CA . ALA A 1 473 ? 21.860 -12.628 -22.501 1.00 93.88 473 ALA A CA 1
ATOM 3728 C C . ALA A 1 473 ? 21.861 -11.533 -21.422 1.00 93.88 473 ALA A C 1
ATOM 3730 O O . ALA A 1 473 ? 22.279 -11.776 -20.287 1.00 93.88 473 ALA A O 1
ATOM 3731 N N . VAL A 1 474 ? 21.382 -10.343 -21.797 1.00 91.69 474 VAL A N 1
ATOM 3732 C CA . VAL A 1 474 ? 21.416 -9.119 -20.973 1.00 91.69 474 VAL A CA 1
ATOM 3733 C C . VAL A 1 474 ? 20.030 -8.529 -20.758 1.00 91.69 474 VAL A C 1
ATOM 3735 O O . VAL A 1 474 ? 19.749 -8.009 -19.681 1.00 91.69 474 VAL A O 1
ATOM 3738 N N . ILE A 1 475 ? 19.168 -8.610 -21.771 1.00 93.81 475 ILE A N 1
ATOM 3739 C CA . ILE A 1 475 ? 17.790 -8.128 -21.697 1.00 93.81 475 ILE A CA 1
ATOM 3740 C C . ILE A 1 475 ? 16.872 -9.271 -22.105 1.00 93.81 475 ILE A C 1
ATOM 3742 O O . ILE A 1 475 ? 17.068 -9.868 -23.167 1.00 93.81 475 ILE A O 1
ATOM 3746 N N . VAL A 1 476 ? 15.899 -9.580 -21.256 1.00 95.81 476 VAL A N 1
ATOM 3747 C CA . VAL A 1 476 ? 14.923 -10.655 -21.449 1.00 95.81 476 VAL A CA 1
ATOM 3748 C C . VAL A 1 476 ? 13.526 -10.095 -21.237 1.00 95.81 476 VAL A C 1
ATOM 3750 O O . VAL A 1 476 ? 13.307 -9.310 -20.319 1.00 95.81 476 VAL A O 1
ATOM 3753 N N . GLU A 1 477 ? 12.591 -10.530 -22.066 1.00 95.31 477 GLU A N 1
ATOM 3754 C CA . GLU A 1 477 ? 11.180 -10.172 -21.999 1.00 95.31 477 GLU A CA 1
ATOM 3755 C C . GLU A 1 477 ? 10.319 -11.411 -21.747 1.00 95.31 477 GLU A C 1
ATOM 3757 O O . GLU A 1 477 ? 10.658 -12.516 -22.182 1.00 95.31 477 GLU A O 1
ATOM 3762 N N . ASP A 1 478 ? 9.211 -11.232 -21.033 1.00 95.19 478 ASP A N 1
ATOM 3763 C CA . ASP A 1 478 ? 8.211 -12.273 -20.832 1.00 95.19 478 ASP A CA 1
ATOM 3764 C C . ASP A 1 478 ? 7.393 -12.571 -22.103 1.00 95.19 478 ASP A C 1
ATOM 3766 O O . ASP A 1 478 ? 7.406 -11.849 -23.097 1.00 95.19 478 ASP A O 1
ATOM 3770 N N . ALA A 1 479 ? 6.622 -13.656 -22.056 1.00 91.94 479 ALA A N 1
ATOM 3771 C CA . ALA A 1 479 ? 5.795 -14.084 -23.182 1.00 91.94 479 ALA A CA 1
ATOM 3772 C C . ALA A 1 479 ? 4.688 -13.078 -23.547 1.00 91.94 479 ALA A C 1
ATOM 3774 O O . ALA A 1 479 ? 4.288 -12.997 -24.707 1.00 91.94 479 ALA A O 1
ATOM 3775 N N . ASN A 1 480 ? 4.177 -12.328 -22.562 1.00 91.38 480 ASN A N 1
ATOM 3776 C CA . ASN A 1 480 ? 3.041 -11.423 -22.743 1.00 91.38 480 ASN A CA 1
ATOM 3777 C C . ASN A 1 480 ? 3.461 -10.009 -23.170 1.00 91.38 480 ASN A C 1
ATOM 3779 O O . ASN A 1 480 ? 2.602 -9.123 -23.240 1.00 91.38 480 ASN A O 1
ATOM 3783 N N . LYS A 1 481 ? 4.760 -9.774 -23.413 1.00 92.25 481 LYS A N 1
ATOM 3784 C CA . LYS A 1 481 ? 5.320 -8.440 -23.676 1.00 92.25 481 LYS A CA 1
ATOM 3785 C C . LYS A 1 481 ? 4.870 -7.419 -22.624 1.00 92.25 481 LYS A C 1
ATOM 3787 O O . LYS A 1 481 ? 4.365 -6.336 -22.929 1.00 92.25 481 LYS A O 1
ATOM 3792 N N . SER A 1 482 ? 4.913 -7.826 -21.361 1.00 94.44 482 SER A N 1
ATOM 3793 C CA . SER A 1 482 ? 4.499 -7.051 -20.191 1.00 94.44 482 SER A CA 1
ATOM 3794 C C . SER A 1 482 ? 5.670 -6.706 -19.279 1.00 94.44 482 SER A C 1
ATOM 3796 O O . SER A 1 482 ? 5.611 -5.712 -18.560 1.00 94.44 482 SER A O 1
ATOM 3798 N N . PHE A 1 483 ? 6.754 -7.479 -19.330 1.00 96.88 483 PHE A N 1
ATOM 3799 C CA . PHE A 1 483 ? 7.877 -7.339 -18.420 1.00 96.88 483 PHE A CA 1
ATOM 3800 C C . PHE A 1 483 ? 9.198 -7.543 -19.155 1.00 96.88 483 PHE A C 1
ATOM 3802 O O . PHE A 1 483 ? 9.497 -8.636 -19.630 1.00 96.88 483 PHE A O 1
ATOM 3809 N N . ILE A 1 484 ? 10.035 -6.508 -19.153 1.00 96.44 484 ILE A N 1
ATOM 3810 C CA . ILE A 1 484 ? 11.416 -6.533 -19.628 1.00 96.44 484 ILE A CA 1
ATOM 3811 C C . ILE A 1 484 ? 12.350 -6.423 -18.420 1.00 96.44 484 ILE A C 1
ATOM 3813 O O . ILE A 1 484 ? 12.301 -5.441 -17.679 1.00 96.44 484 ILE A O 1
ATOM 3817 N N . LEU A 1 485 ? 13.223 -7.415 -18.232 1.00 95.50 485 LEU A N 1
ATOM 3818 C CA . LEU A 1 485 ? 14.307 -7.380 -17.250 1.00 95.50 485 LEU A CA 1
ATOM 3819 C C . LEU A 1 485 ? 15.647 -7.139 -17.948 1.00 95.50 485 LEU A C 1
ATOM 3821 O O . LEU A 1 485 ? 16.048 -7.899 -18.832 1.00 95.50 485 LEU A O 1
ATOM 3825 N N . CYS A 1 486 ? 16.375 -6.132 -17.478 1.00 92.75 486 CYS A N 1
ATOM 3826 C CA . CYS A 1 486 ? 17.745 -5.831 -17.869 1.00 92.75 486 CYS A CA 1
ATOM 3827 C C . CYS A 1 486 ? 18.682 -6.181 -16.706 1.00 92.75 486 CYS A C 1
ATOM 3829 O O . CYS A 1 486 ? 18.567 -5.594 -15.629 1.00 92.75 486 CYS A O 1
ATOM 3831 N N . SER A 1 487 ? 19.654 -7.074 -16.923 1.00 88.00 487 SER A N 1
ATOM 3832 C CA . SER A 1 487 ? 20.628 -7.488 -15.889 1.00 88.00 487 SER A CA 1
ATOM 3833 C C . SER A 1 487 ? 21.664 -6.426 -15.528 1.00 88.00 487 SER A C 1
ATOM 3835 O O . SER A 1 487 ? 22.624 -6.705 -14.803 1.00 88.00 487 SER A O 1
ATOM 3837 N N . ILE A 1 488 ? 21.516 -5.233 -16.104 1.00 82.81 488 ILE A N 1
ATOM 3838 C CA . ILE A 1 488 ? 22.405 -4.100 -15.935 1.00 82.81 488 ILE A CA 1
ATOM 3839 C C . ILE A 1 488 ? 21.567 -2.811 -15.983 1.00 82.81 488 ILE A C 1
ATOM 3841 O O . ILE A 1 488 ? 20.638 -2.714 -16.795 1.00 82.81 488 ILE A O 1
ATOM 3845 N N . PRO A 1 489 ? 21.914 -1.799 -15.174 1.00 84.25 489 PRO A N 1
ATOM 3846 C CA . PRO A 1 489 ? 21.371 -0.458 -15.223 1.00 84.25 489 PRO A CA 1
ATOM 3847 C C . PRO A 1 489 ? 21.610 0.162 -16.596 1.00 84.25 489 PRO A C 1
ATOM 3849 O O . PRO A 1 489 ? 22.752 0.363 -17.017 1.00 84.25 489 PRO A O 1
ATOM 3852 N N . LEU A 1 490 ? 20.532 0.471 -17.313 1.00 84.88 490 LEU A N 1
ATOM 3853 C CA . LEU A 1 490 ? 20.618 0.914 -18.704 1.00 84.88 490 LEU A CA 1
ATOM 3854 C C . LEU A 1 490 ? 21.370 2.245 -18.864 1.00 84.88 490 LEU A C 1
ATOM 3856 O O . LEU A 1 490 ? 21.983 2.485 -19.902 1.00 84.88 490 LEU A O 1
ATOM 3860 N N . HIS A 1 491 ? 21.420 3.087 -17.829 1.00 79.88 491 HIS A N 1
ATOM 3861 C CA . HIS A 1 491 ? 22.217 4.316 -17.848 1.00 79.88 491 HIS A CA 1
ATOM 3862 C C . HIS A 1 491 ? 23.734 4.062 -17.974 1.00 79.88 491 HIS A C 1
ATOM 3864 O O . HIS A 1 491 ? 24.458 4.934 -18.452 1.00 79.88 491 HIS A O 1
ATOM 3870 N N . TYR A 1 492 ? 24.234 2.860 -17.653 1.00 78.88 492 TYR A N 1
ATOM 3871 C CA . TYR A 1 492 ? 25.621 2.476 -17.950 1.00 78.88 492 TYR A CA 1
ATOM 3872 C C . TYR A 1 492 ? 25.896 2.258 -19.441 1.00 78.88 492 TYR A C 1
ATOM 3874 O O . TYR A 1 492 ? 27.059 2.257 -19.849 1.00 78.88 492 TYR A O 1
ATOM 3882 N N . PHE A 1 493 ? 24.851 2.135 -20.258 1.00 73.38 493 PHE A N 1
ATOM 3883 C CA . PHE A 1 493 ? 24.921 1.834 -21.687 1.00 73.38 493 PHE A CA 1
ATOM 3884 C C . PHE A 1 493 ? 24.642 3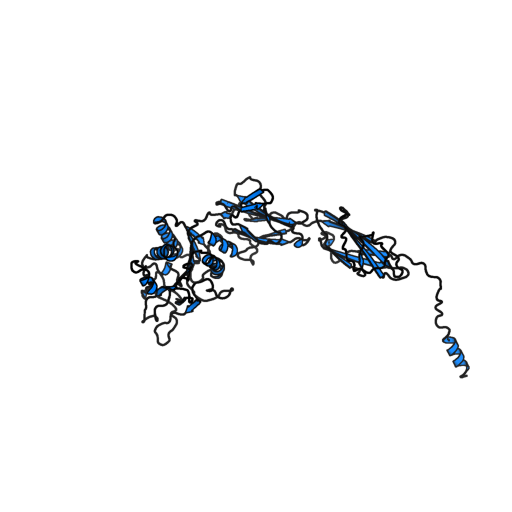.023 -22.603 1.00 73.38 493 PHE A C 1
ATOM 3886 O O . PHE A 1 493 ? 24.449 2.848 -23.801 1.00 73.38 493 PHE A O 1
ATOM 3893 N N . ASN A 1 494 ? 24.675 4.252 -22.086 1.00 74.38 494 ASN A N 1
ATOM 3894 C CA . ASN A 1 494 ? 24.402 5.437 -22.898 1.00 74.38 494 ASN A CA 1
ATOM 3895 C C . ASN A 1 494 ? 25.651 6.066 -23.559 1.00 74.38 494 ASN A C 1
ATOM 3897 O O . ASN A 1 494 ? 25.617 7.232 -23.951 1.00 74.38 494 ASN A O 1
ATOM 3901 N N . GLY A 1 495 ? 26.760 5.326 -23.710 1.00 69.94 495 GLY A N 1
ATOM 3902 C CA . GLY A 1 495 ? 27.976 5.826 -24.373 1.00 69.94 495 GLY A CA 1
ATOM 3903 C C . GLY A 1 495 ? 27.729 6.286 -25.817 1.00 69.94 495 GLY A C 1
ATOM 3904 O O . GLY A 1 495 ? 28.251 7.314 -26.245 1.00 69.94 495 GLY A O 1
ATOM 3905 N N . GLY A 1 496 ? 26.845 5.585 -26.532 1.00 72.50 496 GLY A N 1
ATOM 3906 C CA . GLY A 1 496 ? 26.379 5.942 -27.876 1.00 72.50 496 GLY A CA 1
ATOM 3907 C C . GLY A 1 496 ? 25.227 6.956 -27.933 1.00 72.50 496 GLY A C 1
ATOM 3908 O O . GLY A 1 496 ? 24.734 7.230 -29.026 1.00 72.50 496 GLY A O 1
ATOM 3909 N N . LYS A 1 497 ? 24.771 7.504 -26.792 1.00 78.12 497 LYS A N 1
ATOM 3910 C CA . LYS A 1 497 ? 23.605 8.412 -26.683 1.00 78.12 497 LYS A CA 1
ATOM 3911 C C . LYS A 1 497 ? 22.318 7.870 -27.326 1.00 78.12 497 LYS A C 1
ATOM 3913 O O . LYS A 1 497 ? 21.520 8.618 -27.889 1.00 78.12 497 LYS A O 1
ATOM 3918 N N . ASN A 1 498 ? 22.122 6.559 -27.270 1.00 78.62 498 ASN A N 1
ATOM 3919 C CA . ASN A 1 498 ? 21.032 5.845 -27.931 1.00 78.62 498 ASN A CA 1
ATOM 3920 C C . ASN A 1 498 ? 20.054 5.176 -26.959 1.00 78.62 498 ASN A C 1
ATOM 3922 O O . ASN A 1 498 ? 19.092 4.559 -27.414 1.00 78.62 498 ASN A O 1
ATOM 3926 N N . LEU A 1 499 ? 20.240 5.337 -25.644 1.00 83.44 499 LEU A N 1
ATOM 3927 C CA . LEU A 1 499 ? 19.323 4.782 -24.650 1.00 83.44 499 LEU A CA 1
ATOM 3928 C C . LEU A 1 499 ? 17.887 5.295 -24.832 1.00 83.44 499 LEU A C 1
ATOM 3930 O O . LEU A 1 499 ? 16.941 4.525 -24.710 1.00 83.44 499 LEU A O 1
ATOM 3934 N N . GLY A 1 500 ? 17.713 6.567 -25.205 1.00 86.62 500 GLY A N 1
ATOM 3935 C CA . GLY A 1 500 ? 16.382 7.114 -25.478 1.00 86.62 500 GLY A CA 1
ATOM 3936 C C . GLY A 1 500 ? 15.650 6.400 -26.615 1.00 86.62 500 GLY A C 1
ATOM 3937 O O . GLY A 1 500 ? 14.456 6.156 -26.500 1.00 86.62 500 GLY A O 1
ATOM 3938 N N . LYS A 1 501 ? 16.372 5.972 -27.661 1.00 84.81 501 LYS A N 1
ATOM 3939 C CA . LYS A 1 501 ? 15.795 5.171 -28.753 1.00 84.81 501 LYS A CA 1
ATOM 3940 C C . LYS A 1 501 ? 15.386 3.776 -28.287 1.00 84.81 501 LYS A C 1
ATOM 3942 O O . LYS A 1 501 ? 14.412 3.240 -28.792 1.00 84.81 501 LYS A O 1
ATOM 3947 N N . LEU A 1 502 ? 16.119 3.191 -27.338 1.00 85.75 502 LEU A N 1
ATOM 3948 C CA . LEU A 1 502 ? 15.760 1.891 -26.769 1.00 85.75 502 LEU A CA 1
ATOM 3949 C C . LEU A 1 502 ? 14.491 1.974 -25.938 1.00 85.75 502 LEU A C 1
ATOM 3951 O O . LEU A 1 502 ? 13.602 1.148 -26.090 1.00 85.75 502 LEU A O 1
ATOM 3955 N N . ILE A 1 503 ? 14.425 2.966 -25.050 1.00 89.69 503 ILE A N 1
ATOM 3956 C CA . ILE A 1 503 ? 13.256 3.165 -24.197 1.00 89.69 503 ILE A CA 1
ATOM 3957 C C . ILE A 1 503 ? 12.034 3.444 -25.076 1.00 89.69 503 ILE A C 1
ATOM 3959 O O . ILE A 1 503 ? 10.985 2.851 -24.856 1.00 89.69 503 ILE A O 1
ATOM 3963 N N . ASP A 1 504 ? 12.185 4.257 -26.125 1.00 88.00 504 ASP A N 1
ATOM 3964 C CA . ASP A 1 504 ? 11.133 4.478 -27.121 1.00 88.00 504 ASP A CA 1
ATOM 3965 C C . ASP A 1 504 ? 10.703 3.184 -27.824 1.00 88.00 504 ASP A C 1
ATOM 3967 O O . ASP A 1 504 ? 9.508 2.924 -27.939 1.00 88.00 504 ASP A O 1
ATOM 3971 N N . LEU A 1 505 ? 11.658 2.347 -28.245 1.00 86.88 505 LEU A N 1
ATOM 3972 C CA . LEU A 1 505 ? 11.387 1.045 -28.856 1.00 86.88 505 LEU A CA 1
ATOM 3973 C C . LEU A 1 505 ? 10.597 0.135 -27.905 1.00 86.88 505 LEU A C 1
ATOM 3975 O O . LEU A 1 505 ? 9.577 -0.416 -28.306 1.00 86.88 505 LEU A O 1
ATOM 3979 N N . PHE A 1 506 ? 11.022 0.001 -26.647 1.00 90.50 506 PHE A N 1
ATOM 3980 C CA . PHE A 1 506 ? 10.318 -0.823 -25.661 1.00 90.50 506 PHE A CA 1
ATOM 3981 C C . PHE A 1 506 ? 8.899 -0.313 -25.407 1.00 90.50 506 PHE A C 1
ATOM 3983 O O . PHE A 1 506 ? 7.950 -1.091 -25.452 1.00 90.50 506 PHE A O 1
ATOM 3990 N N . LEU A 1 507 ? 8.732 0.997 -25.212 1.00 89.75 507 LEU A N 1
ATOM 3991 C CA . LEU A 1 507 ? 7.416 1.589 -24.975 1.00 89.75 507 LEU A CA 1
ATOM 3992 C C . LEU A 1 507 ? 6.493 1.440 -26.194 1.00 89.75 507 LEU A C 1
ATOM 3994 O O . LEU A 1 507 ? 5.344 1.044 -26.041 1.00 89.75 507 LEU A O 1
ATOM 3998 N N . THR A 1 508 ? 6.975 1.719 -27.404 1.00 86.88 508 THR A N 1
ATOM 3999 C CA . THR A 1 508 ? 6.123 1.749 -28.608 1.00 86.88 508 THR A CA 1
ATOM 4000 C C . THR A 1 508 ? 5.930 0.384 -29.245 1.00 86.88 508 THR A C 1
ATOM 4002 O O . THR A 1 508 ? 4.811 -0.002 -29.563 1.00 86.88 508 THR A O 1
ATOM 4005 N N . THR A 1 509 ? 7.023 -0.336 -29.475 1.00 83.31 509 THR A N 1
ATOM 4006 C CA . THR A 1 509 ? 7.041 -1.526 -30.328 1.00 83.31 509 THR A CA 1
ATOM 4007 C C . THR A 1 509 ? 6.711 -2.772 -29.527 1.00 83.31 509 THR A C 1
ATOM 4009 O O . THR A 1 509 ? 5.954 -3.616 -30.003 1.00 83.31 509 THR A O 1
ATOM 4012 N N . GLU A 1 510 ? 7.223 -2.869 -28.300 1.00 86.69 510 GLU A N 1
ATOM 4013 C CA . GLU A 1 510 ? 6.959 -4.032 -27.453 1.00 86.69 510 GLU A CA 1
ATOM 4014 C C . GLU A 1 510 ? 5.705 -3.861 -26.603 1.00 86.69 510 GLU A C 1
ATOM 4016 O O . GLU A 1 510 ? 4.866 -4.762 -26.547 1.00 86.69 510 GLU A O 1
ATOM 4021 N N . PHE A 1 511 ? 5.523 -2.689 -25.993 1.00 90.31 511 PHE A N 1
ATOM 4022 C CA . PHE A 1 511 ? 4.383 -2.440 -25.110 1.00 90.31 511 PHE A CA 1
ATOM 4023 C C . PHE A 1 511 ? 3.164 -1.821 -25.798 1.00 90.31 511 PHE A C 1
ATOM 4025 O O . PHE A 1 511 ? 2.06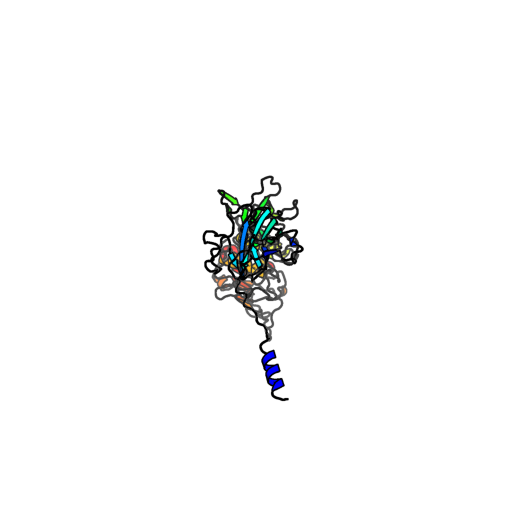7 -1.917 -25.246 1.00 90.31 511 PHE A O 1
ATOM 4032 N N . GLY A 1 512 ? 3.323 -1.235 -26.989 1.00 85.62 512 GLY A N 1
ATOM 4033 C CA . GLY A 1 512 ? 2.219 -0.646 -27.752 1.00 85.62 512 GLY A CA 1
ATOM 4034 C C . GLY A 1 512 ? 1.730 0.719 -27.248 1.00 85.62 512 GLY A C 1
ATOM 4035 O O . GLY A 1 512 ? 0.557 1.035 -27.447 1.00 85.62 512 GLY A O 1
ATOM 4036 N N . LEU A 1 513 ? 2.586 1.509 -26.583 1.00 82.44 513 LEU A N 1
ATOM 4037 C CA . LEU A 1 513 ? 2.260 2.808 -25.959 1.00 82.44 513 LEU A CA 1
ATOM 4038 C C . LEU A 1 513 ? 2.544 4.042 -26.843 1.00 82.44 513 LEU A C 1
ATOM 4040 O O . LEU A 1 513 ? 3.549 4.111 -27.592 1.00 82.44 513 LEU A O 1
#

Nearest PDB structures (foldseek):
  8av2-assembly1_A  TM=3.548E-01  e=1.253E-06  Mus musculus
  8ave-assembly1_B  TM=3.032E-01  e=2.951E-06  Homo sapiens
  8avc-assembly1_D  TM=3.212E-01  e=1.835E-05  Mus musculus
  8avd-assembly1_F  TM=3.129E-01  e=1.188E-03  Mus musculus
  4jmh-assembly1_A  TM=5.187E-01  e=3.454E-02  synthetic construct

pLDDT: mean 79.66, std 15.35, range [40.22, 97.69]

Radius of gyration: 39.34 Å; Cα contacts (8 Å, |Δi|>4): 1057; chains: 1; bounding box: 84×92×131 Å

Solvent-accessible surface area (backbone atoms only — not comparable to full-atom values): 28475 Å² total; per-residue (Å²): 120,78,70,62,56,54,56,55,56,56,59,59,63,76,70,64,74,85,74,72,78,67,90,63,79,74,81,86,66,54,21,49,41,44,68,50,69,68,74,92,42,77,71,40,85,80,55,42,41,32,65,43,59,45,35,45,52,58,50,34,91,84,63,45,57,67,33,30,37,35,34,52,30,37,68,89,44,73,85,61,40,72,61,74,88,60,97,76,72,89,58,81,95,75,74,58,87,88,58,72,58,62,45,69,40,73,68,49,60,55,78,46,80,50,89,54,69,35,67,60,52,44,33,39,40,37,34,32,20,28,30,78,81,75,38,53,22,90,60,64,24,68,50,78,46,74,30,50,62,62,53,35,46,74,46,76,47,19,76,78,43,80,89,43,92,63,67,66,73,30,51,33,37,48,39,38,48,63,52,38,43,51,72,47,32,78,50,36,65,87,42,44,57,26,31,36,36,34,72,46,54,74,91,63,85,70,82,84,62,73,42,81,41,66,50,86,59,50,60,52,73,46,60,48,58,74,39,84,42,101,78,84,45,73,45,60,52,60,46,53,66,44,42,35,32,42,36,40,30,41,26,30,60,39,66,41,54,21,74,76,44,53,42,46,77,50,90,91,49,55,28,35,25,40,74,70,36,47,40,27,34,39,36,41,35,46,82,62,93,62,68,60,57,64,53,48,52,50,54,36,47,53,54,54,31,75,73,38,88,88,46,46,62,35,79,46,45,73,51,54,98,59,54,48,43,60,61,30,67,68,34,46,34,55,50,58,69,60,26,52,28,36,41,36,42,24,39,63,71,54,64,53,72,55,46,52,63,27,50,33,63,39,32,76,70,71,24,30,38,43,39,20,26,35,67,70,76,95,81,59,99,82,61,73,85,36,73,67,50,34,39,67,49,72,44,74,39,30,24,58,54,100,76,48,47,69,42,58,61,48,58,44,90,68,57,57,33,36,35,64,23,72,71,49,46,66,76,38,76,88,54,87,73,68,61,31,38,32,44,68,45,69,42,70,42,51,46,22,57,35,61,30,94,68,28,45,64,48,23,20,37,54,70,39,72,93,59,25,59,62,56,45,32,39,28,33,26,28,74,80,51,21,37,35,42,26,50,45,37,61,72,39,38,38,56,62,73,40,48,53,60,46,54,49,42,47,40,39,72,57,58,68,98

Mean predicted aligned error: 13.16 Å

Secondary structure (DSSP, 8-state):
-HHHHHHHHHHHHTTS-------S-PPPPPPEEEEEE-SS-TTTTS---SEEEEEEEEE-SSS-EEEEEEEEEESS-GGG------TT----TTS-TT-TT-EEES-SEEEEEPP--SSEEEEEEEEEEEETTSPBPSS-EEEEEEEEPPPPEEEEE-SS-TT-SS----SEESS-EEEEEEEE-TT-GGGEEEEEEEEEETT--SPP--EEE-TT-SEEEE-S-EEE-TTS-EEE----SEEEEEEEEEEETT-PBPPPEEESSSTT--EEE----TTEEEEEE--S--THHHHHHHHHHHHHHHHSSS--EEEEESS-SSSTT---HHHHHHHGGG-SEEEEEE-SS--HHHHHHHHHHHHHTT-EEEEE----S---SSS-TTTTSSEEEEEEPBPSSTT--B--EE-GGG--EEEE-HHHHHH-TTS-PPPEES-SS-EES-EEEEE-TT-EEEEEEPP-TTTSSS--EEEEE-TTS-EEEESS-GGGGGGGS-HHHHHHHIIIIIS--

Foldseek 3Di:
DVVVVVVVVVVVVVPPDPPPPPPDDDDFDAKDKAKDFDPVPVVCVPAPALKGKIFMDIDGPPFDFQWKKKWKDWPVDRVGTDQDPDPPDPDPCQDDVVNRTIDIDRDGMDMGRHDQQAQKTKMKMWMWTAGPVGHIHPGTHMDIDIHGFWAKAKDWAQLLDNPDPDHDDALEDAQKAKTFMDMATSNGLVQFQWKWKFKDAPPDPDDTDIDTDGSPDGMDMGHQDWDDDPPNDTDGSGLDFHWMKMWMWIAGSNRHIYPIQMPVNDPVHTHGHDHFLAAEEEEAQEQDPPPQQVVLVVVLLVVVCVVDPSSGYDYAYPNDPDSNHSGRLVRLQSRLLSYQEYEYFYECDGPLQSCCSRQQVCLVVNRAYDYAYAHPDDDDPPPDSCPSAQFDDKDFFFFLDPVRDGDQKDAQVVQKKKDFDPVVCVVCVPDPDDIQTGFPGMDGRQIATHGDPLKDAGIWIDDDNNTTDDTGGAWIAGNQLRHIYGNHGCSRRCPVVCSSVVVVCSVCVSSND

Sequence (513 aa):
MKRVLLLAALAMVTLSCDDSIVDVLKENKAPVVSVFLSADSVESLNRTSSNQILYWDGKDPDGLVVGFYYTFGNTDNPSNWVFLDDSTAEGPELMNSDSANWRFTTARSDTFSLEILTDTVTYTFSVLAVDDQNKLSDEPASIKLPIKNSRPELFFLNEVDFSSSTVKIPDRTFTIASFAWVVTDLDGEDTIDKFQYAITDSGSTADTIWVDISPTKRSIILSGTQYETDADVTFDDRMTEGLHAFHLRAVDVAGAASDTKRLPEDEEEYWYVEEPARDILLVDDWATNSSDGRALYTQILDSLRSIKAGREYSILNLKPQNSEYLLSKSALRETIKLFKAVIWYSDVNPKLDEASVALGDYSKNGGKVIFSTLFSQFGSNRGDPLEFTPVDSFDVIRDTTSNAREVGLIFRSWNVAVWPDTLITAEFPDTLLPDFAQFASIIPSPKMLVPKSSSRVLYRYQALPRRYAGMPAVIVEDANKSFILCSIPLHYFNGGKNLGKLIDLFLTTEFGL